Protein AF-T2M4H2-F1 (afdb_monomer_lite)

Organism: Hydra vulgaris (NCBI:txid6087)

Foldseek 3Di:
DDDDDDDDDDDDDDDDPVVVVVVVVLLVVLVVQLVVLVVVLVVVLVVLVVVLVVQLVVLVVVLVVVVVVLVVVLVVLLVCLPDPVSLLVDFPVSLVVSLVVNVVSLVVNLVSLVVSLVSLLVSLVVSLVSNVVSLVVSLVSNVVSPSDDNVVSVVVSVVVNVVVVVVSVVSNVVSVVVSVVSNVVSV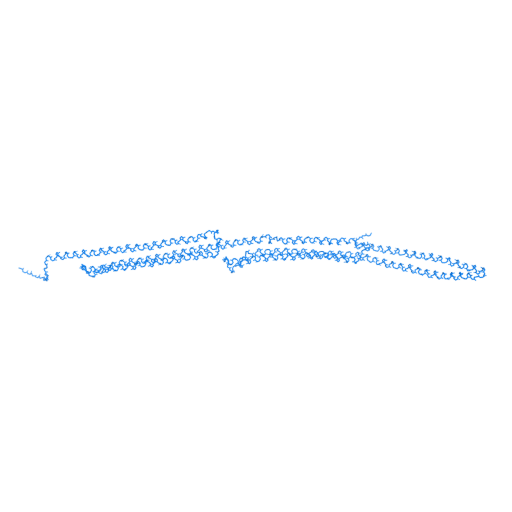VVSVVSVVSSVVSLLVNLVVVLVVVLVVLVVVLVDCCNPPNVQLVVLVVVLVVQLVVLVVVLVVLVVCLVVCDPPNHALVVLVVSLVSSVVSLVSNLVSLVVSLVVNVVSLVVSLVVLVVVLVVSLVVCCVSVSDPPVCSVVVCVVRRCVSSVVSVVVSVVVSVVSVVVSVVVSVVSVVVSVVVSVLSSLLNVLSVVLVVVLVVLVVVLVVQLVVLVVVLVVVLVVLVVVLVVLVVQLVVDPDPVSVVVSVVVNVVSVVVNVVSVVVSVVSNVVSVVVSVVVNVVSVVVSVVSSCVSVVHDD

pLDDT: mean 89.71, std 11.78, range [32.12, 97.69]

Radius of gyration: 73.09 Å; chains: 1; bounding box: 131×85×253 Å

InterPro domains:
  IPR028089 Domain of unknown function DUF4455 [PF14643] (27-487)

Sequence (489 aa):
MNYCLLSERSRINEKPEEERGILKKIEESRKERHDDVIEVMNQELAFISLELESHVEDACKSTKSYLDNNTEDIDSILDRIRDNENLMKLSMNNLKMLWNLIEKHSVKRSMRINQLGESLENIEINRAKLVTDMLHTCCKKLNGIAYIKPVEVYKLLEDKAMEINMSILQNHKSYTELIGRLLTVDVEKENNQKIFWENKVKVWKNTKLSAITEMHKDFMSSESIINSPIISSYLEKLLYEQESFNVKRLNILDQLREIVPPFCSETAVYQWSHDVTLATQNIDNVQNKYKSLIQQEQQNILCLCEDYITKTKNELVKEEIVNETNIEELANNIFYPLLWERKALFSKQLEKLESCILNASAKHKQNLSLLFEYVHGAAHIWSNHESEVCEKKQRLQQYLDGNRQRHDKENKAKECMLDTILDKMRQGSTNEMLAESLKQTIELLEFIKKSYYEFHKQQQTICERFLKMYIKELNKYSSEICAYFGVDI

Structure (mmCIF, N/CA/C/O backbone):
data_AF-T2M4H2-F1
#
_entry.id   AF-T2M4H2-F1
#
loop_
_atom_site.group_PDB
_atom_site.id
_atom_site.type_symbol
_atom_site.label_atom_id
_atom_site.label_alt_id
_atom_site.label_comp_id
_atom_site.label_asym_id
_atom_site.label_entity_id
_atom_site.label_seq_id
_atom_site.pdbx_PDB_ins_code
_atom_site.Cartn_x
_atom_site.Cartn_y
_atom_site.Cartn_z
_atom_site.occupancy
_atom_site.B_iso_or_equiv
_atom_site.auth_seq_id
_atom_site.auth_comp_id
_atom_site.auth_asym_id
_atom_site.auth_atom_id
_atom_site.pdbx_PDB_model_num
ATOM 1 N N . MET A 1 1 ? -50.532 -40.097 141.457 1.00 38.50 1 MET A N 1
ATOM 2 C CA . MET A 1 1 ? -49.165 -40.420 141.004 1.00 38.50 1 MET A CA 1
ATOM 3 C C . MET A 1 1 ? -48.708 -39.341 140.036 1.00 38.50 1 MET A C 1
ATOM 5 O O . MET A 1 1 ? -49.234 -39.271 138.942 1.00 38.50 1 MET A O 1
ATOM 9 N N . ASN A 1 2 ? -47.840 -38.458 140.527 1.00 33.16 2 ASN A N 1
ATOM 10 C CA . ASN A 1 2 ? -46.581 -38.006 139.927 1.00 33.16 2 ASN A CA 1
ATOM 11 C C . ASN A 1 2 ? -46.432 -37.682 138.414 1.00 33.16 2 ASN A C 1
ATOM 13 O O . ASN A 1 2 ? -46.589 -38.556 137.571 1.00 33.16 2 ASN A O 1
ATOM 17 N N . TYR A 1 3 ? -45.908 -36.455 138.204 1.00 35.84 3 TYR A N 1
ATOM 18 C CA . TYR A 1 3 ? -45.131 -35.848 137.092 1.00 35.84 3 TYR A CA 1
ATOM 19 C C . TYR A 1 3 ? -45.862 -35.523 135.767 1.00 35.84 3 TYR A C 1
ATOM 21 O O . TYR A 1 3 ? -46.407 -36.422 135.150 1.00 35.84 3 TYR A O 1
ATOM 29 N N . CYS A 1 4 ? -46.018 -34.281 135.264 1.00 36.09 4 CYS A N 1
ATOM 30 C CA . CYS A 1 4 ? -45.277 -32.992 135.240 1.00 36.09 4 CYS A CA 1
ATOM 31 C C . CYS A 1 4 ? -44.388 -32.784 133.987 1.00 36.09 4 CYS A C 1
ATOM 33 O O . CYS A 1 4 ? -43.675 -33.697 133.583 1.00 36.09 4 CYS A O 1
ATOM 35 N N . LEU A 1 5 ? -44.395 -31.523 133.506 1.00 36.78 5 LEU A N 1
ATOM 36 C CA . LEU A 1 5 ? -43.567 -30.816 132.497 1.00 36.78 5 LEU A CA 1
ATOM 37 C C . LEU A 1 5 ? -44.172 -30.728 131.076 1.00 36.78 5 LEU A C 1
ATOM 39 O O . LEU A 1 5 ? -44.250 -31.719 130.366 1.00 36.78 5 LEU A O 1
ATOM 43 N N . LEU A 1 6 ? -44.809 -29.613 130.682 1.00 37.66 6 LEU A N 1
ATOM 44 C CA . LEU A 1 6 ? -44.341 -28.234 130.387 1.00 37.66 6 LEU A CA 1
ATOM 45 C C . LEU A 1 6 ? -43.993 -28.031 128.901 1.00 37.66 6 LEU A C 1
ATOM 47 O O . LEU A 1 6 ? -43.025 -28.587 128.398 1.00 37.66 6 LEU A O 1
ATOM 51 N N . SER A 1 7 ? -44.745 -27.140 128.247 1.00 32.12 7 SER A N 1
ATOM 52 C CA . SER A 1 7 ? -44.285 -26.316 127.121 1.00 32.12 7 SER A CA 1
ATOM 53 C C . SER A 1 7 ? -45.299 -25.193 126.873 1.00 32.12 7 SER A C 1
ATOM 55 O O . SER A 1 7 ? -46.296 -25.377 126.176 1.00 32.12 7 SER A O 1
ATOM 57 N N . GLU A 1 8 ? -45.029 -24.022 127.446 1.00 40.53 8 GLU A N 1
ATOM 58 C CA . GLU A 1 8 ? -45.661 -22.750 127.090 1.00 40.53 8 GLU A CA 1
ATOM 59 C C . GLU A 1 8 ? -45.436 -22.412 125.609 1.00 40.53 8 GLU A C 1
ATOM 61 O O . GLU A 1 8 ? -44.306 -22.456 125.125 1.00 40.53 8 GLU A O 1
ATOM 66 N N . ARG A 1 9 ? -46.493 -21.982 124.908 1.00 34.53 9 ARG A N 1
ATOM 67 C CA . ARG A 1 9 ? -46.389 -21.087 123.744 1.00 34.53 9 ARG A CA 1
ATOM 68 C C . ARG A 1 9 ? -47.668 -20.262 123.573 1.00 34.53 9 ARG A C 1
ATOM 70 O O . ARG A 1 9 ? -48.680 -20.726 123.070 1.00 34.53 9 ARG A O 1
ATOM 77 N N . SER A 1 10 ? -47.564 -19.028 124.056 1.00 33.34 10 SER A N 1
ATOM 78 C CA . SER A 1 10 ? -47.883 -17.774 123.365 1.00 33.34 10 SER A CA 1
ATOM 79 C C . SER A 1 10 ? -49.180 -17.665 122.549 1.00 33.34 10 SER A C 1
ATOM 81 O O . SER A 1 10 ? -49.284 -18.134 121.421 1.00 33.34 10 SER A O 1
ATOM 83 N N . ARG A 1 11 ? -50.096 -16.880 123.131 1.00 41.12 11 ARG A N 1
ATOM 84 C CA . ARG A 1 11 ? -51.213 -16.122 122.542 1.00 41.12 11 ARG A CA 1
ATOM 85 C C . ARG A 1 11 ? -51.066 -15.804 121.049 1.00 41.12 11 ARG A C 1
ATOM 87 O O . ARG A 1 11 ? -50.170 -15.047 120.681 1.00 41.12 11 ARG A O 1
ATOM 94 N N . ILE A 1 12 ? -52.059 -16.194 120.251 1.00 37.19 12 ILE A N 1
ATOM 95 C CA . ILE A 1 12 ? -52.507 -15.410 119.094 1.00 37.19 12 ILE A CA 1
ATOM 96 C C . ILE A 1 12 ? -54.035 -15.345 119.156 1.00 37.19 12 ILE A C 1
ATOM 98 O O . ILE A 1 12 ? -54.706 -16.371 119.159 1.00 37.19 12 ILE A O 1
ATOM 102 N N . ASN A 1 13 ? -54.545 -14.116 119.257 1.00 38.97 13 ASN A N 1
ATOM 103 C CA . ASN A 1 13 ? -55.957 -13.754 119.171 1.00 38.97 13 ASN A CA 1
ATOM 104 C C . ASN A 1 13 ? -56.633 -14.443 117.980 1.00 38.97 13 ASN A C 1
ATOM 106 O O . ASN A 1 13 ? -56.264 -14.206 116.827 1.00 38.97 13 ASN A O 1
ATOM 110 N N . GLU A 1 14 ? -57.662 -15.232 118.267 1.00 40.66 14 GLU A N 1
ATOM 111 C CA . GLU A 1 14 ? -58.646 -15.680 117.290 1.00 40.66 14 GLU A CA 1
ATOM 112 C C . GLU A 1 14 ? -59.410 -14.458 116.759 1.00 40.66 14 GLU A C 1
ATOM 114 O O . GLU A 1 14 ? -60.106 -13.761 117.496 1.00 40.66 14 GLU A O 1
ATOM 119 N N . LYS A 1 15 ? -59.235 -14.170 115.466 1.00 42.97 15 LYS A N 1
ATOM 120 C CA . LYS A 1 15 ? -60.110 -13.282 114.688 1.00 42.97 15 LYS A CA 1
ATOM 121 C C . LYS A 1 15 ? -61.280 -14.108 114.119 1.00 42.97 15 LYS A C 1
ATOM 123 O O . LYS A 1 15 ? -61.038 -15.240 113.696 1.00 42.97 15 LYS A O 1
ATOM 128 N N . PRO A 1 16 ? -62.512 -13.568 114.099 1.00 42.59 16 PRO A N 1
ATOM 129 C CA . PRO A 1 16 ? -63.747 -14.313 113.832 1.00 42.59 16 PRO A CA 1
ATOM 130 C C . PRO A 1 16 ? -63.851 -14.832 112.382 1.00 42.59 16 PRO A C 1
ATOM 132 O O . PRO A 1 16 ? -63.326 -14.229 111.447 1.00 42.59 16 PRO A O 1
ATOM 135 N N . GLU A 1 17 ? -64.557 -15.953 112.186 1.00 49.12 17 GLU A N 1
ATOM 136 C CA . GLU A 1 17 ? -64.676 -16.705 110.917 1.00 49.12 17 GLU A CA 1
ATOM 137 C C . GLU A 1 17 ? -65.343 -15.941 109.747 1.00 49.12 17 GLU A C 1
ATOM 139 O O . GLU A 1 17 ? -65.093 -16.282 108.589 1.00 49.12 17 GLU A O 1
ATOM 144 N N . GLU A 1 18 ? -66.089 -14.857 109.996 1.00 47.72 18 GLU A N 1
ATOM 145 C CA . GLU A 1 18 ? -66.629 -13.977 108.939 1.00 47.72 18 GLU A CA 1
ATOM 146 C C . GLU A 1 18 ? -65.542 -13.135 108.236 1.00 47.72 18 GLU A C 1
ATOM 148 O O . GLU A 1 18 ? -65.634 -12.892 107.029 1.00 47.72 18 GLU A O 1
ATOM 153 N N . GLU A 1 19 ? -64.448 -12.764 108.921 1.00 46.50 19 GLU A N 1
ATOM 154 C CA . GLU A 1 19 ? -63.333 -12.026 108.298 1.00 46.50 19 GLU A CA 1
ATOM 155 C C . GLU A 1 19 ? -62.552 -12.903 107.299 1.00 46.50 19 GLU A C 1
ATOM 157 O O . GLU A 1 19 ? -62.063 -12.392 106.292 1.00 46.50 19 GLU A O 1
ATOM 162 N N . ARG A 1 20 ? -62.471 -14.230 107.510 1.00 50.06 20 ARG A N 1
ATOM 163 C CA . ARG A 1 20 ? -61.782 -15.166 106.590 1.00 50.06 20 ARG A CA 1
ATOM 164 C C . ARG A 1 20 ? -62.532 -15.380 105.274 1.00 50.06 20 ARG A C 1
ATOM 166 O O . ARG A 1 20 ? -61.885 -15.562 104.244 1.00 50.06 20 ARG A O 1
ATOM 173 N N . GLY A 1 21 ? -63.866 -15.347 105.288 1.00 53.59 21 GLY A N 1
ATOM 174 C CA . GLY A 1 21 ? -64.692 -15.437 104.076 1.00 53.59 21 GLY A CA 1
ATOM 175 C C . GLY A 1 21 ? -64.625 -14.172 103.216 1.00 53.59 21 GLY A C 1
ATOM 176 O O . GLY A 1 21 ? -64.610 -14.254 101.989 1.00 53.59 21 GLY A O 1
ATOM 177 N N . ILE A 1 22 ? -64.517 -13.003 103.854 1.00 57.59 22 ILE A N 1
ATOM 178 C CA . ILE A 1 22 ? -64.349 -11.707 103.182 1.00 57.59 22 ILE A CA 1
ATOM 179 C C . ILE A 1 22 ? -62.912 -11.550 102.658 1.00 57.59 22 ILE A C 1
ATOM 181 O O . ILE A 1 22 ? -62.728 -11.127 101.520 1.00 57.59 22 ILE A O 1
ATOM 185 N N . LEU A 1 23 ? -61.898 -11.956 103.434 1.00 58.22 23 LEU A N 1
ATOM 186 C CA . LEU A 1 23 ? -60.492 -11.950 103.007 1.00 58.22 23 LEU A CA 1
ATOM 187 C C . LEU A 1 23 ? -60.250 -12.859 101.796 1.00 58.22 23 LEU A C 1
ATOM 189 O O . LEU A 1 23 ? -59.639 -12.401 100.837 1.00 58.22 23 LEU A O 1
ATOM 193 N N . LYS A 1 24 ? -60.798 -14.084 101.785 1.00 63.94 24 LYS A N 1
ATOM 194 C CA . LYS A 1 24 ? -60.723 -14.975 100.613 1.00 63.94 24 LYS A CA 1
ATOM 195 C C . LYS A 1 24 ? -61.401 -14.385 99.377 1.00 63.94 24 LYS A C 1
ATOM 197 O O . LYS A 1 24 ? -60.804 -14.407 98.312 1.00 63.94 24 LYS A O 1
ATOM 202 N N . LYS A 1 25 ? -62.590 -13.785 99.516 1.00 66.88 25 LYS A N 1
ATOM 203 C CA . LYS A 1 25 ? -63.279 -13.119 98.393 1.00 66.88 25 LYS A CA 1
ATOM 204 C C . LYS A 1 25 ? -62.519 -11.899 97.861 1.00 66.88 25 LYS A C 1
ATOM 206 O O . LYS A 1 25 ? -62.528 -11.648 96.661 1.00 66.88 25 LYS A O 1
ATOM 211 N N . ILE A 1 26 ? -61.859 -11.130 98.732 1.00 67.88 26 ILE A N 1
ATOM 212 C CA . ILE A 1 26 ? -61.017 -9.991 98.329 1.00 67.88 26 ILE A CA 1
ATOM 213 C C . ILE A 1 26 ? -59.740 -10.477 97.633 1.00 67.88 26 ILE A C 1
ATOM 215 O O . ILE A 1 26 ? -59.311 -9.859 96.663 1.00 67.88 26 ILE A O 1
ATOM 219 N N . GLU A 1 27 ? -59.137 -11.562 98.113 1.00 73.00 27 GLU A N 1
ATOM 220 C CA . GLU A 1 27 ? -57.941 -12.174 97.529 1.00 73.00 27 GLU A CA 1
ATOM 221 C C . GLU A 1 27 ? -58.242 -12.822 96.168 1.00 73.00 27 GLU A C 1
ATOM 223 O O . GLU A 1 27 ? -57.518 -12.566 95.210 1.00 73.00 27 GLU A O 1
ATOM 228 N N . GLU A 1 28 ? -59.363 -13.538 96.035 1.00 77.31 28 GLU A N 1
ATOM 229 C CA . GLU A 1 28 ? -59.877 -14.072 94.764 1.00 77.31 28 GLU A CA 1
ATOM 230 C C . GLU A 1 28 ? -60.217 -12.949 93.772 1.00 77.31 28 GLU A C 1
ATOM 232 O O . GLU A 1 28 ? -59.790 -13.001 92.624 1.00 77.31 28 GLU A O 1
ATOM 237 N N . SER A 1 29 ? -60.871 -11.870 94.218 1.00 81.12 29 SER A N 1
ATOM 238 C CA . SER A 1 29 ? -61.155 -10.695 93.375 1.00 81.12 29 SER A CA 1
ATOM 239 C C . SER A 1 29 ? -59.896 -9.908 92.977 1.00 81.12 29 SER A C 1
ATOM 241 O O . SER A 1 29 ? -59.856 -9.247 91.937 1.00 81.12 29 SER A O 1
ATOM 243 N N . ARG A 1 30 ? -58.850 -9.905 93.813 1.00 81.69 30 ARG A N 1
ATOM 244 C CA . ARG A 1 30 ? -57.543 -9.321 93.466 1.00 81.69 30 ARG A CA 1
ATOM 245 C C . ARG A 1 30 ? -56.782 -10.208 92.487 1.00 81.69 30 ARG A C 1
ATOM 247 O O . ARG A 1 30 ? -56.140 -9.659 91.600 1.00 81.69 30 ARG A O 1
ATOM 254 N N . LYS A 1 31 ? -56.884 -11.531 92.630 1.00 84.00 31 LYS A N 1
ATOM 255 C CA . LYS A 1 31 ? -56.325 -12.509 91.696 1.00 84.00 31 LYS A CA 1
ATOM 256 C C . LYS A 1 31 ? -56.957 -12.383 90.316 1.00 84.00 31 LYS A C 1
ATOM 258 O O . LYS A 1 31 ? -56.233 -12.215 89.352 1.00 84.00 31 LYS A O 1
ATOM 263 N N . GLU A 1 32 ? -58.284 -12.380 90.243 1.00 85.38 32 GLU A N 1
ATOM 264 C CA . GLU A 1 32 ? -59.033 -12.253 88.987 1.00 85.38 32 GLU A CA 1
ATOM 265 C C . GLU A 1 32 ? -58.654 -10.960 88.254 1.00 85.38 32 GLU A C 1
ATOM 267 O O . GLU A 1 32 ? -58.170 -11.008 87.134 1.00 85.38 32 GLU A O 1
ATOM 272 N N . ARG A 1 33 ? -58.683 -9.809 88.943 1.00 83.75 33 ARG A N 1
ATOM 273 C CA . ARG A 1 33 ? -58.245 -8.531 88.350 1.00 83.75 33 ARG A CA 1
ATOM 274 C C . ARG A 1 33 ? -56.770 -8.509 87.945 1.00 83.75 33 ARG A C 1
ATOM 276 O O . ARG A 1 33 ? -56.398 -7.769 87.040 1.00 83.75 33 ARG A O 1
ATOM 283 N N . HIS A 1 34 ? -55.911 -9.229 88.662 1.00 89.75 34 HIS A N 1
ATOM 284 C CA . HIS A 1 34 ? -54.495 -9.345 88.326 1.00 89.75 34 HIS A CA 1
ATOM 285 C C . HIS A 1 34 ? -54.303 -10.191 87.063 1.00 89.75 34 HIS A C 1
ATOM 287 O O . HIS A 1 34 ? -53.577 -9.778 86.159 1.00 89.75 34 HIS A O 1
ATOM 293 N N . ASP A 1 35 ? -54.987 -11.330 86.989 1.00 87.38 35 ASP A N 1
ATOM 294 C CA . ASP A 1 35 ? -54.962 -12.243 85.851 1.00 87.38 35 ASP A CA 1
ATOM 295 C C . ASP A 1 35 ? -55.574 -11.572 84.607 1.00 87.38 35 ASP A C 1
ATOM 297 O O . ASP A 1 35 ? -54.966 -11.635 83.541 1.00 87.38 35 ASP A O 1
ATOM 301 N N . ASP A 1 36 ? -56.650 -10.788 84.760 1.00 87.38 36 ASP A N 1
ATOM 302 C CA . ASP A 1 36 ? -57.234 -9.955 83.697 1.00 87.38 36 ASP A CA 1
ATOM 303 C C . ASP A 1 36 ? -56.218 -8.948 83.131 1.00 87.38 36 ASP A C 1
ATOM 305 O O . ASP A 1 36 ? -56.108 -8.763 81.920 1.00 87.38 36 ASP A O 1
ATOM 309 N N . VAL A 1 37 ? -55.441 -8.276 83.993 1.00 87.94 37 VAL A N 1
ATOM 310 C CA . VAL A 1 37 ? -54.413 -7.318 83.543 1.00 87.94 37 VAL A CA 1
ATOM 311 C C . VAL A 1 37 ? -53.284 -8.027 82.793 1.00 87.94 37 VAL A C 1
ATOM 313 O O . VAL A 1 37 ? -52.768 -7.472 81.821 1.00 87.94 37 VAL A O 1
ATOM 316 N N . ILE A 1 38 ? -52.906 -9.240 83.207 1.00 87.81 38 ILE A N 1
ATOM 317 C CA . ILE A 1 38 ? -51.916 -10.061 82.495 1.00 87.81 38 ILE A CA 1
ATOM 318 C C . ILE A 1 38 ? -52.468 -10.544 81.152 1.00 87.81 38 ILE A C 1
ATOM 320 O O . ILE A 1 38 ? -51.745 -10.523 80.156 1.00 87.81 38 ILE A O 1
ATOM 324 N N . GLU A 1 39 ? -53.729 -10.961 81.098 1.00 88.62 39 GLU A N 1
ATOM 325 C CA . GLU A 1 39 ? -54.368 -11.399 79.861 1.00 88.62 39 GLU A CA 1
ATOM 326 C C . GLU A 1 39 ? -54.451 -10.250 78.852 1.00 88.62 39 GLU A C 1
ATOM 328 O O . GLU A 1 39 ? -53.988 -10.398 77.720 1.00 88.62 39 GLU A O 1
ATOM 333 N N . VAL A 1 40 ? -54.912 -9.075 79.288 1.00 89.75 40 VAL A N 1
ATOM 334 C CA . VAL A 1 40 ? -54.926 -7.854 78.468 1.00 89.75 40 VAL A CA 1
ATOM 335 C C . VAL A 1 40 ? -53.515 -7.483 78.011 1.00 89.75 40 VAL A C 1
ATOM 337 O O . VAL A 1 40 ? -53.321 -7.146 76.848 1.00 89.75 40 VAL A O 1
ATOM 340 N N . MET A 1 41 ? -52.503 -7.587 78.880 1.00 90.62 41 MET A N 1
ATOM 341 C CA . MET A 1 41 ? -51.109 -7.351 78.492 1.00 90.62 41 MET A CA 1
ATOM 342 C C . MET A 1 41 ? -50.663 -8.279 77.362 1.00 90.62 41 MET A C 1
ATOM 344 O O . MET A 1 41 ? -50.077 -7.817 76.389 1.00 90.62 41 MET A O 1
ATOM 348 N N . ASN A 1 42 ? -50.933 -9.578 77.481 1.00 89.00 42 ASN A N 1
ATOM 349 C CA . ASN A 1 42 ? -50.540 -10.551 76.467 1.00 89.00 42 ASN A CA 1
ATOM 350 C C . ASN A 1 42 ? -51.294 -10.336 75.145 1.00 89.00 42 ASN A C 1
ATOM 352 O O . ASN A 1 42 ? -50.688 -10.471 74.084 1.00 89.00 42 ASN A O 1
ATOM 356 N N . GLN A 1 43 ? -52.578 -9.965 75.195 1.00 90.31 43 GLN A N 1
ATOM 357 C CA . GLN A 1 43 ? -53.371 -9.638 74.005 1.00 90.31 43 GLN A CA 1
ATOM 358 C C . GLN A 1 43 ? -52.837 -8.390 73.287 1.00 90.31 43 GLN A C 1
ATOM 360 O O . GLN A 1 43 ? -52.648 -8.418 72.074 1.00 90.31 43 GLN A O 1
ATOM 365 N N . GLU A 1 44 ? -52.526 -7.326 74.025 1.00 89.50 44 GLU A N 1
ATOM 366 C CA . GLU A 1 44 ? -51.950 -6.091 73.473 1.00 89.50 44 GLU A CA 1
ATOM 367 C C . GLU A 1 44 ? -50.541 -6.321 72.907 1.00 89.50 44 GLU A C 1
ATOM 369 O O . GLU A 1 44 ? -50.225 -5.859 71.814 1.00 89.50 44 GLU A O 1
ATOM 374 N N . LEU A 1 45 ? -49.691 -7.098 73.589 1.00 89.56 45 LEU A N 1
ATOM 375 C CA . LEU A 1 45 ? -48.370 -7.474 73.067 1.00 89.56 45 LEU A CA 1
ATOM 376 C C . LEU A 1 45 ? -48.470 -8.319 71.787 1.00 89.56 45 LEU A C 1
ATOM 378 O O . LEU A 1 45 ? -47.661 -8.150 70.869 1.00 89.56 45 LEU A O 1
ATOM 382 N N . ALA A 1 46 ? -49.464 -9.208 71.706 1.00 89.88 46 ALA A N 1
ATOM 383 C CA . ALA A 1 46 ? -49.750 -9.969 70.495 1.00 89.88 46 ALA A CA 1
ATOM 384 C C . ALA A 1 46 ? -50.249 -9.059 69.362 1.00 89.88 46 ALA A C 1
ATOM 386 O O . ALA A 1 46 ? -49.815 -9.223 68.223 1.00 89.88 46 ALA A O 1
ATOM 387 N N . PHE A 1 47 ? -51.096 -8.073 69.674 1.00 92.50 47 PHE A N 1
ATOM 388 C CA . PHE A 1 47 ? -51.571 -7.079 68.712 1.00 92.50 47 PHE A CA 1
ATOM 389 C C . PHE A 1 47 ? -50.424 -6.219 68.164 1.00 92.50 47 PHE A C 1
ATOM 391 O O . PHE A 1 47 ? -50.250 -6.157 66.948 1.00 92.50 47 PHE A O 1
ATOM 398 N N . ILE A 1 48 ? -49.585 -5.653 69.043 1.00 91.12 48 ILE A N 1
ATOM 399 C CA . ILE A 1 48 ? -48.380 -4.891 68.665 1.00 91.12 48 ILE A CA 1
ATOM 400 C C . ILE A 1 48 ? -47.481 -5.736 67.759 1.00 91.12 48 ILE A C 1
ATOM 402 O O . ILE A 1 48 ? -46.975 -5.247 66.751 1.00 91.12 48 ILE A O 1
ATOM 406 N N . SER A 1 49 ? -47.282 -7.013 68.098 1.00 90.50 49 SER A N 1
ATOM 407 C CA . SER A 1 49 ? -46.467 -7.910 67.276 1.00 90.50 49 SER A CA 1
ATOM 408 C C . SER A 1 49 ? -47.082 -8.104 65.890 1.00 90.50 49 SER A C 1
ATOM 410 O O . SER A 1 49 ? -46.382 -7.940 64.900 1.00 90.50 49 SER A O 1
ATOM 412 N N . LEU A 1 50 ? -48.381 -8.392 65.798 1.00 92.56 50 LEU A N 1
ATOM 413 C CA . LEU A 1 50 ? -49.058 -8.644 64.523 1.00 92.56 50 LEU A CA 1
ATOM 414 C C . LEU A 1 50 ? -49.060 -7.408 63.608 1.00 92.56 50 LEU A C 1
ATOM 416 O O . LEU A 1 50 ? -48.810 -7.532 62.409 1.00 92.56 50 LEU A O 1
ATOM 420 N N . GLU A 1 51 ? -49.281 -6.220 64.171 1.00 93.19 51 GLU A N 1
ATOM 421 C CA . GLU A 1 51 ? -49.216 -4.952 63.439 1.00 93.19 51 GLU A CA 1
ATOM 422 C C . GLU A 1 51 ? -47.801 -4.675 62.908 1.00 93.19 51 GLU A C 1
ATOM 424 O O . GLU A 1 51 ? -47.617 -4.384 61.725 1.00 93.19 51 GLU A O 1
ATOM 429 N N . LEU A 1 52 ? -46.778 -4.804 63.759 1.00 92.69 52 LEU A N 1
ATOM 430 C CA . LEU A 1 52 ? -45.401 -4.517 63.356 1.00 92.69 52 LEU A CA 1
ATOM 431 C C . LEU A 1 52 ? -44.837 -5.568 62.392 1.00 92.69 52 LEU A C 1
ATOM 433 O O . LEU A 1 52 ? -44.106 -5.187 61.480 1.00 92.69 52 LEU A O 1
ATOM 437 N N . GLU A 1 53 ? -45.208 -6.846 62.516 1.00 94.00 53 GLU A N 1
ATOM 438 C CA . GLU A 1 53 ? -44.863 -7.865 61.512 1.00 94.00 53 GLU A CA 1
ATOM 439 C C . GLU A 1 53 ? -45.497 -7.552 60.147 1.00 94.00 53 GLU A C 1
ATOM 441 O O . GLU A 1 53 ? -44.838 -7.713 59.119 1.00 94.00 53 GLU A O 1
ATOM 446 N N . SER A 1 54 ? -46.730 -7.026 60.112 1.00 93.56 54 SER A N 1
ATOM 447 C CA . SER A 1 54 ? -47.339 -6.549 58.860 1.00 93.56 54 SER A CA 1
ATOM 448 C C . SER A 1 54 ? -46.511 -5.423 58.235 1.00 93.56 54 SER A C 1
ATOM 450 O O . SER A 1 54 ? -46.255 -5.443 57.033 1.00 93.56 54 SER A O 1
ATOM 452 N N . HIS A 1 55 ? -46.028 -4.469 59.039 1.00 93.56 55 HIS A N 1
ATOM 453 C CA . HIS A 1 55 ? -45.162 -3.394 58.543 1.00 93.56 55 HIS A CA 1
ATOM 454 C C . HIS A 1 55 ? -43.809 -3.907 58.023 1.00 93.56 55 HIS A C 1
ATOM 456 O O . HIS A 1 55 ? -43.322 -3.412 57.003 1.00 93.56 55 HIS A O 1
ATOM 462 N N . VAL A 1 56 ? -43.207 -4.905 58.683 1.00 94.44 56 VAL A N 1
ATOM 463 C CA . VAL A 1 56 ? -41.990 -5.582 58.194 1.00 94.44 56 VAL A CA 1
ATOM 464 C C . VAL A 1 56 ? -42.260 -6.238 56.842 1.00 94.44 56 VAL A C 1
ATOM 466 O O . VAL A 1 56 ? -41.483 -6.060 55.896 1.00 94.44 56 VAL A O 1
ATOM 469 N N . GLU A 1 57 ? -43.369 -6.970 56.728 1.00 94.56 57 GLU A N 1
ATOM 470 C CA . GLU A 1 57 ? -43.751 -7.664 55.502 1.00 94.56 57 GLU A CA 1
ATOM 471 C C . GLU A 1 57 ? -43.995 -6.680 54.348 1.00 94.56 57 GLU A C 1
ATOM 473 O O . GLU A 1 57 ? -43.491 -6.892 53.241 1.00 94.56 57 GLU A O 1
ATOM 478 N N . ASP A 1 58 ? -44.688 -5.571 54.605 1.00 94.69 58 ASP A N 1
ATOM 479 C CA . ASP A 1 58 ? -44.961 -4.528 53.616 1.00 94.69 58 ASP A CA 1
ATOM 480 C C . ASP A 1 58 ? -43.680 -3.831 53.142 1.00 94.69 58 ASP A C 1
ATOM 482 O O . ASP A 1 58 ? -43.477 -3.657 51.932 1.00 94.69 58 ASP A O 1
ATOM 486 N N . ALA A 1 59 ? -42.766 -3.493 54.060 1.00 94.69 59 ALA A N 1
ATOM 487 C CA . ALA A 1 59 ? -41.469 -2.906 53.719 1.00 94.69 59 ALA A CA 1
ATOM 488 C C . ALA A 1 59 ? -40.633 -3.854 52.839 1.00 94.69 59 ALA A C 1
ATOM 490 O O . ALA A 1 59 ? -40.053 -3.437 51.823 1.00 94.69 59 ALA A O 1
ATOM 491 N N . CYS A 1 60 ? -40.625 -5.148 53.177 1.00 95.62 60 CYS A N 1
ATOM 492 C CA . CYS A 1 60 ? -39.931 -6.181 52.411 1.00 95.62 60 CYS A CA 1
ATOM 493 C C . CYS A 1 60 ? -40.564 -6.397 51.028 1.00 95.62 60 CYS A C 1
ATOM 495 O O . CYS A 1 60 ? -39.848 -6.405 50.024 1.00 95.62 60 CYS A O 1
ATOM 497 N N . LYS A 1 61 ? -41.895 -6.522 50.939 1.00 95.44 61 LYS A N 1
ATOM 498 C CA . LYS A 1 61 ? -42.632 -6.698 49.671 1.00 95.44 61 LYS A CA 1
ATOM 499 C C . LYS A 1 61 ? -42.464 -5.501 48.743 1.00 95.44 61 LYS A C 1
ATOM 501 O O . LYS A 1 61 ? -42.188 -5.684 47.556 1.00 95.44 61 LYS A O 1
ATOM 506 N N . SER A 1 62 ? -42.578 -4.287 49.279 1.00 95.44 62 SER A N 1
ATOM 507 C CA . SER A 1 62 ? -42.375 -3.048 48.522 1.00 95.44 62 SER A CA 1
ATOM 508 C C . SER A 1 62 ? -40.963 -2.980 47.938 1.00 95.44 62 SER A C 1
ATOM 510 O O . SER A 1 62 ? -40.779 -2.655 46.763 1.00 95.44 62 SER A O 1
ATOM 512 N N . THR A 1 63 ? -39.954 -3.330 48.737 1.00 95.19 63 THR A N 1
ATOM 513 C CA . THR A 1 63 ? -38.559 -3.351 48.280 1.00 95.19 63 THR A CA 1
ATOM 514 C C . THR A 1 63 ? -38.324 -4.435 47.239 1.00 95.19 63 THR A C 1
ATOM 516 O O . THR A 1 63 ? -37.729 -4.150 46.204 1.00 95.19 63 THR A O 1
ATOM 519 N N . LYS A 1 64 ? -38.848 -5.645 47.453 1.00 95.44 64 LYS A N 1
ATOM 520 C CA . LYS A 1 64 ? -38.762 -6.736 46.480 1.00 95.44 64 LYS A CA 1
ATOM 521 C C . LYS A 1 64 ? -39.345 -6.329 45.126 1.00 95.44 64 LYS A C 1
ATOM 523 O O . LYS A 1 64 ? -38.644 -6.412 44.126 1.00 95.44 64 LYS A O 1
ATOM 528 N N . SER A 1 65 ? -40.573 -5.807 45.105 1.00 95.69 65 SER A N 1
ATOM 529 C CA . SER A 1 65 ? -41.218 -5.367 43.861 1.00 95.69 65 SER A CA 1
ATOM 530 C C . SER A 1 65 ? -40.417 -4.275 43.145 1.00 95.69 65 SER A C 1
ATOM 532 O O . SER A 1 65 ? -40.277 -4.322 41.926 1.00 95.69 65 SER A O 1
ATOM 534 N N . TYR A 1 66 ? -39.826 -3.329 43.885 1.00 96.12 66 TYR A N 1
ATOM 535 C CA . TYR A 1 66 ? -38.938 -2.327 43.294 1.00 96.12 66 TYR A CA 1
ATOM 536 C C . TYR A 1 66 ? -37.697 -2.958 42.646 1.00 96.12 66 TYR A C 1
ATOM 538 O O . TYR A 1 66 ? -37.331 -2.590 41.530 1.00 96.12 66 TYR A O 1
ATOM 546 N N . LEU A 1 67 ? -37.040 -3.898 43.333 1.00 95.06 67 LEU A N 1
ATOM 547 C CA . LEU A 1 67 ? -35.840 -4.563 42.820 1.00 95.06 67 LEU A CA 1
ATOM 548 C C . LEU A 1 67 ? -36.145 -5.467 41.616 1.00 95.06 67 LEU A C 1
ATOM 550 O O . LEU A 1 67 ? -35.292 -5.574 40.730 1.00 95.06 67 LEU A O 1
ATOM 554 N N . ASP A 1 68 ? -37.324 -6.085 41.573 1.00 94.00 68 ASP A N 1
ATOM 555 C CA . ASP A 1 68 ? -37.788 -6.902 40.448 1.00 94.00 68 ASP A CA 1
ATOM 556 C C . ASP A 1 68 ? -38.063 -6.015 39.223 1.00 94.00 68 ASP A C 1
ATOM 558 O O . ASP A 1 68 ? -37.426 -6.197 38.187 1.00 94.00 68 ASP A O 1
ATOM 562 N N . ASN A 1 69 ? -38.872 -4.960 39.364 1.00 94.56 69 ASN A N 1
ATOM 563 C CA . ASN A 1 69 ? -39.140 -4.012 38.271 1.00 94.56 69 ASN A CA 1
ATOM 564 C C . ASN A 1 69 ? -37.849 -3.370 37.747 1.00 94.56 69 ASN A C 1
ATOM 566 O O . ASN A 1 69 ? -37.628 -3.247 36.546 1.00 94.56 69 ASN A O 1
ATOM 570 N N . ASN A 1 70 ? -36.947 -2.994 38.656 1.00 94.50 70 ASN A N 1
ATOM 571 C CA . ASN A 1 70 ? -35.692 -2.396 38.243 1.00 94.50 70 ASN A CA 1
ATOM 572 C C . ASN A 1 70 ? -34.741 -3.394 37.554 1.00 94.50 70 ASN A C 1
ATOM 574 O O . ASN A 1 70 ? -33.867 -2.986 36.792 1.00 94.50 70 ASN A O 1
ATOM 578 N N . THR A 1 71 ? -34.907 -4.695 37.801 1.00 93.81 71 THR A N 1
ATOM 579 C CA . THR A 1 71 ? -34.202 -5.731 37.038 1.00 93.81 71 THR A CA 1
ATOM 580 C C . THR A 1 71 ? -34.671 -5.745 35.589 1.00 93.81 71 THR A C 1
ATOM 582 O O . THR A 1 71 ? -33.825 -5.736 34.699 1.00 93.81 71 THR A O 1
ATOM 585 N N . GLU A 1 72 ? -35.982 -5.687 35.358 1.00 93.81 72 GLU A N 1
ATOM 586 C CA . GLU A 1 72 ? -36.553 -5.629 34.007 1.00 93.81 72 GLU A CA 1
ATOM 587 C C . GLU A 1 72 ? -36.079 -4.380 33.247 1.00 93.81 72 GLU A C 1
ATOM 589 O O . GLU A 1 72 ? -35.713 -4.471 32.073 1.00 93.81 72 GLU A O 1
ATOM 594 N N . ASP A 1 73 ? -35.988 -3.231 33.928 1.00 94.69 73 ASP A N 1
ATOM 595 C CA . ASP A 1 73 ? -35.421 -2.007 33.348 1.00 94.69 73 ASP A CA 1
ATOM 596 C C . ASP A 1 73 ? -33.982 -2.230 32.858 1.00 94.69 73 ASP A C 1
ATOM 598 O O . ASP A 1 73 ? -33.654 -1.887 31.719 1.00 94.69 73 ASP A O 1
ATOM 602 N N . ILE A 1 74 ? -33.115 -2.815 33.695 1.00 94.06 74 ILE A N 1
ATOM 603 C CA . ILE A 1 74 ? -31.712 -3.068 33.334 1.00 94.06 74 ILE A CA 1
ATOM 604 C C . ILE A 1 74 ? -31.616 -4.088 32.193 1.00 94.06 74 ILE A C 1
ATOM 606 O O . ILE A 1 74 ? -30.847 -3.878 31.251 1.00 94.06 74 ILE A O 1
ATOM 610 N N . ASP A 1 75 ? -32.416 -5.152 32.234 1.00 93.38 75 ASP A N 1
ATOM 611 C CA . ASP A 1 75 ? -32.439 -6.168 31.180 1.00 93.38 75 ASP A CA 1
ATOM 612 C C . ASP A 1 75 ? -32.869 -5.558 29.838 1.00 93.38 75 ASP A C 1
ATOM 614 O O . ASP A 1 75 ? -32.221 -5.802 28.818 1.00 93.38 75 ASP A O 1
ATOM 618 N N . SER A 1 76 ? -33.846 -4.645 29.840 1.00 93.38 76 SER A N 1
ATOM 619 C CA . SER A 1 76 ? -34.263 -3.913 28.636 1.00 93.38 76 SER A CA 1
ATOM 620 C C . SER A 1 76 ? -33.158 -3.018 28.047 1.00 93.38 76 SER A C 1
ATOM 622 O O . SER A 1 76 ? -33.094 -2.808 26.831 1.00 93.38 76 SER A O 1
ATOM 624 N N . ILE A 1 77 ? -32.264 -2.482 28.890 1.00 93.94 77 ILE A N 1
ATOM 625 C CA . ILE A 1 77 ? -31.096 -1.702 28.452 1.00 93.94 77 ILE A CA 1
ATOM 626 C C . ILE A 1 77 ? -30.062 -2.639 27.821 1.00 93.94 77 ILE A C 1
ATOM 628 O O . ILE A 1 77 ? -29.540 -2.340 26.742 1.00 93.94 77 ILE A O 1
ATOM 632 N N . LEU A 1 78 ? -29.785 -3.774 28.466 1.00 92.94 78 LEU A N 1
ATOM 633 C CA . LEU A 1 78 ? -28.824 -4.774 27.996 1.00 92.94 78 LEU A CA 1
ATOM 634 C C . LEU A 1 78 ? -29.271 -5.468 26.704 1.00 92.94 78 LEU A C 1
ATOM 636 O O . LEU A 1 78 ? -28.433 -5.781 25.855 1.00 92.94 78 LEU A O 1
ATOM 640 N N . ASP A 1 79 ? -30.573 -5.652 26.501 1.00 92.88 79 ASP A N 1
ATOM 641 C CA . ASP A 1 79 ? -31.125 -6.247 25.282 1.00 92.88 79 ASP A CA 1
ATOM 642 C C . ASP A 1 79 ? -30.777 -5.445 24.019 1.00 92.88 79 ASP A C 1
ATOM 644 O O . ASP A 1 79 ? -30.577 -6.026 22.950 1.00 92.88 79 ASP A O 1
ATOM 648 N N . ARG A 1 80 ? -30.561 -4.128 24.141 1.00 91.88 80 ARG A N 1
ATOM 649 C CA . ARG A 1 80 ? -30.150 -3.257 23.020 1.00 91.88 80 ARG A CA 1
ATOM 650 C C . ARG A 1 80 ? -28.783 -3.615 22.434 1.00 91.88 80 ARG A C 1
ATOM 652 O O . ARG A 1 80 ? -28.520 -3.293 21.279 1.00 91.88 80 ARG A O 1
ATOM 659 N N . ILE A 1 81 ? -27.918 -4.250 23.226 1.00 93.44 81 ILE A N 1
ATOM 660 C CA . ILE A 1 81 ? -26.560 -4.673 22.831 1.00 93.44 81 ILE A CA 1
ATOM 661 C C . ILE A 1 81 ? -26.411 -6.197 22.778 1.00 93.44 81 ILE A C 1
ATOM 663 O O . ILE A 1 81 ? -25.310 -6.716 22.567 1.00 93.44 81 ILE A O 1
ATOM 667 N N . ARG A 1 82 ? -27.505 -6.937 22.999 1.00 91.00 82 ARG A N 1
ATOM 668 C CA . ARG A 1 82 ? -27.492 -8.401 23.008 1.00 91.00 82 ARG A CA 1
ATOM 669 C C . ARG A 1 82 ? -27.284 -8.961 21.605 1.00 91.00 82 ARG A C 1
ATOM 671 O O . ARG A 1 82 ? -26.477 -9.879 21.446 1.00 91.00 82 ARG A O 1
ATOM 678 N N . ASP A 1 83 ? -27.949 -8.375 20.616 1.00 90.88 83 ASP A N 1
ATOM 679 C CA . ASP A 1 83 ? -27.800 -8.718 19.205 1.00 90.88 83 ASP A CA 1
ATOM 680 C C . ASP A 1 83 ? -26.597 -8.013 18.550 1.00 90.88 83 ASP A C 1
ATOM 682 O O . ASP A 1 83 ? -26.327 -6.835 18.797 1.00 90.88 83 ASP A O 1
ATOM 686 N N . ASN A 1 84 ? -25.884 -8.741 17.689 1.00 86.62 84 ASN A N 1
ATOM 687 C CA . ASN A 1 84 ? -24.673 -8.250 17.038 1.00 86.62 84 ASN A CA 1
ATOM 688 C C . ASN A 1 84 ? -24.976 -7.263 15.897 1.00 86.62 84 ASN A C 1
ATOM 690 O O . ASN A 1 84 ? -24.172 -6.359 15.666 1.00 86.62 84 ASN A O 1
ATOM 694 N N . GLU A 1 85 ? -26.114 -7.373 15.204 1.00 87.69 85 GLU A N 1
ATOM 695 C CA . GLU A 1 85 ? -26.454 -6.425 14.133 1.00 87.69 85 GLU A CA 1
ATOM 696 C C . GLU A 1 85 ? -26.751 -5.037 14.700 1.00 87.69 85 GLU A C 1
ATOM 698 O O . GLU A 1 85 ? -26.269 -4.020 14.191 1.00 87.69 85 GLU A O 1
ATOM 703 N N . ASN A 1 86 ? -27.514 -4.987 15.791 1.00 87.50 86 ASN A N 1
ATOM 704 C CA . ASN A 1 86 ? -27.792 -3.739 16.496 1.00 87.50 86 ASN A CA 1
ATOM 705 C C . ASN A 1 86 ? -26.537 -3.160 17.149 1.00 87.50 86 ASN A C 1
ATOM 707 O O . ASN A 1 86 ? -26.303 -1.955 17.045 1.00 87.50 86 ASN A O 1
ATOM 711 N N . LEU A 1 87 ? -25.689 -4.013 17.730 1.00 91.88 87 LEU A N 1
ATOM 712 C CA . LEU A 1 87 ? -24.406 -3.610 18.302 1.00 91.88 87 LEU A CA 1
ATOM 713 C C . LEU A 1 87 ? -23.546 -2.840 17.285 1.00 91.88 87 LEU A C 1
ATOM 715 O O . LEU A 1 87 ? -22.980 -1.801 17.617 1.00 91.88 87 LEU A O 1
ATOM 719 N N . MET A 1 88 ? -23.500 -3.283 16.025 1.00 90.38 88 MET A N 1
ATOM 720 C CA . MET A 1 88 ? -22.683 -2.650 14.978 1.00 90.38 88 MET A CA 1
ATOM 721 C C . MET A 1 88 ? -23.165 -1.264 14.530 1.00 90.38 88 MET A C 1
ATOM 723 O O . MET A 1 88 ? -22.371 -0.501 13.964 1.00 90.38 88 MET A O 1
ATOM 727 N N . LYS A 1 89 ? -24.426 -0.911 14.805 1.00 90.06 89 LYS A N 1
ATOM 728 C CA . LYS A 1 89 ? -25.006 0.416 14.519 1.00 90.06 89 LYS A CA 1
ATOM 729 C C . LYS A 1 89 ? -24.653 1.457 15.586 1.00 90.06 89 LYS A C 1
ATOM 731 O O . LYS A 1 89 ? -24.873 2.647 15.374 1.00 90.06 89 LYS A O 1
ATOM 736 N N . LEU A 1 90 ? -24.128 1.028 16.733 1.00 91.62 90 LEU A N 1
ATOM 737 C CA . LEU A 1 90 ? -23.786 1.902 17.852 1.00 91.62 90 LEU A CA 1
ATOM 738 C C . LEU A 1 90 ? -22.348 2.430 17.743 1.00 91.62 90 LEU A C 1
ATOM 740 O O . LEU A 1 90 ? -21.468 1.765 17.190 1.00 91.62 90 LEU A O 1
ATOM 744 N N . SER A 1 91 ? -22.121 3.621 18.304 1.00 92.62 91 SER A N 1
ATOM 745 C CA . SER A 1 91 ? -20.791 4.189 18.558 1.00 92.62 91 SER A CA 1
ATOM 746 C C . SER A 1 91 ? -20.296 3.824 19.959 1.00 92.62 91 SER A C 1
ATOM 748 O O . SER A 1 91 ? -21.090 3.441 20.829 1.00 92.62 91 SER A O 1
ATOM 750 N N . MET A 1 92 ? -19.001 4.017 20.222 1.00 93.50 92 MET A N 1
ATOM 751 C CA . MET A 1 92 ? -18.448 3.841 21.570 1.00 93.50 92 MET A CA 1
ATOM 752 C C . MET A 1 92 ? -19.163 4.728 22.604 1.00 93.50 92 MET A C 1
ATOM 754 O O . MET A 1 92 ? -19.471 4.279 23.708 1.00 93.50 92 MET A O 1
ATOM 758 N N . ASN A 1 93 ? -19.504 5.967 22.240 1.00 93.31 93 ASN A N 1
ATOM 759 C CA . ASN A 1 93 ? -20.245 6.866 23.128 1.00 93.31 93 ASN A CA 1
ATOM 760 C C . ASN A 1 93 ? -21.623 6.309 23.494 1.00 93.31 93 ASN A C 1
ATOM 762 O O . ASN A 1 93 ? -22.006 6.364 24.662 1.00 93.31 93 ASN A O 1
ATOM 766 N N . ASN A 1 94 ? -22.337 5.703 22.541 1.00 93.25 94 ASN A N 1
ATOM 767 C CA . ASN A 1 94 ? -23.615 5.055 22.830 1.00 93.25 94 ASN A CA 1
ATOM 768 C C . ASN A 1 94 ? -23.432 3.897 23.826 1.00 93.25 94 ASN A C 1
ATOM 770 O O . ASN A 1 94 ? -24.218 3.769 24.762 1.00 93.25 94 ASN A O 1
ATOM 774 N N . LEU A 1 95 ? -22.378 3.085 23.670 1.00 94.69 95 LEU A N 1
ATOM 775 C CA . LEU A 1 95 ? -22.076 1.978 24.586 1.00 94.69 95 LEU A CA 1
ATOM 776 C C . LEU A 1 95 ? -21.749 2.471 26.000 1.00 94.69 95 LEU A C 1
ATOM 778 O O . LEU A 1 95 ? -22.285 1.925 26.966 1.00 94.69 95 LEU A O 1
ATOM 782 N N . LYS A 1 96 ? -20.939 3.529 26.131 1.00 94.69 96 LYS A N 1
ATOM 783 C CA . LYS A 1 96 ? -20.656 4.182 27.421 1.00 94.69 96 LYS A CA 1
ATOM 784 C C . LYS A 1 96 ? -21.919 4.763 28.054 1.00 94.69 96 LYS A C 1
ATOM 786 O O . LYS A 1 96 ? -22.130 4.614 29.252 1.00 94.69 96 LYS A O 1
ATOM 791 N N . MET A 1 97 ? -22.792 5.388 27.262 1.00 95.06 97 MET A N 1
ATOM 792 C CA . MET A 1 97 ? -24.068 5.914 27.756 1.00 95.06 97 MET A CA 1
ATOM 793 C C . MET A 1 97 ? -24.972 4.811 28.309 1.00 95.06 97 MET A C 1
ATOM 795 O O . MET A 1 97 ? -25.581 5.011 29.357 1.00 95.06 97 MET A O 1
ATOM 799 N N . LEU A 1 98 ? -25.048 3.656 27.639 1.00 94.75 98 LEU A N 1
ATOM 800 C CA . LEU A 1 98 ? -25.814 2.509 28.135 1.00 94.75 98 LEU A CA 1
ATOM 801 C C . LEU A 1 98 ? -25.259 2.004 29.471 1.00 94.75 98 LEU A C 1
ATOM 803 O O . LEU A 1 98 ? -26.040 1.769 30.389 1.00 94.75 98 LEU A O 1
ATOM 807 N N . TRP A 1 99 ? -23.933 1.917 29.616 1.00 96.31 99 TRP A N 1
ATOM 808 C CA . TRP A 1 99 ? -23.313 1.552 30.893 1.00 96.31 99 TRP A CA 1
ATOM 809 C C . TRP A 1 99 ? -23.623 2.563 32.001 1.00 96.31 99 TRP A C 1
ATOM 811 O O . TRP A 1 99 ? -24.086 2.177 33.069 1.00 96.31 99 TRP A O 1
ATOM 821 N N . ASN A 1 100 ? -23.483 3.862 31.728 1.00 95.75 100 ASN A N 1
ATOM 822 C CA . ASN A 1 100 ? -23.793 4.914 32.701 1.00 95.75 100 ASN A CA 1
ATOM 823 C C . ASN A 1 100 ? -25.267 4.887 33.154 1.00 95.75 100 ASN A C 1
ATOM 825 O O . ASN A 1 100 ? -25.592 5.344 34.250 1.00 95.75 100 ASN A O 1
ATOM 829 N N . LEU A 1 101 ? -26.190 4.399 32.315 1.00 95.38 101 LEU A N 1
ATOM 830 C CA . LEU A 1 101 ? -27.582 4.182 32.721 1.00 95.38 101 LEU A CA 1
ATOM 831 C C . LEU A 1 101 ? -27.703 3.003 33.692 1.00 95.38 101 LEU A C 1
ATOM 833 O O . LEU A 1 101 ? -28.386 3.139 34.704 1.00 95.38 101 LEU A O 1
ATOM 837 N N . ILE A 1 102 ? -27.021 1.890 33.414 1.00 94.94 102 ILE A N 1
ATOM 838 C CA . ILE A 1 102 ? -26.987 0.713 34.295 1.00 94.94 102 ILE A CA 1
ATOM 839 C C . ILE A 1 102 ? -26.379 1.085 35.650 1.00 94.94 102 ILE A C 1
ATOM 841 O O . ILE A 1 102 ? -27.002 0.837 36.676 1.00 94.94 102 ILE A O 1
ATOM 845 N N . GLU A 1 103 ? -25.246 1.789 35.662 1.00 93.81 103 GLU A N 1
ATOM 846 C CA . GLU A 1 103 ? -24.586 2.271 36.884 1.00 93.81 103 GLU A CA 1
ATOM 847 C C . GLU A 1 103 ? -25.525 3.143 37.739 1.00 93.81 103 GLU A C 1
ATOM 849 O O . GLU A 1 103 ? -25.637 2.964 38.952 1.00 93.81 103 GLU A O 1
ATOM 854 N N . LYS A 1 104 ? -26.299 4.042 37.111 1.00 95.06 104 LYS A N 1
ATOM 855 C CA . LYS A 1 104 ? -27.324 4.834 37.816 1.00 95.06 104 LYS A CA 1
ATOM 856 C C . LYS A 1 104 ? -28.414 3.968 38.445 1.00 95.06 104 LYS A C 1
ATOM 858 O O . LYS A 1 104 ? -28.952 4.351 39.485 1.00 95.06 104 LYS A O 1
ATOM 863 N N . HIS A 1 105 ? -28.786 2.854 37.819 1.00 94.12 105 HIS A N 1
ATOM 864 C CA . HIS A 1 105 ? -29.730 1.909 38.408 1.00 94.12 105 HIS A CA 1
ATOM 865 C C . HIS A 1 105 ? -29.098 1.149 39.579 1.00 94.12 105 HIS A C 1
ATOM 867 O O . HIS A 1 105 ? -29.732 1.083 40.631 1.00 94.12 105 HIS A O 1
ATOM 873 N N . SER A 1 106 ? -27.843 0.702 39.470 1.00 92.56 106 SER A N 1
ATOM 874 C CA . SER A 1 106 ? -27.106 0.063 40.574 1.00 92.56 106 SER A CA 1
ATOM 875 C C . SER A 1 106 ? -27.051 0.952 41.822 1.00 92.56 106 SER A C 1
ATOM 877 O O . SER A 1 106 ? -27.402 0.515 42.918 1.00 92.56 106 SER A O 1
ATOM 879 N N . VAL A 1 107 ? -26.755 2.249 41.662 1.00 93.75 107 VAL A N 1
ATOM 880 C CA . VAL A 1 107 ? -26.764 3.212 42.782 1.00 93.75 107 VAL A CA 1
ATOM 881 C C . VAL A 1 107 ? -28.148 3.316 43.438 1.00 93.75 107 VAL A C 1
ATOM 883 O O . VAL A 1 107 ? -28.262 3.315 44.665 1.00 93.75 107 VAL A O 1
ATOM 886 N N . LYS A 1 108 ? -29.222 3.378 42.639 1.00 94.50 108 LYS A N 1
ATOM 887 C CA . LYS A 1 108 ? -30.599 3.441 43.160 1.00 94.50 108 LYS A CA 1
ATOM 888 C C . LYS A 1 108 ? -30.993 2.170 43.913 1.00 94.50 108 LYS A C 1
ATOM 890 O O . LYS A 1 108 ? -31.685 2.263 44.925 1.00 94.50 108 LYS A O 1
ATOM 895 N N . ARG A 1 109 ? -30.556 0.999 43.444 1.00 94.81 109 ARG A N 1
ATOM 896 C CA . ARG A 1 109 ? -30.811 -0.293 44.099 1.00 94.81 109 ARG A CA 1
ATOM 897 C C . ARG A 1 109 ? -30.121 -0.370 45.454 1.00 94.81 109 ARG A C 1
ATOM 899 O O . ARG A 1 109 ? -30.798 -0.631 46.446 1.00 94.81 109 ARG A O 1
ATOM 906 N N . SER A 1 110 ? -28.836 -0.027 45.514 1.00 94.62 110 SER A N 1
ATOM 907 C CA . SER A 1 110 ? -28.085 0.060 46.770 1.00 94.62 110 SER A CA 1
ATOM 908 C C . SER A 1 110 ? -28.752 1.019 47.766 1.00 94.62 110 SER A C 1
ATOM 910 O O . SER A 1 110 ? -28.998 0.655 48.917 1.00 94.62 110 SER A O 1
ATOM 912 N N . MET A 1 111 ? -29.162 2.210 47.308 1.00 95.06 111 MET A N 1
ATOM 913 C CA . MET A 1 111 ? -29.895 3.172 48.139 1.00 95.06 111 MET A CA 1
ATOM 914 C C . MET A 1 111 ? -31.219 2.596 48.659 1.00 95.06 111 MET A C 1
ATOM 916 O O . MET A 1 111 ? -31.534 2.758 49.836 1.00 95.06 111 MET A O 1
ATOM 920 N N . ARG A 1 112 ? -31.983 1.894 47.813 1.00 96.38 112 ARG A N 1
ATOM 921 C CA . ARG A 1 112 ? -33.252 1.273 48.213 1.00 96.38 112 ARG A CA 1
ATOM 922 C C . ARG A 1 112 ? -33.054 0.155 49.240 1.00 96.38 112 ARG A C 1
ATOM 924 O O . ARG A 1 112 ? -33.859 0.043 50.160 1.00 96.38 112 ARG A O 1
ATOM 931 N N . ILE A 1 113 ? -31.997 -0.647 49.105 1.00 96.50 113 ILE A N 1
ATOM 932 C CA . ILE A 1 113 ? -31.647 -1.699 50.070 1.00 96.50 113 ILE A CA 1
ATOM 933 C C . ILE A 1 113 ? -31.273 -1.075 51.423 1.00 96.50 113 ILE A C 1
ATOM 935 O O . ILE A 1 113 ? -31.760 -1.525 52.456 1.00 96.50 113 ILE A O 1
ATOM 939 N N . ASN A 1 114 ? -30.492 0.006 51.431 1.00 95.56 114 ASN A N 1
ATOM 940 C CA . ASN A 1 114 ? -30.151 0.709 52.672 1.00 95.56 114 ASN A CA 1
ATOM 941 C C . ASN A 1 114 ? -31.387 1.333 53.346 1.00 95.56 114 ASN A C 1
ATOM 943 O O . ASN A 1 114 ? -31.555 1.193 54.554 1.00 95.56 114 ASN A O 1
ATOM 947 N N . GLN A 1 115 ? -32.303 1.923 52.568 1.00 96.12 115 GLN A N 1
ATOM 948 C CA . GLN A 1 115 ? -33.584 2.433 53.081 1.00 96.12 115 GLN A CA 1
ATOM 949 C C . GLN A 1 115 ? -34.455 1.338 53.710 1.00 96.12 115 GLN A C 1
ATOM 951 O O . GLN A 1 115 ? -35.150 1.600 54.690 1.00 96.12 115 GLN A O 1
ATOM 956 N N . LEU A 1 116 ? -34.433 0.113 53.167 1.00 96.94 116 LEU A N 1
ATOM 957 C CA . LEU A 1 116 ? -35.096 -1.026 53.806 1.00 96.94 116 LEU A CA 1
ATOM 958 C C . LEU A 1 116 ? -34.476 -1.304 55.180 1.00 96.94 116 LEU A C 1
ATOM 960 O O . LEU A 1 116 ? -35.216 -1.485 56.142 1.00 96.94 116 LEU A O 1
ATOM 964 N N . GLY A 1 117 ? -33.144 -1.287 55.283 1.00 95.88 117 GLY A N 1
ATOM 965 C CA . GLY A 1 117 ? -32.434 -1.446 56.554 1.00 95.88 117 GLY A CA 1
ATOM 966 C C . GLY A 1 117 ? -32.867 -0.416 57.600 1.00 95.88 117 GLY A C 1
ATOM 967 O O . GLY A 1 117 ? -33.289 -0.796 58.690 1.00 95.88 117 GLY A O 1
ATOM 968 N N . GLU A 1 118 ? -32.864 0.868 57.233 1.00 95.56 118 GLU A N 1
ATOM 969 C CA . GLU A 1 118 ? -33.327 1.962 58.102 1.00 95.56 118 GLU A CA 1
ATOM 970 C C . GLU A 1 118 ? -34.803 1.795 58.504 1.00 95.56 118 GLU A C 1
ATOM 972 O O . GLU A 1 118 ? -35.181 2.039 59.650 1.00 95.56 118 GLU A O 1
ATOM 977 N N . SER A 1 119 ? -35.664 1.363 57.578 1.00 95.50 119 SER A N 1
ATOM 978 C CA . SER A 1 119 ? -37.083 1.131 57.865 1.00 95.50 119 SER A CA 1
ATOM 979 C C . SER A 1 119 ? -37.287 -0.005 58.869 1.00 95.50 119 SER A C 1
ATOM 981 O O . SER A 1 119 ? -38.106 0.132 59.774 1.00 95.50 119 SER A O 1
ATOM 983 N N . LEU A 1 120 ? -36.556 -1.113 58.723 1.00 95.94 120 LEU A N 1
ATOM 984 C CA . LEU A 1 120 ? -36.636 -2.263 59.629 1.00 95.94 120 LEU A CA 1
ATOM 985 C C . LEU A 1 120 ? -36.105 -1.918 61.026 1.00 95.94 120 LEU A C 1
ATOM 987 O O . LEU A 1 120 ? -36.707 -2.300 62.027 1.00 95.94 120 LEU A O 1
ATOM 991 N N . GLU A 1 121 ? -35.027 -1.138 61.106 1.00 94.62 121 GLU A N 1
ATOM 992 C CA . GLU A 1 121 ? -34.499 -0.640 62.378 1.00 94.62 121 GLU A CA 1
ATOM 993 C C . GLU A 1 121 ? -35.506 0.272 63.092 1.00 94.62 121 GLU A C 1
ATOM 995 O O . GLU A 1 121 ? -35.777 0.093 64.280 1.00 94.62 121 GLU A O 1
ATOM 1000 N N . ASN A 1 122 ? -36.141 1.192 62.360 1.00 94.50 122 ASN A N 1
ATOM 1001 C CA . ASN A 1 122 ? -37.185 2.057 62.910 1.00 94.50 122 ASN A CA 1
ATOM 1002 C C . ASN A 1 122 ? -38.408 1.273 63.413 1.00 94.50 122 ASN A C 1
ATOM 1004 O O . ASN A 1 122 ? -39.016 1.670 64.411 1.00 94.50 122 ASN A O 1
ATOM 1008 N N . ILE A 1 123 ? -38.761 0.157 62.764 1.00 94.44 123 ILE A N 1
ATOM 1009 C CA . ILE A 1 123 ? -39.839 -0.726 63.227 1.00 94.44 123 ILE A CA 1
ATOM 1010 C C . ILE A 1 123 ? -39.491 -1.339 64.592 1.00 94.44 123 ILE A C 1
ATOM 1012 O O . ILE A 1 123 ? -40.340 -1.331 65.483 1.00 94.44 123 ILE A O 1
ATOM 1016 N N . GLU A 1 124 ? -38.255 -1.797 64.806 1.00 94.62 124 GLU A N 1
ATOM 1017 C CA . GLU A 1 124 ? -37.843 -2.351 66.108 1.00 94.62 124 GLU A CA 1
ATOM 1018 C C . GLU A 1 124 ? -37.688 -1.279 67.191 1.00 94.62 124 GLU A C 1
ATOM 1020 O O . GLU A 1 124 ? -38.061 -1.512 68.342 1.00 94.62 124 GLU A O 1
ATOM 1025 N N . ILE A 1 125 ? -37.239 -0.069 66.835 1.00 93.50 125 ILE A N 1
ATOM 1026 C CA . ILE A 1 125 ? -37.253 1.086 67.750 1.00 93.50 125 ILE A CA 1
ATOM 1027 C C . ILE A 1 125 ? -38.690 1.381 68.203 1.00 93.50 125 ILE A C 1
ATOM 1029 O O . ILE A 1 125 ? -38.940 1.619 69.390 1.00 93.50 125 ILE A O 1
ATOM 1033 N N . ASN A 1 126 ? -39.655 1.333 67.279 1.00 93.50 126 ASN A N 1
ATOM 1034 C CA . ASN A 1 126 ? -41.065 1.508 67.610 1.00 93.50 126 ASN A CA 1
ATOM 1035 C C . ASN A 1 126 ? -41.602 0.347 68.465 1.00 93.50 126 ASN A C 1
ATOM 1037 O O . ASN A 1 126 ? -42.302 0.597 69.448 1.00 93.50 126 ASN A O 1
ATOM 1041 N N . ARG A 1 127 ? -41.215 -0.906 68.164 1.00 93.62 127 ARG A N 1
ATOM 1042 C CA . ARG A 1 127 ? -41.551 -2.087 68.982 1.00 93.62 127 ARG A CA 1
ATOM 1043 C C . ARG A 1 127 ? -41.099 -1.891 70.423 1.00 93.62 127 ARG A C 1
ATOM 1045 O O . ARG A 1 127 ? -41.912 -2.008 71.338 1.00 93.62 127 ARG A O 1
ATOM 1052 N N . ALA A 1 128 ? -39.830 -1.538 70.623 1.00 92.62 128 ALA A N 1
ATOM 1053 C CA . ALA A 1 128 ? -39.259 -1.307 71.945 1.00 92.62 128 ALA A CA 1
ATOM 1054 C C . ALA A 1 128 ? -40.029 -0.224 72.715 1.00 92.62 128 ALA A C 1
ATOM 1056 O O . ALA A 1 128 ? -40.321 -0.399 73.900 1.00 92.62 128 ALA A O 1
ATOM 1057 N N . LYS A 1 129 ? -40.412 0.869 72.043 1.00 93.38 129 LYS A N 1
ATOM 1058 C CA . LYS A 1 129 ? -41.183 1.962 72.648 1.00 93.38 129 LYS A CA 1
ATOM 1059 C C . LYS A 1 129 ? -42.591 1.527 73.068 1.00 93.38 129 LYS A C 1
ATOM 1061 O O . LYS A 1 129 ? -42.943 1.696 74.233 1.00 93.38 129 LYS A O 1
ATOM 1066 N N . LEU A 1 130 ? -43.366 0.932 72.158 1.00 92.88 130 LEU A N 1
ATOM 1067 C CA . LEU A 1 130 ? -44.742 0.487 72.424 1.00 92.88 130 LEU A CA 1
ATOM 1068 C C . LEU A 1 130 ? -44.795 -0.570 73.535 1.00 92.88 130 LEU A C 1
ATOM 1070 O O . LEU A 1 130 ? -45.624 -0.486 74.441 1.00 92.88 130 LEU A O 1
ATOM 1074 N N . VAL A 1 131 ? -43.861 -1.525 73.513 1.00 91.62 131 VAL A N 1
ATOM 1075 C CA . VAL A 1 131 ? -43.724 -2.548 74.558 1.00 91.62 131 VAL A CA 1
ATOM 1076 C C . VAL A 1 131 ? -43.367 -1.911 75.901 1.00 91.62 131 VAL A C 1
ATOM 1078 O O . VAL A 1 131 ? -43.969 -2.257 76.915 1.00 91.62 131 VAL A O 1
ATOM 1081 N N . THR A 1 132 ? -42.436 -0.953 75.927 1.00 91.31 132 THR A N 1
ATOM 1082 C CA . THR A 1 132 ? -42.044 -0.249 77.162 1.00 91.31 132 THR A CA 1
ATOM 1083 C C . THR A 1 132 ? -43.221 0.514 77.771 1.00 91.31 132 THR A C 1
ATOM 1085 O O . THR A 1 132 ? -43.484 0.384 78.971 1.00 91.31 132 THR A O 1
ATOM 1088 N N . ASP A 1 133 ? -43.965 1.266 76.957 1.00 90.69 133 ASP A N 1
ATOM 1089 C CA . ASP A 1 133 ? -45.137 2.029 77.400 1.00 90.69 133 ASP A CA 1
ATOM 1090 C C . ASP A 1 133 ? -46.241 1.098 77.938 1.00 90.69 133 ASP A C 1
ATOM 1092 O O . ASP A 1 133 ? -46.863 1.378 78.977 1.00 90.69 133 ASP A O 1
ATOM 1096 N N . MET A 1 134 ? -46.438 -0.056 77.290 1.00 90.19 134 MET A N 1
ATOM 1097 C CA . MET A 1 134 ? -47.406 -1.066 77.717 1.00 90.19 134 MET A CA 1
ATOM 1098 C C . MET A 1 134 ? -46.997 -1.739 79.035 1.00 90.19 134 MET A C 1
ATOM 1100 O O . MET A 1 134 ? -47.790 -1.781 79.981 1.00 90.19 134 MET A O 1
ATOM 1104 N N . LEU A 1 135 ? -45.743 -2.187 79.159 1.00 89.94 135 LEU A N 1
ATOM 1105 C CA . LEU A 1 135 ? -45.209 -2.781 80.392 1.00 89.94 135 LEU A CA 1
ATOM 1106 C C . LEU A 1 135 ? -45.260 -1.791 81.564 1.00 89.94 135 LEU A C 1
ATOM 1108 O O . LEU A 1 135 ? -45.608 -2.174 82.683 1.00 89.94 135 LEU A O 1
ATOM 1112 N N . HIS A 1 136 ? -44.991 -0.503 81.326 1.00 90.12 136 HIS A N 1
ATOM 1113 C CA . HIS A 1 136 ? -45.098 0.537 82.352 1.00 90.12 136 HIS A CA 1
ATOM 1114 C C . HIS A 1 136 ? -46.548 0.757 82.815 1.00 90.12 136 HIS A C 1
ATOM 1116 O O . HIS A 1 136 ? -46.816 0.924 84.011 1.00 90.12 136 HIS A O 1
ATOM 1122 N N . THR A 1 137 ? -47.501 0.712 81.884 1.00 89.50 137 THR A N 1
ATOM 1123 C CA . THR A 1 137 ? -48.938 0.807 82.181 1.00 89.50 137 THR A CA 1
ATOM 1124 C C . THR A 1 137 ? -49.425 -0.402 82.980 1.00 89.50 137 THR A C 1
ATOM 1126 O O . THR A 1 137 ? -50.118 -0.236 83.990 1.00 89.50 137 THR A O 1
ATOM 1129 N N . CYS A 1 138 ? -49.003 -1.610 82.602 1.00 88.50 138 CYS A N 1
ATOM 1130 C CA . CYS A 1 138 ? -49.278 -2.831 83.357 1.00 88.50 138 CYS A CA 1
ATOM 1131 C C . CYS A 1 138 ? -48.656 -2.803 84.751 1.00 88.50 138 CYS A C 1
ATOM 1133 O O . CYS A 1 138 ? -49.341 -3.116 85.720 1.00 88.50 138 CYS A O 1
ATOM 1135 N N . CYS A 1 139 ? -47.413 -2.337 84.889 1.00 89.00 139 CYS A N 1
ATOM 1136 C CA . CYS A 1 139 ? -46.742 -2.183 86.181 1.00 89.00 139 CYS A CA 1
ATOM 1137 C C . CYS A 1 139 ? -47.556 -1.330 87.161 1.00 89.00 139 CYS A C 1
ATOM 1139 O O . CYS A 1 139 ? -47.752 -1.713 88.317 1.00 89.00 139 CYS A O 1
ATOM 1141 N N . LYS A 1 140 ? -48.092 -0.193 86.696 1.00 89.50 140 LYS A N 1
ATOM 1142 C CA . LYS A 1 140 ? -48.959 0.678 87.507 1.00 89.50 140 LYS A CA 1
ATOM 1143 C C . LYS A 1 140 ? -50.255 -0.024 87.918 1.00 89.50 140 LYS A C 1
ATOM 1145 O O . LYS A 1 140 ? -50.648 0.070 89.080 1.00 89.50 140 LYS A O 1
ATOM 1150 N N . LYS A 1 141 ? -50.903 -0.739 86.991 1.00 87.56 141 LYS A N 1
ATOM 1151 C CA . LYS A 1 141 ? -52.158 -1.469 87.248 1.00 87.56 141 LYS A CA 1
ATOM 1152 C C . LYS A 1 141 ? -51.956 -2.635 88.227 1.00 87.56 141 LYS A C 1
ATOM 1154 O O . LYS A 1 141 ? -52.691 -2.729 89.205 1.00 87.56 141 LYS A O 1
ATOM 1159 N N . LEU A 1 142 ? -50.928 -3.461 88.024 1.00 86.69 142 LEU A N 1
ATOM 1160 C CA . LEU A 1 142 ? -50.608 -4.620 88.869 1.00 86.69 142 LEU A CA 1
ATOM 1161 C C . LEU A 1 142 ? -50.220 -4.203 90.296 1.00 86.69 142 LEU A C 1
ATOM 1163 O O . LEU A 1 142 ? -50.740 -4.759 91.265 1.00 86.69 142 LEU A O 1
ATOM 1167 N N . ASN A 1 143 ? -49.391 -3.162 90.441 1.00 86.19 143 ASN A N 1
ATOM 1168 C CA . ASN A 1 143 ? -49.056 -2.605 91.757 1.00 86.19 143 ASN A CA 1
ATOM 1169 C C . ASN A 1 143 ? -50.277 -1.982 92.459 1.00 86.19 143 ASN A C 1
ATOM 1171 O O . ASN A 1 143 ? -50.392 -2.085 93.679 1.00 86.19 143 ASN A O 1
ATOM 1175 N N . GLY A 1 144 ? -51.208 -1.378 91.710 1.00 83.62 144 GLY A N 1
ATOM 1176 C CA . GLY A 1 144 ? -52.457 -0.829 92.252 1.00 83.62 144 GLY A CA 1
ATOM 1177 C C . GLY A 1 144 ? -53.449 -1.887 92.754 1.00 83.62 144 GLY A C 1
ATOM 1178 O O . GLY A 1 144 ? -54.225 -1.615 93.668 1.00 83.62 144 GLY A O 1
ATOM 1179 N N . ILE A 1 145 ? -53.415 -3.103 92.197 1.00 86.00 145 ILE A N 1
ATOM 1180 C CA . ILE A 1 145 ? -54.251 -4.234 92.635 1.00 86.00 145 ILE A CA 1
ATOM 1181 C C . ILE A 1 145 ? -53.703 -4.863 93.929 1.00 86.00 145 ILE A C 1
ATOM 1183 O O . ILE A 1 145 ? -54.486 -5.353 94.749 1.00 86.00 145 ILE A O 1
ATOM 1187 N N . ALA A 1 146 ? -52.378 -4.813 94.136 1.00 80.19 146 ALA A N 1
ATOM 1188 C CA . ALA A 1 146 ? -51.679 -5.331 95.318 1.00 80.19 146 ALA A CA 1
ATOM 1189 C C . ALA A 1 146 ? -52.059 -6.790 95.657 1.00 80.19 146 ALA A C 1
ATOM 1191 O O . ALA A 1 146 ? -52.326 -7.129 96.816 1.00 80.19 146 ALA A O 1
ATOM 1192 N N . TYR A 1 147 ? -52.143 -7.632 94.620 1.00 83.75 147 TYR A N 1
ATOM 1193 C CA . TYR A 1 147 ? -52.356 -9.078 94.739 1.00 83.75 147 TYR A CA 1
ATOM 1194 C C . TYR A 1 147 ? -51.051 -9.806 95.098 1.00 83.75 147 TYR A C 1
ATOM 1196 O O . TYR A 1 147 ? -51.009 -10.565 96.061 1.00 83.75 147 TYR A O 1
ATOM 1204 N N . ILE A 1 148 ? -49.971 -9.500 94.373 1.00 84.88 148 ILE A N 1
ATOM 1205 C CA . ILE A 1 148 ? -48.606 -9.979 94.632 1.00 84.88 148 ILE A CA 1
ATOM 1206 C C . ILE A 1 148 ? -47.707 -8.833 95.107 1.00 84.88 148 ILE A C 1
ATOM 1208 O O . ILE A 1 148 ? -48.056 -7.652 94.999 1.00 84.88 148 ILE A O 1
ATOM 1212 N N . LYS A 1 149 ? -46.540 -9.167 95.670 1.00 83.81 149 LYS A N 1
ATOM 1213 C CA . LYS A 1 149 ? -45.603 -8.153 96.177 1.00 83.81 149 LYS A CA 1
ATOM 1214 C C . LYS A 1 149 ? -45.026 -7.340 95.011 1.00 83.81 149 LYS A C 1
ATOM 1216 O O . LYS A 1 149 ? -44.725 -7.928 93.976 1.00 83.81 149 LYS A O 1
ATOM 1221 N N . PRO A 1 150 ? -44.735 -6.037 95.187 1.00 84.38 150 PRO A N 1
ATOM 1222 C CA . PRO A 1 150 ? -44.134 -5.218 94.131 1.00 84.38 150 PRO A CA 1
ATOM 1223 C C . PRO A 1 150 ? -42.866 -5.833 93.519 1.00 84.38 150 PRO A C 1
ATOM 1225 O O . PRO A 1 150 ? -42.688 -5.805 92.311 1.00 84.38 150 PRO A O 1
ATOM 1228 N N . VAL A 1 151 ? -42.019 -6.474 94.336 1.00 83.50 151 VAL A N 1
ATOM 1229 C CA . VAL A 1 151 ? -40.814 -7.192 93.872 1.00 83.50 151 VAL A CA 1
ATOM 1230 C C . VAL A 1 151 ? -41.148 -8.321 92.887 1.00 83.50 151 VAL A C 1
ATOM 1232 O O . VAL A 1 151 ? -40.393 -8.557 91.952 1.00 83.50 151 VAL A O 1
ATOM 1235 N N . GLU A 1 152 ? -42.267 -9.015 93.082 1.00 85.44 152 GLU A N 1
ATOM 1236 C CA . GLU A 1 152 ? -42.721 -10.094 92.198 1.00 85.44 152 GLU A CA 1
ATOM 1237 C C . GLU A 1 152 ? -43.365 -9.540 90.918 1.00 85.44 152 GLU A C 1
ATOM 1239 O O . GLU A 1 152 ? -43.144 -10.103 89.850 1.00 85.44 152 GLU A O 1
ATOM 1244 N N . VAL A 1 153 ? -44.060 -8.393 90.992 1.00 85.88 153 VAL A N 1
ATOM 1245 C CA . VAL A 1 153 ? -44.544 -7.655 89.805 1.00 85.88 153 VAL A CA 1
ATOM 1246 C C . VAL A 1 153 ? -43.373 -7.217 88.924 1.00 85.88 153 VAL A C 1
ATOM 1248 O O . VAL A 1 153 ? -43.417 -7.399 87.709 1.00 85.88 153 VAL A O 1
ATOM 1251 N N . TYR A 1 154 ? -42.313 -6.659 89.521 1.00 87.62 154 TYR A N 1
ATOM 1252 C CA . TYR A 1 154 ? -41.132 -6.231 88.769 1.00 87.62 154 TYR A CA 1
ATOM 1253 C C . TYR A 1 154 ? -40.430 -7.409 88.090 1.00 87.62 154 TYR A C 1
ATOM 1255 O O . TYR A 1 154 ? -40.130 -7.297 86.909 1.00 87.62 154 TYR A O 1
ATOM 1263 N N . LYS A 1 155 ? -40.251 -8.545 88.782 1.00 89.50 155 LYS A N 1
ATOM 1264 C CA . LYS A 1 155 ? -39.668 -9.759 88.182 1.00 89.50 155 LYS A CA 1
ATOM 1265 C C . LYS A 1 155 ? -40.485 -10.286 87.004 1.00 89.50 155 LYS A C 1
ATOM 1267 O O . LYS A 1 155 ? -39.918 -10.565 85.960 1.00 89.50 155 LYS A O 1
ATOM 1272 N N . LEU A 1 156 ? -41.811 -10.364 87.145 1.00 88.12 156 LEU A N 1
ATOM 1273 C CA . LEU A 1 156 ? -42.698 -10.816 86.067 1.00 88.12 156 LEU A CA 1
ATOM 1274 C C . LEU A 1 156 ? -42.545 -9.957 84.801 1.00 88.12 156 LEU A C 1
ATOM 1276 O O . LEU A 1 156 ? -42.479 -10.479 83.688 1.00 88.12 156 LEU A O 1
ATOM 1280 N N . LEU A 1 157 ? -42.511 -8.634 84.971 1.00 89.00 157 LEU A N 1
ATOM 1281 C CA . LEU A 1 157 ? -42.365 -7.699 83.856 1.00 89.00 157 LEU A CA 1
ATOM 1282 C C . LEU A 1 157 ? -40.940 -7.678 83.300 1.00 89.00 157 LEU A C 1
ATOM 1284 O O . LEU A 1 157 ? -40.776 -7.483 82.102 1.00 89.00 157 LEU A O 1
ATOM 1288 N N . GLU A 1 158 ? -39.929 -7.889 84.141 1.00 90.00 158 GLU A N 1
ATOM 1289 C CA . GLU A 1 158 ? -38.529 -8.022 83.734 1.00 90.00 158 GLU A CA 1
ATOM 1290 C C . GLU A 1 158 ? -38.317 -9.279 82.885 1.00 90.00 158 GLU A C 1
ATOM 1292 O O . GLU A 1 158 ? -37.743 -9.177 81.804 1.00 90.00 158 GLU A O 1
ATOM 1297 N N . ASP A 1 159 ? -38.871 -10.425 83.293 1.00 89.88 159 ASP A N 1
ATOM 1298 C CA . ASP A 1 159 ? -38.833 -11.669 82.516 1.00 89.88 159 ASP A CA 1
ATOM 1299 C C . ASP A 1 159 ? -39.501 -11.479 81.142 1.00 89.88 159 ASP A C 1
ATOM 1301 O O . ASP A 1 159 ? -38.957 -11.884 80.111 1.00 89.88 159 ASP A O 1
ATOM 1305 N N . LYS A 1 160 ? -40.651 -10.788 81.102 1.00 87.12 160 LYS A N 1
ATOM 1306 C CA . LYS A 1 160 ? -41.349 -10.461 79.848 1.00 87.12 160 LYS A CA 1
ATOM 1307 C C . LYS A 1 160 ? -40.590 -9.460 78.980 1.00 87.12 160 LYS A C 1
ATOM 1309 O O . LYS A 1 160 ? -40.514 -9.639 77.766 1.00 87.12 160 LYS A O 1
ATOM 1314 N N . ALA A 1 161 ? -40.002 -8.427 79.577 1.00 89.19 161 ALA A N 1
ATOM 1315 C CA . ALA A 1 161 ? -39.151 -7.478 78.866 1.00 89.19 161 ALA A CA 1
ATOM 1316 C C . ALA A 1 161 ? -37.918 -8.179 78.283 1.00 89.19 161 ALA A C 1
ATOM 1318 O O . ALA A 1 161 ? -37.539 -7.907 77.147 1.00 89.19 161 ALA A O 1
ATOM 1319 N N . MET A 1 162 ? -37.313 -9.104 79.031 1.00 90.88 162 MET A N 1
ATOM 1320 C CA . MET A 1 162 ? -36.157 -9.878 78.590 1.00 90.88 162 MET A CA 1
ATOM 1321 C C . MET A 1 162 ? -36.505 -10.793 77.411 1.00 90.88 162 MET A C 1
ATOM 1323 O O . MET A 1 162 ? -35.756 -10.821 76.437 1.00 90.88 162 MET A O 1
ATOM 1327 N N . GLU A 1 163 ? -37.650 -11.481 77.454 1.00 90.94 163 GLU A N 1
ATOM 1328 C CA . GLU A 1 163 ? -38.161 -12.298 76.343 1.00 90.94 163 GLU A CA 1
ATOM 1329 C C . GLU A 1 163 ? -38.308 -11.471 75.053 1.00 90.94 163 GLU A C 1
ATOM 1331 O O . GLU A 1 163 ? -37.795 -11.849 73.997 1.00 90.94 163 GLU A O 1
ATOM 1336 N N . ILE A 1 164 ? -38.939 -10.298 75.146 1.00 90.12 164 ILE A N 1
ATOM 1337 C CA . ILE A 1 164 ? -39.169 -9.423 73.989 1.00 90.12 164 ILE A CA 1
ATOM 1338 C C . ILE A 1 164 ? -37.861 -8.799 73.491 1.00 90.12 164 ILE A C 1
ATOM 1340 O O . ILE A 1 164 ? -37.614 -8.771 72.287 1.00 90.12 164 ILE A O 1
ATOM 1344 N N . ASN A 1 165 ? -36.987 -8.349 74.393 1.00 92.56 165 ASN A N 1
ATOM 1345 C CA . ASN A 1 165 ? -35.680 -7.800 74.031 1.00 92.56 165 ASN A CA 1
ATOM 1346 C C . ASN A 1 165 ? -34.813 -8.837 73.310 1.00 92.56 165 ASN A C 1
ATOM 1348 O O . ASN A 1 165 ? -34.138 -8.502 72.338 1.00 92.56 165 ASN A O 1
ATOM 1352 N N . MET A 1 166 ? -34.860 -10.103 73.737 1.00 93.44 166 MET A N 1
ATOM 1353 C CA . MET A 1 166 ? -34.188 -11.192 73.029 1.00 93.44 166 MET A CA 1
ATOM 1354 C C . MET A 1 166 ? -34.737 -11.372 71.610 1.00 93.44 166 MET A C 1
ATOM 1356 O O . MET A 1 166 ? -33.950 -11.551 70.679 1.00 93.44 166 MET A O 1
ATOM 1360 N N . SER A 1 167 ? -36.056 -11.264 71.421 1.00 92.25 167 SER A N 1
ATOM 1361 C CA . SER A 1 167 ? -36.668 -11.282 70.086 1.00 92.25 167 SER A CA 1
ATOM 1362 C C . SER A 1 167 ? -36.219 -10.095 69.228 1.00 92.25 167 SER A C 1
ATOM 1364 O O . SER A 1 167 ? -35.848 -10.290 68.075 1.00 92.25 167 SER A O 1
ATOM 1366 N N . ILE A 1 168 ? -36.187 -8.881 69.787 1.00 92.88 168 ILE A N 1
ATOM 1367 C CA . ILE A 1 168 ? -35.726 -7.666 69.093 1.00 92.88 168 ILE A CA 1
ATOM 1368 C C . ILE A 1 168 ? -34.267 -7.819 68.646 1.00 92.88 168 ILE A C 1
ATOM 1370 O O . ILE A 1 168 ? -33.938 -7.557 67.490 1.00 92.88 168 ILE A O 1
ATOM 1374 N N . LEU A 1 169 ? -33.383 -8.301 69.525 1.00 94.06 169 LEU A N 1
ATOM 1375 C CA . LEU A 1 169 ? -31.977 -8.549 69.185 1.00 94.06 169 LEU A CA 1
ATOM 1376 C C . LEU A 1 169 ? -31.831 -9.585 68.064 1.00 94.06 169 LEU A C 1
ATOM 1378 O O . LEU A 1 169 ? -31.015 -9.410 67.154 1.00 94.06 169 LEU A O 1
ATOM 1382 N N . GLN A 1 170 ? -32.634 -10.649 68.103 1.00 94.75 170 GLN A N 1
ATOM 1383 C CA . GLN A 1 170 ? -32.646 -11.663 67.054 1.00 94.75 170 GLN A CA 1
ATOM 1384 C C . GLN A 1 170 ? -33.163 -11.100 65.718 1.00 94.75 170 GLN A C 1
ATOM 1386 O O . GLN A 1 170 ? -32.607 -11.430 64.663 1.00 94.75 170 GLN A O 1
ATOM 1391 N N . ASN A 1 171 ? -34.159 -10.213 65.749 1.00 93.81 171 ASN A N 1
ATOM 1392 C CA . ASN A 1 171 ? -34.660 -9.504 64.573 1.00 93.81 171 ASN A CA 1
ATOM 1393 C C . ASN A 1 171 ? -33.595 -8.570 63.990 1.00 93.81 171 ASN A C 1
ATOM 1395 O O . ASN A 1 171 ? -33.283 -8.685 62.808 1.00 93.81 171 ASN A O 1
ATOM 1399 N N . HIS A 1 172 ? -32.943 -7.737 64.808 1.00 93.62 172 HIS A N 1
ATOM 1400 C CA . HIS A 1 172 ? -31.838 -6.877 64.361 1.00 93.62 172 HIS A CA 1
ATOM 1401 C C . HIS A 1 172 ? -30.723 -7.668 63.675 1.00 93.62 172 HIS A C 1
ATOM 1403 O O . HIS A 1 172 ? -30.241 -7.275 62.607 1.00 93.62 172 HIS A O 1
ATOM 1409 N N . LYS A 1 173 ? -30.330 -8.805 64.262 1.00 95.50 173 LYS A N 1
ATOM 1410 C CA . LYS A 1 173 ? -29.355 -9.710 63.647 1.00 95.50 173 LYS A CA 1
ATOM 1411 C C . LYS A 1 173 ? -29.848 -10.200 62.284 1.00 95.50 173 LYS A C 1
ATOM 1413 O O . LYS A 1 173 ? -29.120 -10.106 61.299 1.00 95.50 173 LYS A O 1
ATOM 1418 N N . SER A 1 174 ? -31.091 -10.668 62.220 1.00 94.81 174 SER A N 1
ATOM 1419 C CA . SER A 1 174 ? -31.697 -11.195 60.992 1.00 94.81 174 SER A CA 1
ATOM 1420 C C . SER A 1 174 ? -31.809 -10.130 59.893 1.00 94.81 174 SER A C 1
ATOM 1422 O O . SER A 1 174 ? -31.505 -10.416 58.735 1.00 94.81 174 SER A O 1
ATOM 1424 N N . TYR A 1 175 ? -32.172 -8.891 60.238 1.00 95.50 175 TYR A N 1
ATOM 1425 C CA . TYR A 1 175 ? -32.230 -7.769 59.298 1.00 95.50 175 TYR A CA 1
ATOM 1426 C C . TYR A 1 175 ? -30.843 -7.384 58.796 1.00 95.50 175 TYR A C 1
ATOM 1428 O O . TYR A 1 175 ? -30.654 -7.235 57.593 1.00 95.50 175 TYR A O 1
ATOM 1436 N N . THR A 1 176 ? -29.850 -7.307 59.682 1.00 94.12 176 THR A N 1
ATOM 1437 C CA . THR A 1 176 ? -28.462 -7.023 59.289 1.00 94.12 176 THR A CA 1
ATOM 1438 C C . THR A 1 176 ? -27.942 -8.084 58.313 1.00 94.12 176 THR A C 1
ATOM 1440 O O . THR A 1 176 ? -27.366 -7.754 57.276 1.00 94.12 176 THR A O 1
ATOM 1443 N N . GLU A 1 177 ? -28.207 -9.366 58.585 1.00 96.25 177 GLU A N 1
ATOM 1444 C CA . GLU A 1 177 ? -27.852 -10.473 57.688 1.00 96.25 177 GLU A CA 1
ATOM 1445 C C . GLU A 1 177 ? -28.623 -10.437 56.358 1.00 96.25 177 GLU A C 1
ATOM 1447 O O . GLU A 1 177 ? -28.082 -10.824 55.318 1.00 96.25 177 GLU A O 1
ATOM 1452 N N . LEU A 1 178 ? -29.889 -10.010 56.363 1.00 95.50 178 LEU A N 1
ATOM 1453 C CA . LEU A 1 178 ? -30.686 -9.829 55.149 1.00 95.50 178 LEU A CA 1
ATOM 1454 C C . LEU A 1 178 ? -30.109 -8.709 54.277 1.00 95.50 178 LEU A C 1
ATOM 1456 O O . LEU A 1 178 ? -29.845 -8.941 53.099 1.00 95.50 178 LEU A O 1
ATOM 1460 N N . ILE A 1 179 ? -29.872 -7.527 54.850 1.00 96.56 179 ILE A N 1
ATOM 1461 C CA . ILE A 1 179 ? -29.305 -6.375 54.137 1.00 96.56 179 ILE A CA 1
ATOM 1462 C C . ILE A 1 179 ? -27.913 -6.708 53.592 1.00 96.56 179 ILE A C 1
ATOM 1464 O O . ILE A 1 179 ? -27.648 -6.466 52.416 1.00 96.56 179 ILE A O 1
ATOM 1468 N N . GLY A 1 180 ? -27.055 -7.351 54.392 1.00 95.62 180 GLY A N 1
ATOM 1469 C CA . GLY A 1 180 ? -25.730 -7.792 53.947 1.00 95.62 180 GLY A CA 1
ATOM 1470 C C . GLY A 1 180 ? -25.788 -8.750 52.752 1.00 95.62 180 GLY A C 1
ATOM 1471 O O . GLY A 1 180 ? -25.056 -8.577 51.775 1.00 95.62 180 GLY A O 1
ATOM 1472 N N . ARG A 1 181 ? -26.701 -9.731 52.783 1.00 96.31 181 ARG A N 1
ATOM 1473 C CA . ARG A 1 181 ? -26.927 -10.647 51.652 1.00 96.31 181 ARG A CA 1
ATOM 1474 C C . ARG A 1 181 ? -27.471 -9.928 50.422 1.00 96.31 181 ARG A C 1
ATOM 1476 O O . ARG A 1 181 ? -26.979 -10.180 49.328 1.00 96.31 181 ARG A O 1
ATOM 1483 N N . LEU A 1 182 ? -28.440 -9.028 50.589 1.00 96.12 182 LEU A N 1
ATOM 1484 C CA . LEU A 1 182 ? -29.005 -8.255 49.480 1.00 96.12 182 LEU A CA 1
ATOM 1485 C C . LEU A 1 182 ? -27.944 -7.391 48.799 1.00 96.12 182 LEU A C 1
ATOM 1487 O O . LEU A 1 182 ? -27.838 -7.441 47.580 1.00 96.12 182 LEU A O 1
ATOM 1491 N N . LEU A 1 183 ? -27.127 -6.665 49.567 1.00 95.25 183 LEU A N 1
ATOM 1492 C CA . LEU A 1 183 ? -26.032 -5.858 49.021 1.00 95.25 183 LEU A CA 1
ATOM 1493 C C . LEU A 1 183 ? -24.995 -6.718 48.292 1.00 95.25 183 LEU A C 1
ATOM 1495 O O . LEU A 1 183 ? -24.515 -6.329 47.234 1.00 95.25 183 LEU A O 1
ATOM 1499 N N . THR A 1 184 ? -24.687 -7.904 48.820 1.00 95.69 184 THR A N 1
ATOM 1500 C CA . THR A 1 184 ? -23.736 -8.827 48.185 1.00 95.69 184 THR A CA 1
ATOM 1501 C C . THR A 1 184 ? -24.264 -9.326 46.842 1.00 95.69 184 THR A C 1
ATOM 1503 O O . THR A 1 184 ? -23.571 -9.215 45.834 1.00 95.69 184 THR A O 1
ATOM 1506 N N . VAL A 1 185 ? -25.516 -9.791 46.798 1.00 94.25 185 VAL A N 1
ATOM 1507 C CA . VAL A 1 185 ? -26.168 -10.229 45.552 1.00 94.25 185 VAL A CA 1
ATOM 1508 C C . VAL A 1 185 ? -26.281 -9.076 44.548 1.00 94.25 185 VAL A C 1
ATOM 1510 O O . VAL A 1 185 ? -26.137 -9.292 43.346 1.00 94.25 185 VAL A O 1
ATOM 1513 N N . ASP A 1 186 ? -26.517 -7.849 45.018 1.00 93.75 186 ASP A N 1
ATOM 1514 C CA . ASP A 1 186 ? -26.610 -6.668 44.157 1.00 93.75 186 ASP A CA 1
ATOM 1515 C C . ASP A 1 186 ? -25.270 -6.332 43.490 1.00 93.75 186 ASP A C 1
ATOM 1517 O O . ASP A 1 186 ? -25.212 -6.144 42.274 1.00 93.75 186 ASP A O 1
ATOM 1521 N N . VAL A 1 187 ? -24.179 -6.360 44.261 1.00 94.25 187 VAL A N 1
ATOM 1522 C CA . VAL A 1 187 ? -22.814 -6.144 43.757 1.00 94.25 187 VAL A CA 1
ATOM 1523 C C . VAL A 1 187 ? -22.392 -7.256 42.794 1.00 94.25 187 VAL A C 1
ATOM 1525 O O . VAL A 1 187 ? -21.817 -6.980 41.740 1.00 94.25 187 VAL A O 1
ATOM 1528 N N . GLU A 1 188 ? -22.694 -8.520 43.107 1.00 94.69 188 GLU A N 1
ATOM 1529 C CA . GLU A 1 188 ? -22.432 -9.643 42.196 1.00 94.69 188 GLU A CA 1
ATOM 1530 C C . GLU A 1 188 ? -23.173 -9.471 40.865 1.00 94.69 188 GLU A C 1
ATOM 1532 O O . GLU A 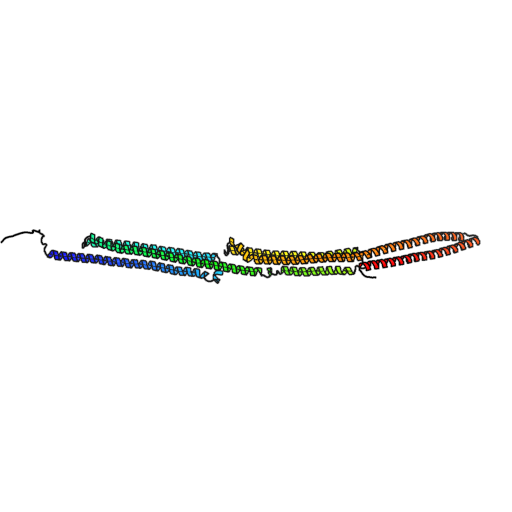1 188 ? -22.614 -9.717 39.790 1.00 94.69 188 GLU A O 1
ATOM 1537 N N . LYS A 1 189 ? -24.424 -9.005 40.918 1.00 92.25 189 LYS A N 1
ATOM 1538 C CA . LYS A 1 189 ? -25.228 -8.729 39.729 1.00 92.25 189 LYS A CA 1
ATOM 1539 C C . LYS A 1 189 ? -24.642 -7.588 38.900 1.00 92.25 189 LYS A C 1
ATOM 1541 O O . LYS A 1 189 ? -24.498 -7.755 37.689 1.00 92.25 189 LYS A O 1
ATOM 1546 N N . GLU A 1 190 ? -24.263 -6.478 39.527 1.00 93.38 190 GLU A N 1
ATOM 1547 C CA . GLU A 1 190 ? -23.593 -5.360 38.852 1.00 93.38 190 GLU A CA 1
ATOM 1548 C C . GLU A 1 190 ? -22.299 -5.820 38.168 1.00 93.38 190 GLU A C 1
ATOM 1550 O O . GLU A 1 190 ? -22.060 -5.507 37.000 1.00 93.38 190 GLU A O 1
ATOM 1555 N N . ASN A 1 191 ? -21.491 -6.633 38.852 1.00 94.56 191 ASN A N 1
ATOM 1556 C CA . ASN A 1 191 ? -20.262 -7.179 38.288 1.00 94.56 191 ASN A CA 1
ATOM 1557 C C . ASN A 1 191 ? -20.535 -8.055 37.052 1.00 94.56 191 ASN A C 1
ATOM 1559 O O . ASN A 1 191 ? -19.868 -7.913 36.028 1.00 94.56 191 ASN A O 1
ATOM 1563 N N . ASN A 1 192 ? -21.558 -8.913 37.097 1.00 94.75 192 ASN A N 1
ATOM 1564 C CA . ASN A 1 192 ? -21.954 -9.727 35.943 1.00 94.75 192 ASN A CA 1
ATOM 1565 C C . ASN A 1 192 ? -22.425 -8.868 34.758 1.00 94.75 192 ASN A C 1
ATOM 1567 O O . ASN A 1 192 ? -22.084 -9.153 33.607 1.00 94.75 192 ASN A O 1
ATOM 1571 N N . GLN A 1 193 ? -23.169 -7.793 35.027 1.00 94.62 193 GLN A N 1
ATOM 1572 C CA . GLN A 1 193 ? -23.604 -6.837 34.005 1.00 94.62 193 GLN A CA 1
ATOM 1573 C C . GLN A 1 193 ? -22.414 -6.088 33.398 1.00 94.62 193 GLN A C 1
ATOM 1575 O O . GLN A 1 193 ? -22.359 -5.918 32.177 1.00 94.62 193 GLN A O 1
ATOM 1580 N N . LYS A 1 194 ? -21.431 -5.708 34.223 1.00 95.38 194 LYS A N 1
ATOM 1581 C CA . LYS A 1 194 ? -20.181 -5.087 33.775 1.00 95.38 194 LYS A CA 1
ATOM 1582 C C . LYS A 1 194 ? -19.397 -6.008 32.853 1.00 95.38 194 LYS A C 1
ATOM 1584 O O . LYS A 1 194 ? -19.069 -5.610 31.741 1.00 95.38 194 LYS A O 1
ATOM 1589 N N . ILE A 1 195 ? -19.174 -7.254 33.268 1.00 96.00 195 ILE A N 1
ATOM 1590 C CA . ILE A 1 195 ? -18.476 -8.265 32.463 1.00 96.00 195 ILE A CA 1
ATOM 1591 C C . ILE A 1 195 ? -19.205 -8.490 31.132 1.00 96.00 195 ILE A C 1
ATOM 1593 O O . ILE A 1 195 ? -18.574 -8.566 30.076 1.00 96.00 195 ILE A O 1
ATOM 1597 N N . PHE A 1 196 ? -20.538 -8.578 31.151 1.00 95.25 196 PHE A N 1
ATOM 1598 C CA . PHE A 1 196 ? -21.327 -8.707 29.927 1.00 95.25 196 PHE A CA 1
ATOM 1599 C C . PHE A 1 196 ? -21.123 -7.508 28.992 1.00 95.25 196 PHE A C 1
ATOM 1601 O O . PHE A 1 196 ? -20.850 -7.696 27.803 1.00 95.25 196 PHE A O 1
ATOM 1608 N N . TRP A 1 197 ? -21.212 -6.286 29.519 1.00 96.00 197 TRP A N 1
ATOM 1609 C CA . TRP A 1 197 ? -20.999 -5.066 28.746 1.00 96.00 197 TRP A CA 1
ATOM 1610 C C . TRP A 1 197 ? -19.572 -4.987 28.182 1.00 96.00 197 TRP A C 1
ATOM 1612 O O . TRP A 1 197 ? -19.411 -4.766 26.982 1.00 96.00 197 TRP A O 1
ATOM 1622 N N . GLU A 1 198 ? -18.543 -5.259 28.987 1.00 95.88 198 GLU A N 1
ATOM 1623 C CA . GLU A 1 198 ? -17.135 -5.276 28.559 1.00 95.88 198 GLU A CA 1
ATOM 1624 C C . GLU A 1 198 ? -16.897 -6.294 27.435 1.00 95.88 198 GLU A C 1
ATOM 1626 O O . GLU A 1 198 ? -16.248 -5.989 26.428 1.00 95.88 198 GLU A O 1
ATOM 1631 N N . ASN A 1 199 ? -17.487 -7.487 27.550 1.00 96.06 199 ASN A N 1
ATOM 1632 C CA . ASN A 1 199 ? -17.439 -8.499 26.498 1.00 96.06 199 ASN A CA 1
ATOM 1633 C C . ASN A 1 199 ? -18.106 -8.009 25.207 1.00 96.06 199 ASN A C 1
ATOM 1635 O O . ASN A 1 199 ? -17.556 -8.204 24.120 1.00 96.06 199 ASN A O 1
ATOM 1639 N N . LYS A 1 200 ? -19.258 -7.335 25.298 1.00 95.38 200 LYS A N 1
ATOM 1640 C CA . LYS A 1 200 ? -19.932 -6.757 24.127 1.00 95.38 200 LYS A CA 1
ATOM 1641 C C . LYS A 1 200 ? -19.136 -5.617 23.496 1.00 95.38 200 LYS A C 1
ATOM 1643 O O . LYS A 1 200 ? -19.026 -5.582 22.272 1.00 95.38 200 LYS A O 1
ATOM 1648 N N . VAL A 1 201 ? -18.500 -4.756 24.288 1.00 95.50 201 VAL A N 1
ATOM 1649 C CA . VAL A 1 201 ? -17.569 -3.730 23.786 1.00 95.50 201 VAL A CA 1
ATOM 1650 C C . VAL A 1 201 ? -16.400 -4.381 23.043 1.00 95.50 201 VAL A C 1
ATOM 1652 O O . VAL A 1 201 ? -16.049 -3.946 21.947 1.00 95.50 201 VAL A O 1
ATOM 1655 N N . LYS A 1 202 ? -15.823 -5.462 23.580 1.00 95.06 202 LYS A N 1
ATOM 1656 C CA . LYS A 1 202 ? -14.741 -6.205 22.917 1.00 95.06 202 LYS A CA 1
ATOM 1657 C C . LYS A 1 202 ? -15.190 -6.813 21.584 1.00 95.06 202 LYS A C 1
ATOM 1659 O O . LYS A 1 202 ? -14.482 -6.680 20.588 1.00 95.06 202 LYS A O 1
ATOM 1664 N N . VAL A 1 203 ? -16.369 -7.440 21.543 1.00 95.44 203 VAL A N 1
ATOM 1665 C CA . VAL A 1 203 ? -16.959 -7.977 20.301 1.00 95.44 203 VAL A CA 1
ATOM 1666 C C . VAL A 1 203 ? -17.175 -6.863 19.276 1.00 95.44 203 VAL A C 1
ATOM 1668 O O . VAL A 1 203 ? -16.791 -7.020 18.116 1.00 95.44 203 VAL A O 1
ATOM 1671 N N . TRP A 1 204 ? -17.724 -5.724 19.701 1.00 96.06 204 TRP A N 1
ATOM 1672 C CA . TRP A 1 204 ? -17.928 -4.556 18.845 1.00 96.06 204 TRP A CA 1
ATOM 1673 C C . TRP A 1 204 ? -16.610 -4.051 18.244 1.00 96.06 204 TRP A C 1
ATOM 1675 O O . TRP A 1 204 ? -16.511 -3.931 17.022 1.00 96.06 204 TRP A O 1
ATOM 1685 N N . LYS A 1 205 ? -15.572 -3.849 19.071 1.00 95.19 205 LYS A N 1
ATOM 1686 C CA . LYS A 1 205 ? -14.239 -3.410 18.618 1.00 95.19 205 LYS A CA 1
ATOM 1687 C C . LYS A 1 205 ? -13.651 -4.360 17.578 1.00 95.19 205 LYS A C 1
ATOM 1689 O O . LYS A 1 205 ? -13.239 -3.920 16.508 1.00 95.19 205 LYS A O 1
ATOM 1694 N N . ASN A 1 206 ? -13.660 -5.660 17.866 1.00 94.12 206 ASN A N 1
ATOM 1695 C CA . ASN A 1 206 ? -13.105 -6.676 16.970 1.00 94.12 206 ASN A CA 1
ATOM 1696 C C . ASN A 1 206 ? -13.857 -6.738 15.636 1.00 94.12 206 ASN A C 1
ATOM 1698 O O . ASN A 1 206 ? -13.238 -6.849 14.581 1.00 94.12 206 ASN A O 1
ATOM 1702 N N . THR A 1 207 ? -15.185 -6.631 15.670 1.00 94.25 207 THR A N 1
ATOM 1703 C CA . THR A 1 207 ? -16.010 -6.695 14.457 1.00 94.25 207 THR A CA 1
ATOM 1704 C C . THR A 1 207 ? -15.819 -5.446 13.595 1.00 94.25 207 THR A C 1
ATOM 1706 O O . THR A 1 207 ? -15.663 -5.559 12.380 1.00 94.25 207 THR A O 1
ATOM 1709 N N . LYS A 1 208 ? -15.747 -4.254 14.207 1.00 93.31 208 LYS A N 1
ATOM 1710 C CA . LYS A 1 208 ? -15.413 -3.003 13.504 1.00 93.31 208 LYS A CA 1
ATOM 1711 C C . LYS A 1 208 ? -14.027 -3.071 12.875 1.00 93.31 208 LYS A C 1
ATOM 1713 O O . LYS A 1 208 ? -13.879 -2.732 11.705 1.00 93.31 208 LYS A O 1
ATOM 1718 N N . LEU A 1 209 ? -13.036 -3.557 13.621 1.00 94.12 209 LEU A N 1
ATOM 1719 C CA . LEU A 1 209 ? -11.678 -3.712 13.113 1.00 94.12 209 LEU A CA 1
ATOM 1720 C C . LEU A 1 209 ? -11.614 -4.704 11.944 1.00 94.12 209 LEU A C 1
ATOM 1722 O O . LEU A 1 209 ? -10.954 -4.426 10.945 1.00 94.12 209 LEU A O 1
ATOM 1726 N N . SER A 1 210 ? -12.324 -5.831 12.036 1.00 94.00 210 SER A N 1
ATOM 1727 C CA . SER A 1 210 ? -12.408 -6.805 10.943 1.00 94.00 210 SER A CA 1
ATOM 1728 C C . SER A 1 210 ? -13.050 -6.200 9.695 1.00 94.00 210 SER A C 1
ATOM 1730 O O . SER A 1 210 ? -12.544 -6.408 8.598 1.00 94.00 210 SER A O 1
ATOM 1732 N N . ALA A 1 211 ? -14.127 -5.424 9.850 1.00 93.88 211 ALA A N 1
ATOM 1733 C CA . ALA A 1 211 ? -14.779 -4.750 8.729 1.00 93.88 211 ALA A CA 1
ATOM 1734 C C . ALA A 1 211 ? -13.849 -3.725 8.059 1.00 93.88 211 ALA A C 1
ATOM 1736 O O . ALA A 1 211 ? -13.748 -3.696 6.839 1.00 93.88 211 ALA A O 1
ATOM 1737 N N . ILE A 1 212 ? -13.120 -2.932 8.850 1.00 94.50 212 ILE A N 1
ATOM 1738 C CA . ILE A 1 212 ? -12.137 -1.961 8.342 1.00 94.50 212 ILE A CA 1
ATOM 1739 C C . ILE A 1 212 ? -10.972 -2.667 7.642 1.00 94.50 212 ILE A C 1
ATOM 1741 O O . ILE A 1 212 ? -10.505 -2.209 6.604 1.00 94.50 212 ILE A O 1
ATOM 1745 N N . THR A 1 213 ? -10.521 -3.799 8.181 1.00 94.88 213 THR A N 1
ATOM 1746 C CA . THR A 1 213 ? -9.473 -4.617 7.558 1.00 94.88 213 THR A CA 1
ATOM 1747 C C . THR A 1 213 ? -9.908 -5.113 6.183 1.00 94.88 213 THR A C 1
ATOM 1749 O O . THR A 1 213 ? -9.119 -5.074 5.243 1.00 94.88 213 THR A O 1
ATOM 1752 N N . GLU A 1 214 ? -11.160 -5.548 6.047 1.00 96.38 214 GLU A N 1
ATOM 1753 C CA . GLU A 1 214 ? -11.698 -5.989 4.760 1.00 96.38 214 GLU A CA 1
ATOM 1754 C C . GLU A 1 214 ? -11.852 -4.816 3.784 1.00 96.38 214 GLU A C 1
ATOM 1756 O O . GLU A 1 214 ? -11.367 -4.892 2.660 1.00 96.38 214 GLU A O 1
ATOM 1761 N N . MET A 1 215 ? -12.381 -3.678 4.245 1.00 96.06 215 MET A N 1
ATOM 1762 C CA . MET A 1 215 ? -12.455 -2.451 3.441 1.00 96.06 215 MET A CA 1
ATOM 1763 C C . MET A 1 215 ? -11.078 -1.981 2.955 1.00 96.06 215 MET A C 1
ATOM 1765 O O . MET A 1 215 ? -10.961 -1.505 1.828 1.00 96.06 215 MET A O 1
ATOM 1769 N N . HIS A 1 216 ? -10.030 -2.123 3.774 1.00 95.94 216 HIS A N 1
ATOM 1770 C CA . HIS A 1 216 ? -8.656 -1.813 3.369 1.00 95.94 216 HIS A CA 1
ATOM 1771 C C . HIS A 1 216 ? -8.169 -2.744 2.259 1.00 95.94 216 HIS A C 1
ATOM 1773 O O . HIS A 1 216 ? -7.580 -2.279 1.285 1.00 95.94 216 HIS A O 1
ATOM 1779 N N . LYS A 1 217 ? -8.434 -4.053 2.365 1.00 96.19 217 LYS A N 1
ATOM 1780 C CA . LYS A 1 217 ? -8.090 -5.003 1.295 1.00 96.19 217 LYS A CA 1
ATOM 1781 C C . LYS A 1 217 ? -8.824 -4.671 -0.000 1.00 96.19 217 LYS A C 1
ATOM 1783 O O . LYS A 1 217 ? -8.187 -4.667 -1.053 1.00 96.19 217 LYS A O 1
ATOM 1788 N N . ASP A 1 218 ? -10.116 -4.362 0.077 1.00 96.75 218 ASP A N 1
ATOM 1789 C CA . ASP A 1 218 ? -10.929 -3.978 -1.081 1.00 96.75 218 ASP A CA 1
ATOM 1790 C C . ASP A 1 218 ? -10.400 -2.693 -1.720 1.00 96.75 218 ASP A C 1
ATOM 1792 O O . ASP A 1 218 ? -10.229 -2.620 -2.937 1.00 96.75 218 ASP A O 1
ATOM 1796 N N . PHE A 1 219 ? -10.064 -1.697 -0.897 1.00 97.06 219 PHE A N 1
ATOM 1797 C CA . PHE A 1 219 ? -9.459 -0.451 -1.350 1.00 97.06 219 PHE A CA 1
ATOM 1798 C C . PHE A 1 219 ? -8.135 -0.708 -2.074 1.00 97.06 219 PHE A C 1
ATOM 1800 O O . PHE A 1 219 ? -7.998 -0.317 -3.232 1.00 97.06 219 PHE A O 1
ATOM 1807 N N . MET A 1 220 ? -7.199 -1.432 -1.449 1.00 96.06 220 MET A N 1
ATOM 1808 C CA . MET A 1 220 ? -5.902 -1.789 -2.044 1.00 96.06 220 MET A CA 1
ATOM 1809 C C . MET A 1 220 ? -6.036 -2.650 -3.306 1.00 96.06 220 MET A C 1
ATOM 1811 O O . MET A 1 220 ? -5.135 -2.646 -4.151 1.00 96.06 220 MET A O 1
ATOM 1815 N N . SER A 1 221 ? -7.157 -3.364 -3.440 1.00 94.75 221 SER A N 1
ATOM 1816 C CA . SER A 1 221 ? -7.477 -4.197 -4.599 1.00 94.75 221 SER A CA 1
ATOM 1817 C C . SER A 1 221 ? -8.271 -3.469 -5.687 1.00 94.75 221 SER A C 1
ATOM 1819 O O . SER A 1 221 ? -8.603 -4.066 -6.710 1.00 94.75 221 SER A O 1
ATOM 1821 N N . SER A 1 222 ? -8.580 -2.186 -5.495 1.00 95.38 222 SER A N 1
ATOM 1822 C CA . SER A 1 222 ? -9.325 -1.394 -6.471 1.00 95.38 222 SER A CA 1
ATOM 1823 C C . SER A 1 222 ? -8.554 -1.224 -7.781 1.00 95.38 222 SER A C 1
ATOM 1825 O O . SER A 1 222 ? -7.330 -1.070 -7.794 1.00 95.38 222 SER A O 1
ATOM 1827 N N . GLU A 1 223 ? -9.282 -1.186 -8.901 1.00 91.81 223 GLU A N 1
ATOM 1828 C CA . GLU A 1 223 ? -8.688 -1.072 -10.241 1.00 91.81 223 GLU A CA 1
ATOM 1829 C C . GLU A 1 223 ? -7.790 0.168 -10.372 1.00 91.81 223 GLU A C 1
ATOM 1831 O O . GLU A 1 223 ? -6.714 0.098 -10.956 1.00 91.81 223 GLU A O 1
ATOM 1836 N N . SER A 1 224 ? -8.166 1.282 -9.737 1.00 90.31 224 SER A N 1
ATOM 1837 C CA . SER A 1 224 ? -7.366 2.513 -9.704 1.00 90.31 224 SER A CA 1
ATOM 1838 C C . SER A 1 224 ? -5.982 2.344 -9.069 1.00 90.31 224 SER A C 1
ATOM 1840 O O . SER A 1 224 ? -5.066 3.080 -9.429 1.00 90.31 224 SER A O 1
ATOM 1842 N N . ILE A 1 225 ? -5.822 1.396 -8.140 1.00 93.75 225 ILE A N 1
ATOM 1843 C CA . ILE A 1 225 ? -4.555 1.123 -7.448 1.00 93.75 225 ILE A CA 1
ATOM 1844 C C . ILE A 1 225 ? -3.806 -0.020 -8.130 1.00 93.75 225 ILE A C 1
ATOM 1846 O O . ILE A 1 225 ? -2.583 0.054 -8.288 1.00 93.75 225 ILE A O 1
ATOM 1850 N N . ILE A 1 226 ? -4.519 -1.080 -8.539 1.00 91.81 226 ILE A N 1
ATOM 1851 C CA . ILE A 1 226 ? -3.881 -2.230 -9.180 1.00 91.81 226 ILE A CA 1
ATOM 1852 C C . ILE A 1 226 ? -3.390 -1.884 -10.585 1.00 91.81 226 ILE A C 1
ATOM 1854 O O . ILE A 1 226 ? -2.210 -2.090 -10.878 1.00 91.81 226 ILE A O 1
ATOM 1858 N N . ASN A 1 227 ? -4.290 -1.366 -11.415 1.00 88.75 227 ASN A N 1
ATOM 1859 C CA . ASN A 1 227 ? -4.137 -1.181 -12.852 1.00 88.75 227 ASN A CA 1
ATOM 1860 C C . ASN A 1 227 ? -4.618 0.225 -13.229 1.00 88.75 227 ASN A C 1
ATOM 1862 O O . ASN A 1 227 ? -5.639 0.400 -13.895 1.00 88.75 227 ASN A O 1
ATOM 1866 N N . SER A 1 228 ? -3.885 1.248 -12.783 1.00 93.81 228 SER A N 1
ATOM 1867 C CA . SER A 1 228 ? -4.284 2.632 -13.046 1.00 93.81 228 SER A CA 1
ATOM 1868 C C . SER A 1 228 ? -4.485 2.869 -14.554 1.00 93.81 228 SER A C 1
ATOM 1870 O O . SER A 1 228 ? -3.538 2.698 -15.335 1.00 93.81 228 SER A O 1
ATOM 1872 N N . PRO A 1 229 ? -5.681 3.317 -14.986 1.00 93.25 229 PRO A N 1
ATOM 1873 C CA . PRO A 1 229 ? -5.961 3.584 -16.396 1.00 93.25 229 PRO A CA 1
ATOM 1874 C C . PRO A 1 229 ? -5.076 4.707 -16.952 1.00 93.25 229 PRO A C 1
ATOM 1876 O O . PRO A 1 229 ? -4.807 4.754 -18.153 1.00 93.25 229 PRO A O 1
ATOM 1879 N N . ILE A 1 230 ? -4.575 5.589 -16.081 1.00 95.25 230 ILE A N 1
ATOM 1880 C CA . ILE A 1 230 ? -3.644 6.660 -16.443 1.00 95.25 230 ILE A CA 1
ATOM 1881 C C . ILE A 1 230 ? -2.295 6.064 -16.862 1.00 95.25 230 ILE A C 1
ATOM 1883 O O . ILE A 1 230 ? -1.761 6.439 -17.907 1.00 95.25 230 ILE A O 1
ATOM 1887 N N . ILE A 1 231 ? -1.780 5.086 -16.106 1.00 95.38 231 ILE A N 1
ATOM 1888 C CA . ILE A 1 231 ? -0.535 4.381 -16.450 1.00 95.38 231 ILE A CA 1
ATOM 1889 C C . ILE A 1 231 ? -0.703 3.623 -17.771 1.00 95.38 231 ILE A C 1
ATOM 1891 O O . ILE A 1 231 ? 0.158 3.734 -18.644 1.00 95.38 231 ILE A O 1
ATOM 1895 N N . SER A 1 232 ? -1.822 2.917 -17.959 1.00 94.38 232 SER A N 1
ATOM 1896 C CA . SER A 1 232 ? -2.122 2.231 -19.224 1.00 94.38 232 SER A CA 1
ATOM 1897 C C . SER A 1 232 ? -2.156 3.205 -20.407 1.00 94.38 232 SER A C 1
ATOM 1899 O O . SER A 1 232 ? -1.505 2.964 -21.421 1.00 94.38 232 SER A O 1
ATOM 1901 N N . SER A 1 233 ? -2.806 4.365 -20.250 1.00 96.75 233 SER A N 1
ATOM 1902 C CA . SER A 1 233 ? -2.824 5.413 -21.279 1.00 96.75 233 SER A CA 1
ATOM 1903 C C . SER A 1 233 ? -1.425 5.950 -21.601 1.00 96.75 233 SER A C 1
ATOM 1905 O O . SER A 1 233 ? -1.114 6.215 -22.764 1.00 96.75 233 SER A O 1
ATOM 1907 N N . TYR A 1 234 ? -0.557 6.116 -20.598 1.00 97.25 234 TYR A N 1
ATOM 1908 C CA . TYR A 1 234 ? 0.830 6.529 -20.824 1.00 97.25 234 TYR A CA 1
ATOM 1909 C C . TYR A 1 234 ? 1.640 5.474 -21.577 1.00 97.25 234 TYR A C 1
ATOM 1911 O O . TYR A 1 234 ? 2.411 5.838 -22.463 1.00 97.25 234 TYR A O 1
ATOM 1919 N N . LEU A 1 235 ? 1.446 4.189 -21.281 1.00 95.06 235 LEU A N 1
ATOM 1920 C CA . LEU A 1 235 ? 2.106 3.100 -22.005 1.00 95.06 235 LEU A CA 1
ATOM 1921 C C . LEU A 1 235 ? 1.651 3.025 -23.468 1.00 95.06 235 LEU A C 1
ATOM 1923 O O . LEU A 1 235 ? 2.488 2.895 -24.358 1.00 95.06 235 LEU A O 1
ATOM 1927 N N . GLU A 1 236 ? 0.354 3.170 -23.738 1.00 96.88 236 GLU A N 1
ATOM 1928 C CA . GLU A 1 236 ? -0.176 3.207 -25.108 1.00 96.88 236 GLU A CA 1
ATOM 1929 C C . GLU A 1 236 ? 0.393 4.384 -25.909 1.00 96.88 236 GLU A C 1
ATOM 1931 O O . GLU A 1 236 ? 0.848 4.215 -27.043 1.00 96.88 236 GLU A O 1
ATOM 1936 N N . LYS A 1 237 ? 0.429 5.578 -25.305 1.00 97.50 237 LYS A N 1
ATOM 1937 C CA . LYS A 1 237 ? 1.005 6.770 -25.942 1.00 97.50 237 LYS A CA 1
ATOM 1938 C C . LYS A 1 237 ? 2.508 6.639 -26.168 1.00 97.50 237 LYS A C 1
ATOM 1940 O O . LYS A 1 237 ? 2.989 7.053 -27.221 1.00 97.50 237 LYS A O 1
ATOM 1945 N N . LEU A 1 238 ? 3.236 6.043 -25.220 1.00 96.19 238 LEU A N 1
ATOM 1946 C CA . LEU A 1 238 ? 4.655 5.728 -25.378 1.00 96.19 238 LEU A CA 1
ATOM 1947 C C . LEU A 1 238 ? 4.874 4.845 -26.608 1.00 96.19 238 LEU A C 1
ATOM 1949 O O . LEU A 1 238 ? 5.694 5.196 -27.450 1.00 96.19 238 LEU A O 1
ATOM 1953 N N . LEU A 1 239 ? 4.131 3.742 -26.735 1.00 95.62 239 LEU A N 1
ATOM 1954 C CA . LEU A 1 239 ? 4.260 2.830 -27.875 1.00 95.62 239 LEU A CA 1
ATOM 1955 C C . LEU A 1 239 ? 3.948 3.532 -29.202 1.00 95.62 239 LEU A C 1
ATOM 1957 O O . LEU A 1 239 ? 4.701 3.391 -30.163 1.00 95.62 239 LEU A O 1
ATOM 1961 N N . TYR A 1 240 ? 2.880 4.330 -29.243 1.00 97.44 240 TYR A N 1
ATOM 1962 C CA . TYR A 1 240 ? 2.491 5.072 -30.442 1.00 97.44 240 TYR A CA 1
ATOM 1963 C C . TYR A 1 240 ? 3.545 6.106 -30.872 1.00 97.44 240 TYR A C 1
ATOM 1965 O O . TYR A 1 240 ? 3.943 6.150 -32.039 1.00 97.44 240 TYR A O 1
ATOM 1973 N N . GLU A 1 241 ? 4.022 6.942 -29.943 1.00 97.44 241 GLU A N 1
ATOM 1974 C CA . GLU A 1 241 ? 5.051 7.943 -30.246 1.00 97.44 241 GLU A CA 1
ATOM 1975 C C . GLU A 1 241 ? 6.382 7.273 -30.609 1.00 97.44 241 GLU A C 1
ATOM 1977 O O . GLU A 1 241 ? 7.026 7.680 -31.578 1.00 97.44 241 GLU A O 1
ATOM 1982 N N . GLN A 1 242 ? 6.771 6.220 -29.884 1.00 95.31 242 GLN A N 1
ATOM 1983 C CA . GLN A 1 242 ? 7.979 5.447 -30.164 1.00 95.31 242 GLN A CA 1
ATOM 1984 C C . GLN A 1 242 ? 7.960 4.872 -31.583 1.00 95.31 242 GLN A C 1
ATOM 1986 O O . GLN A 1 242 ? 8.955 5.008 -32.295 1.00 95.31 242 GLN A O 1
ATOM 1991 N N . GLU A 1 243 ? 6.845 4.280 -32.011 1.00 96.00 243 GLU A N 1
ATOM 1992 C CA . GLU A 1 243 ? 6.700 3.732 -33.361 1.00 96.00 243 GLU A CA 1
ATOM 1993 C C . GLU A 1 243 ? 6.797 4.835 -34.425 1.00 96.00 243 GLU A C 1
ATOM 1995 O O . GLU A 1 243 ? 7.547 4.709 -35.392 1.00 96.00 243 GLU A O 1
ATOM 2000 N N . SER A 1 244 ? 6.131 5.972 -34.206 1.00 96.94 244 SER A N 1
ATOM 2001 C CA . SER A 1 244 ? 6.194 7.126 -35.110 1.00 96.94 244 SER A CA 1
ATOM 2002 C C . SER A 1 244 ? 7.624 7.655 -35.296 1.00 96.94 244 SER A C 1
ATOM 2004 O O . SER A 1 244 ? 8.060 7.928 -36.420 1.00 96.94 244 SER A O 1
ATOM 2006 N N . PHE A 1 245 ? 8.397 7.765 -34.211 1.00 96.38 245 PHE A N 1
ATOM 2007 C CA . PHE A 1 245 ? 9.809 8.152 -34.292 1.00 96.38 245 PHE A CA 1
ATOM 2008 C C . PHE A 1 245 ? 10.683 7.054 -34.906 1.00 96.38 245 PHE A C 1
ATOM 2010 O O . PHE A 1 245 ? 11.614 7.367 -35.652 1.00 96.38 245 PHE A O 1
ATOM 2017 N N . ASN A 1 246 ? 10.370 5.781 -34.661 1.00 95.44 246 ASN A N 1
ATOM 2018 C CA . ASN A 1 246 ? 11.087 4.660 -35.257 1.00 95.44 246 ASN A CA 1
ATOM 2019 C C . ASN A 1 246 ? 10.917 4.613 -36.782 1.00 95.44 246 ASN A C 1
ATOM 2021 O O . ASN A 1 246 ? 11.909 4.437 -37.484 1.00 95.44 246 ASN A O 1
ATOM 2025 N N . VAL A 1 247 ? 9.715 4.866 -37.309 1.00 97.12 247 VAL A N 1
ATOM 2026 C CA . VAL A 1 247 ? 9.474 4.977 -38.760 1.00 97.12 247 VAL A CA 1
ATOM 2027 C C . VAL A 1 247 ? 10.338 6.079 -39.378 1.00 97.12 247 VAL A C 1
ATOM 2029 O O . VAL A 1 247 ? 10.999 5.856 -40.390 1.00 97.12 247 VAL A O 1
ATOM 2032 N N . LYS A 1 248 ? 10.413 7.259 -38.747 1.00 96.19 248 LYS A N 1
ATOM 2033 C CA . LYS A 1 248 ? 11.286 8.351 -39.219 1.00 96.19 248 LYS A CA 1
ATOM 2034 C C . LYS A 1 248 ? 12.757 7.940 -39.224 1.00 96.19 248 LYS A C 1
ATOM 2036 O O . LYS A 1 248 ? 13.465 8.221 -40.186 1.00 96.19 248 LYS A O 1
ATOM 2041 N N . ARG A 1 249 ? 13.208 7.255 -38.170 1.00 96.12 249 ARG A N 1
ATOM 2042 C CA . ARG A 1 249 ? 14.576 6.737 -38.069 1.00 96.12 249 ARG A CA 1
ATOM 2043 C C . ARG A 1 249 ? 14.880 5.712 -39.165 1.00 96.12 249 ARG A C 1
ATOM 2045 O O . ARG A 1 249 ? 15.946 5.787 -39.765 1.00 96.12 249 ARG A O 1
ATOM 2052 N N . LEU A 1 250 ? 13.956 4.791 -39.444 1.00 95.88 250 LEU A N 1
ATOM 2053 C CA . LEU A 1 250 ? 14.098 3.804 -40.519 1.00 95.88 250 LEU A CA 1
ATOM 2054 C C . LEU A 1 250 ? 14.169 4.470 -41.898 1.00 95.88 250 LEU A C 1
ATOM 2056 O O . LEU A 1 250 ? 15.031 4.107 -42.689 1.00 95.88 250 LEU A O 1
ATOM 2060 N N . ASN A 1 251 ? 13.364 5.504 -42.149 1.00 96.69 251 ASN A N 1
ATOM 2061 C CA . ASN A 1 251 ? 13.437 6.258 -43.403 1.00 96.69 251 ASN A CA 1
ATOM 2062 C C . ASN A 1 251 ? 14.815 6.915 -43.610 1.00 96.69 251 ASN A C 1
ATOM 2064 O O . ASN A 1 251 ? 15.327 6.909 -44.725 1.00 96.69 251 ASN A O 1
ATOM 2068 N N . ILE A 1 252 ? 15.436 7.455 -42.552 1.00 95.94 252 ILE A N 1
ATOM 2069 C CA . ILE A 1 252 ? 16.802 8.010 -42.626 1.00 95.94 252 ILE A CA 1
ATOM 2070 C C . ILE A 1 252 ? 17.830 6.891 -42.847 1.00 95.94 252 ILE A C 1
ATOM 2072 O O . ILE A 1 252 ? 18.776 7.057 -43.613 1.00 95.94 252 ILE A O 1
ATOM 2076 N N . LEU A 1 253 ? 17.650 5.726 -42.217 1.00 95.06 253 LEU A N 1
ATOM 2077 C CA . LEU A 1 253 ? 18.505 4.564 -42.477 1.00 95.06 253 LEU A CA 1
ATOM 2078 C C . LEU A 1 253 ? 18.416 4.107 -43.939 1.00 95.06 253 LEU A C 1
ATOM 2080 O O . LEU A 1 253 ? 19.441 3.770 -44.521 1.00 95.06 253 LEU A O 1
ATOM 2084 N N . ASP A 1 254 ? 17.235 4.144 -44.557 1.00 94.38 254 ASP A N 1
ATOM 2085 C CA . ASP A 1 254 ? 17.073 3.778 -45.966 1.00 94.38 254 ASP A CA 1
ATOM 2086 C C . ASP A 1 254 ? 17.719 4.784 -46.933 1.00 94.38 254 ASP A C 1
ATOM 2088 O O . ASP A 1 254 ? 18.214 4.367 -47.980 1.00 94.38 254 ASP A O 1
ATOM 2092 N N . GLN A 1 255 ? 17.821 6.071 -46.571 1.00 92.44 255 GLN A N 1
ATOM 2093 C CA . GLN A 1 255 ? 18.550 7.073 -47.373 1.00 92.44 255 GLN A CA 1
ATOM 2094 C C . GLN A 1 255 ? 20.028 6.719 -47.569 1.00 92.44 255 GLN A C 1
ATOM 2096 O O . GLN A 1 255 ? 20.636 7.146 -48.548 1.00 92.44 255 GLN A O 1
ATOM 2101 N N . LEU A 1 256 ? 20.601 5.896 -46.685 1.00 91.44 256 LEU A N 1
ATOM 2102 C CA . LEU A 1 256 ? 21.979 5.426 -46.801 1.00 91.44 256 LEU A CA 1
ATOM 2103 C C . LEU A 1 256 ? 22.245 4.697 -48.126 1.00 91.44 256 LEU A C 1
ATOM 2105 O O . LEU A 1 256 ? 23.359 4.749 -48.640 1.00 91.44 256 LEU A O 1
ATOM 2109 N N . ARG A 1 257 ? 21.224 4.047 -48.700 1.00 90.31 257 ARG A N 1
ATOM 2110 C CA . ARG A 1 257 ? 21.331 3.316 -49.974 1.00 90.31 257 ARG A CA 1
ATOM 2111 C C . ARG A 1 257 ? 21.605 4.230 -51.166 1.00 90.31 257 ARG A C 1
ATOM 2113 O O . ARG A 1 257 ? 22.147 3.769 -52.163 1.00 90.31 257 ARG A O 1
ATOM 2120 N N . GLU A 1 258 ? 21.257 5.507 -51.046 1.00 90.06 258 GLU A N 1
ATOM 2121 C CA . GLU A 1 258 ? 21.467 6.514 -52.086 1.00 90.06 258 GLU A CA 1
ATOM 2122 C C . GLU A 1 258 ? 22.861 7.161 -51.991 1.00 90.06 258 GLU A C 1
ATOM 2124 O O . GLU A 1 258 ? 23.308 7.815 -52.935 1.00 90.06 258 GLU A O 1
ATOM 2129 N N . ILE A 1 259 ? 23.592 6.963 -50.882 1.00 89.88 259 ILE A N 1
ATOM 2130 C CA . ILE A 1 259 ? 24.950 7.496 -50.673 1.00 89.88 259 ILE A CA 1
ATOM 2131 C C . ILE A 1 259 ? 25.977 6.573 -51.346 1.00 89.88 259 ILE A C 1
ATOM 2133 O O . ILE A 1 259 ? 26.829 5.951 -50.709 1.00 89.88 259 ILE A O 1
ATOM 2137 N N . VAL A 1 260 ? 25.891 6.485 -52.670 1.00 88.31 260 VAL A N 1
ATOM 2138 C CA . VAL A 1 260 ? 26.771 5.677 -53.524 1.00 88.31 260 VAL A CA 1
ATOM 2139 C C . VAL A 1 260 ? 27.478 6.553 -54.564 1.00 88.31 260 VAL A C 1
ATOM 2141 O O . VAL A 1 260 ? 26.996 7.642 -54.891 1.00 88.31 260 VAL A O 1
ATOM 2144 N N . PRO A 1 261 ? 28.644 6.137 -55.090 1.00 87.81 261 PRO A N 1
ATOM 2145 C CA . PRO A 1 261 ? 29.303 6.849 -56.181 1.00 87.81 261 PRO A CA 1
ATOM 2146 C C . PRO A 1 261 ? 28.358 7.105 -57.376 1.00 87.81 261 PRO A C 1
ATOM 2148 O O . PRO A 1 261 ? 27.587 6.215 -57.737 1.00 87.81 261 PRO A O 1
ATOM 2151 N N . PRO A 1 262 ? 28.413 8.288 -58.020 1.00 85.44 262 PRO A N 1
ATOM 2152 C CA . PRO A 1 262 ? 29.379 9.368 -57.805 1.00 85.44 262 PRO A CA 1
ATOM 2153 C C . PRO A 1 262 ? 28.990 10.376 -56.710 1.00 85.44 262 PRO A C 1
ATOM 2155 O O . PRO A 1 262 ? 29.724 11.331 -56.488 1.00 85.44 262 PRO A O 1
ATOM 2158 N N . PHE A 1 263 ? 27.844 10.200 -56.050 1.00 83.44 263 PHE A N 1
ATOM 2159 C CA . PHE A 1 263 ? 27.279 11.173 -55.104 1.00 83.44 263 PHE A CA 1
ATOM 2160 C C . PHE A 1 263 ? 27.713 10.943 -53.648 1.00 83.44 263 PHE A C 1
ATOM 2162 O O . PHE A 1 263 ? 27.376 11.726 -52.760 1.00 83.44 263 PHE A O 1
ATOM 2169 N N . CYS A 1 264 ? 28.467 9.873 -53.395 1.00 89.31 264 CYS A N 1
ATOM 2170 C CA . CYS A 1 264 ? 29.049 9.577 -52.095 1.00 89.31 264 CYS A CA 1
ATOM 2171 C C . CYS A 1 264 ? 30.124 10.616 -51.733 1.00 89.31 264 CYS A C 1
ATOM 2173 O O . CYS A 1 264 ? 30.981 10.939 -52.548 1.00 89.31 264 CYS A O 1
ATOM 2175 N N . SER A 1 265 ? 30.096 11.124 -50.503 1.00 90.00 265 SER A N 1
ATOM 2176 C CA . SER A 1 265 ? 31.145 11.985 -49.946 1.00 90.00 265 SER A CA 1
ATOM 2177 C C . SER A 1 265 ? 31.195 11.822 -48.433 1.00 90.00 265 SER A C 1
ATOM 2179 O O . SER A 1 265 ? 30.180 11.498 -47.811 1.00 90.00 265 SER A O 1
ATOM 2181 N N . GLU A 1 266 ? 32.347 12.091 -47.818 1.00 92.31 266 GLU A N 1
ATOM 2182 C CA . GLU A 1 266 ? 32.468 12.059 -46.354 1.00 92.31 266 GLU A CA 1
ATOM 2183 C C . GLU A 1 266 ? 31.452 13.003 -45.695 1.00 92.31 266 GLU A C 1
ATOM 2185 O O . GLU A 1 266 ? 30.777 12.622 -44.741 1.00 92.31 266 GLU A O 1
ATOM 2190 N N . THR A 1 267 ? 31.257 14.205 -46.249 1.00 92.56 267 THR A N 1
ATOM 2191 C CA . THR A 1 267 ? 30.286 15.184 -45.738 1.00 92.56 267 THR A CA 1
ATOM 2192 C C . THR A 1 267 ? 28.853 14.648 -45.740 1.00 92.56 267 THR A C 1
ATOM 2194 O O . THR A 1 267 ? 28.148 14.835 -44.749 1.00 92.56 267 THR A O 1
ATOM 2197 N N . ALA A 1 268 ? 28.433 13.947 -46.800 1.00 92.81 268 ALA A N 1
ATOM 2198 C CA . ALA A 1 268 ? 27.108 13.328 -46.863 1.00 92.81 268 ALA A CA 1
ATOM 2199 C C . ALA A 1 268 ? 26.932 12.243 -45.786 1.00 92.81 268 ALA A C 1
ATOM 2201 O O . ALA A 1 268 ? 25.886 12.177 -45.141 1.00 92.81 268 ALA A O 1
ATOM 2202 N N . VAL A 1 269 ? 27.970 11.440 -45.527 1.00 94.94 269 VAL A N 1
ATOM 2203 C CA . VAL A 1 269 ? 27.949 10.411 -44.472 1.00 94.94 269 VAL A CA 1
ATOM 2204 C C . VAL A 1 269 ? 27.903 11.033 -43.074 1.00 94.94 269 VAL A C 1
ATOM 2206 O O . VAL A 1 269 ? 27.152 10.560 -42.221 1.00 94.94 269 VAL A O 1
ATOM 2209 N N . TYR A 1 270 ? 28.651 12.114 -42.825 1.00 95.12 270 TYR A N 1
ATOM 2210 C CA . TYR A 1 270 ? 28.581 12.851 -41.556 1.00 95.12 270 TYR A CA 1
ATOM 2211 C C . TYR A 1 270 ? 27.192 13.449 -41.313 1.00 95.12 270 TYR A C 1
ATOM 2213 O O . TYR A 1 270 ? 26.674 13.338 -40.202 1.00 95.12 270 TYR A O 1
ATOM 2221 N N . GLN A 1 271 ? 26.582 14.054 -42.336 1.00 94.94 271 GLN A N 1
ATOM 2222 C CA . GLN A 1 271 ? 25.223 14.602 -42.248 1.00 94.94 271 GLN A CA 1
ATOM 2223 C C . GLN A 1 271 ? 24.199 13.504 -41.952 1.00 94.94 271 GLN A C 1
ATOM 2225 O O . GLN A 1 271 ? 23.458 13.607 -40.979 1.00 94.94 271 GLN A O 1
ATOM 2230 N N . TRP A 1 272 ? 24.233 12.404 -42.705 1.00 96.00 272 TRP A N 1
ATOM 2231 C CA . TRP A 1 272 ? 23.369 11.251 -42.459 1.00 96.00 272 TRP A CA 1
ATOM 2232 C C . TRP A 1 272 ? 23.530 10.686 -41.034 1.00 96.00 272 TRP A C 1
ATOM 2234 O O . TRP A 1 272 ? 22.541 10.429 -40.345 1.00 96.00 272 TRP A O 1
ATOM 2244 N N . SER A 1 273 ? 24.773 10.539 -40.563 1.00 95.62 273 SER A N 1
ATOM 2245 C CA . SER A 1 273 ? 25.087 10.038 -39.217 1.00 95.62 273 SER A CA 1
ATOM 2246 C C . SER A 1 273 ? 24.550 10.961 -38.122 1.00 95.62 273 SER A C 1
ATOM 2248 O O . SER A 1 273 ? 23.993 10.506 -37.116 1.00 95.62 273 SER A O 1
ATOM 2250 N N . HIS A 1 274 ? 24.658 12.273 -38.334 1.00 95.50 274 HIS A N 1
ATOM 2251 C CA . HIS A 1 274 ? 24.068 13.270 -37.454 1.00 95.50 274 HIS A CA 1
ATOM 2252 C C . HIS A 1 274 ? 22.539 13.133 -37.400 1.00 95.50 274 HIS A C 1
ATOM 2254 O O . HIS A 1 274 ? 21.977 13.011 -36.309 1.00 95.50 274 HIS A O 1
ATOM 2260 N N . ASP A 1 275 ? 21.879 13.059 -38.556 1.00 96.19 275 ASP A N 1
ATOM 2261 C CA . ASP A 1 275 ? 20.419 12.994 -38.661 1.00 96.19 275 ASP A CA 1
ATOM 2262 C C . ASP A 1 275 ? 19.843 11.721 -38.024 1.00 96.19 275 ASP A C 1
ATOM 2264 O O . ASP A 1 275 ? 18.877 11.784 -37.255 1.00 96.19 275 ASP A O 1
ATOM 2268 N N . VAL A 1 276 ? 20.453 10.554 -38.264 1.00 95.69 276 VAL A N 1
ATOM 2269 C CA . VAL A 1 276 ? 20.004 9.289 -37.654 1.00 95.69 276 VAL A CA 1
ATOM 2270 C C . VAL A 1 276 ? 20.271 9.252 -36.145 1.00 95.69 276 VAL A C 1
ATOM 2272 O O . VAL A 1 276 ? 19.479 8.683 -35.382 1.00 95.69 276 VAL A O 1
ATOM 2275 N N . THR A 1 277 ? 21.346 9.900 -35.683 1.00 95.00 277 THR A N 1
ATOM 2276 C CA . THR A 1 277 ? 21.643 10.045 -34.252 1.00 95.00 277 THR A CA 1
ATOM 2277 C C . THR A 1 277 ? 20.603 10.931 -33.574 1.00 95.00 277 THR A C 1
ATOM 2279 O O . THR A 1 277 ? 20.051 10.532 -32.547 1.00 95.00 277 THR A O 1
ATOM 2282 N N . LEU A 1 278 ? 20.260 12.080 -34.165 1.00 95.38 278 LEU A N 1
ATOM 2283 C CA . LEU A 1 278 ? 19.186 12.950 -33.673 1.00 95.38 278 LEU A CA 1
ATOM 2284 C C . LEU A 1 278 ? 17.831 12.228 -33.658 1.00 95.38 278 LEU A C 1
ATOM 2286 O O . LEU A 1 278 ? 17.095 12.292 -32.671 1.00 95.38 278 LEU A O 1
ATOM 2290 N N . ALA A 1 279 ? 17.502 11.487 -34.719 1.00 95.19 279 ALA A N 1
ATOM 2291 C CA . ALA A 1 279 ? 16.274 10.695 -34.776 1.00 95.19 279 ALA A CA 1
ATOM 2292 C C . ALA A 1 279 ? 16.225 9.614 -33.683 1.00 95.19 279 ALA A C 1
ATOM 2294 O O . ALA A 1 279 ? 15.167 9.371 -33.102 1.00 95.19 279 ALA A O 1
ATOM 2295 N N . THR A 1 280 ? 17.366 9.003 -33.358 1.00 94.75 280 THR A N 1
ATOM 2296 C CA . THR A 1 280 ? 17.481 8.030 -32.262 1.00 94.75 280 THR A CA 1
ATOM 2297 C C . THR A 1 280 ? 17.332 8.695 -30.894 1.00 94.75 280 THR A C 1
ATOM 2299 O O . THR A 1 280 ? 16.606 8.176 -30.050 1.00 94.75 280 THR A O 1
ATOM 2302 N N . GLN A 1 281 ? 17.918 9.877 -30.690 1.00 93.56 281 GLN A N 1
ATOM 2303 C CA . GLN A 1 281 ? 17.750 10.650 -29.452 1.00 93.56 281 GLN A CA 1
ATOM 2304 C C . GLN A 1 281 ? 16.292 11.048 -29.201 1.00 93.56 281 GLN A C 1
ATOM 2306 O O . GLN A 1 281 ? 15.856 11.080 -28.054 1.00 93.56 281 GLN A O 1
ATOM 2311 N N . ASN A 1 282 ? 15.502 11.305 -30.248 1.00 94.31 282 ASN A N 1
ATOM 2312 C CA . ASN A 1 282 ? 14.070 11.575 -30.087 1.00 94.31 282 ASN A CA 1
ATOM 2313 C C . ASN A 1 282 ? 13.313 10.386 -29.474 1.00 94.31 282 ASN A C 1
ATOM 2315 O O . ASN A 1 282 ? 12.422 10.596 -28.651 1.00 94.31 282 ASN A O 1
ATOM 2319 N N . ILE A 1 283 ? 13.690 9.151 -29.822 1.00 94.81 283 ILE A N 1
ATOM 2320 C CA . ILE A 1 283 ? 13.121 7.939 -29.215 1.00 94.81 283 ILE A CA 1
ATOM 2321 C C . ILE A 1 283 ? 13.495 7.876 -27.729 1.00 94.81 283 ILE A C 1
ATOM 2323 O O . ILE A 1 283 ? 12.612 7.701 -26.889 1.00 94.81 283 ILE A O 1
ATOM 2327 N N . ASP A 1 284 ? 14.772 8.089 -27.401 1.00 93.81 284 ASP A N 1
ATOM 2328 C CA . ASP A 1 284 ? 15.262 8.088 -26.016 1.00 93.81 284 ASP A CA 1
ATOM 2329 C C . ASP A 1 284 ? 14.565 9.179 -25.172 1.00 93.81 284 ASP A C 1
ATOM 2331 O O . ASP A 1 284 ? 14.164 8.943 -24.030 1.00 93.81 284 ASP A O 1
ATOM 2335 N N . ASN A 1 285 ? 14.341 10.367 -25.744 1.00 94.44 285 ASN A N 1
ATOM 2336 C CA . ASN A 1 285 ? 13.643 11.476 -25.087 1.00 94.44 285 ASN A CA 1
ATOM 2337 C C . ASN A 1 285 ? 12.183 11.132 -24.755 1.00 94.44 285 ASN A C 1
ATOM 2339 O O . ASN A 1 285 ? 11.723 11.401 -23.644 1.00 94.44 285 ASN A O 1
ATOM 2343 N N . VAL A 1 286 ? 11.452 10.520 -25.692 1.00 95.81 286 VAL A N 1
ATOM 2344 C CA . VAL A 1 286 ? 10.063 10.082 -25.471 1.00 95.81 286 VAL A CA 1
ATOM 2345 C C . VAL A 1 286 ? 9.997 8.979 -24.417 1.00 95.81 286 VAL A C 1
ATOM 2347 O O . VAL A 1 286 ? 9.157 9.041 -23.518 1.00 95.81 286 VAL A O 1
ATOM 2350 N N . GLN A 1 287 ? 10.904 8.003 -24.480 1.00 94.81 287 GLN A N 1
ATOM 2351 C CA . GLN A 1 287 ? 11.000 6.935 -23.485 1.00 94.81 287 GLN A CA 1
ATOM 2352 C C . GLN A 1 287 ? 11.237 7.492 -22.076 1.00 94.81 287 GLN A C 1
ATOM 2354 O O . GLN A 1 287 ? 10.520 7.129 -21.143 1.00 94.81 287 GLN A O 1
ATOM 2359 N N . ASN A 1 288 ? 12.182 8.423 -21.927 1.00 94.44 288 ASN A N 1
ATOM 2360 C CA . ASN A 1 288 ? 12.473 9.068 -20.646 1.00 94.44 288 ASN A CA 1
ATOM 2361 C C . ASN A 1 288 ? 11.298 9.915 -20.140 1.00 94.44 288 ASN A C 1
ATOM 2363 O O . ASN A 1 288 ? 10.943 9.821 -18.966 1.00 94.44 288 ASN A O 1
ATOM 2367 N N . LYS A 1 289 ? 10.640 10.680 -21.022 1.00 96.38 289 LYS A N 1
ATOM 2368 C CA . LYS A 1 289 ? 9.434 11.454 -20.687 1.00 96.38 289 LYS A CA 1
ATOM 2369 C C . LYS A 1 289 ? 8.345 10.560 -20.088 1.00 96.38 289 LYS A C 1
ATOM 2371 O O . LYS A 1 289 ? 7.835 10.857 -19.009 1.00 96.38 289 LYS A O 1
ATOM 2376 N N . TYR A 1 290 ? 7.986 9.467 -20.763 1.00 96.94 290 TYR A N 1
ATOM 2377 C CA . TYR A 1 290 ? 6.923 8.579 -20.281 1.00 96.94 290 TYR A CA 1
ATOM 2378 C C . TYR A 1 290 ? 7.345 7.752 -19.063 1.00 96.94 290 TYR A C 1
ATOM 2380 O O . TYR A 1 290 ? 6.516 7.540 -18.182 1.00 96.94 290 TYR A O 1
ATOM 2388 N N . LYS A 1 291 ? 8.625 7.369 -18.938 1.00 95.81 291 LYS A N 1
ATOM 2389 C CA . LYS A 1 291 ? 9.166 6.789 -17.696 1.00 95.81 291 LYS A CA 1
ATOM 2390 C C . LYS A 1 291 ? 8.911 7.720 -16.505 1.00 95.81 291 LYS A C 1
ATOM 2392 O O . LYS A 1 291 ? 8.383 7.269 -15.491 1.00 95.81 291 LYS A O 1
ATOM 2397 N N . SER A 1 292 ? 9.236 9.010 -16.633 1.00 96.69 292 SER A N 1
ATOM 2398 C CA . SER A 1 292 ? 9.004 9.999 -15.572 1.00 96.69 292 SER A CA 1
ATOM 2399 C C . SER A 1 292 ? 7.519 10.184 -15.250 1.00 96.69 292 SER A C 1
ATOM 2401 O O . SER A 1 292 ? 7.165 10.249 -14.076 1.00 96.69 292 SER A O 1
ATOM 2403 N N . LEU A 1 293 ? 6.642 10.211 -16.261 1.00 97.69 293 LEU A N 1
ATOM 2404 C CA . LEU A 1 293 ? 5.189 10.309 -16.054 1.00 97.69 293 LEU A CA 1
ATOM 2405 C C . LEU A 1 293 ? 4.619 9.083 -15.327 1.00 97.69 293 LEU A C 1
ATOM 2407 O O . LEU A 1 293 ? 3.817 9.234 -14.408 1.00 97.69 293 LEU A O 1
ATOM 2411 N N . ILE A 1 294 ? 5.052 7.876 -15.701 1.00 96.75 294 ILE A N 1
ATOM 2412 C CA . ILE A 1 294 ? 4.641 6.631 -15.035 1.00 96.75 294 ILE A CA 1
ATOM 2413 C C . ILE A 1 294 ? 5.130 6.618 -13.586 1.00 96.75 294 ILE A C 1
ATOM 2415 O O . ILE A 1 294 ? 4.356 6.300 -12.687 1.00 96.75 294 ILE A O 1
ATOM 2419 N N . GLN A 1 295 ? 6.387 7.000 -13.342 1.00 96.75 295 GLN A N 1
ATOM 2420 C CA . GLN A 1 295 ? 6.936 7.092 -11.990 1.00 96.75 295 GLN A CA 1
ATOM 2421 C C . GLN A 1 295 ? 6.154 8.091 -11.130 1.00 96.75 295 GLN A C 1
ATOM 2423 O O . GLN A 1 295 ? 5.837 7.784 -9.983 1.00 96.75 295 GLN A O 1
ATOM 2428 N N . GLN A 1 296 ? 5.825 9.265 -11.673 1.00 97.38 296 GLN A N 1
ATOM 2429 C CA . GLN A 1 296 ? 5.029 10.266 -10.967 1.00 97.38 296 GLN A CA 1
ATOM 2430 C C . GLN A 1 296 ? 3.637 9.730 -10.619 1.00 97.38 296 GLN A C 1
ATOM 2432 O O . GLN A 1 296 ? 3.191 9.882 -9.486 1.00 97.38 296 GLN A O 1
ATOM 2437 N N . GLU A 1 297 ? 2.972 9.057 -11.556 1.00 96.62 297 GLU A N 1
ATOM 2438 C CA . GLU A 1 297 ? 1.644 8.496 -11.312 1.00 96.62 297 GLU A CA 1
ATOM 2439 C C . GLU A 1 297 ? 1.667 7.367 -10.274 1.00 96.62 297 GLU A C 1
ATOM 2441 O O . GLU A 1 297 ? 0.819 7.319 -9.388 1.00 96.62 297 GLU A O 1
ATOM 2446 N N . GLN A 1 298 ? 2.681 6.500 -10.304 1.00 96.06 298 GLN A N 1
ATOM 2447 C CA . GLN A 1 298 ? 2.881 5.497 -9.256 1.00 96.06 298 GLN A CA 1
ATOM 2448 C C . GLN A 1 298 ? 3.085 6.137 -7.875 1.00 96.06 298 GLN A C 1
ATOM 2450 O O . GLN A 1 298 ? 2.538 5.635 -6.895 1.00 96.06 298 GLN A O 1
ATOM 2455 N N . GLN A 1 299 ? 3.824 7.250 -7.781 1.00 96.69 299 GLN A N 1
ATOM 2456 C CA . GLN A 1 299 ? 3.965 7.998 -6.524 1.00 96.69 299 GLN A CA 1
ATOM 2457 C C . GLN A 1 299 ? 2.636 8.609 -6.070 1.00 96.69 299 GLN A C 1
ATOM 2459 O O . GLN A 1 299 ? 2.297 8.487 -4.897 1.00 96.69 299 GLN A O 1
ATOM 2464 N N . ASN A 1 300 ? 1.848 9.185 -6.983 1.00 96.81 300 ASN A N 1
ATOM 2465 C CA . ASN A 1 300 ? 0.519 9.714 -6.661 1.00 96.81 300 ASN A CA 1
ATOM 2466 C C . ASN A 1 300 ? -0.386 8.629 -6.053 1.00 96.81 300 ASN A C 1
ATOM 2468 O O . ASN A 1 300 ? -1.054 8.870 -5.048 1.00 96.81 300 ASN A O 1
ATOM 2472 N N . ILE A 1 301 ? -0.374 7.422 -6.629 1.00 97.31 301 ILE A N 1
ATOM 2473 C CA . ILE A 1 301 ? -1.135 6.273 -6.116 1.00 97.31 301 ILE A CA 1
ATOM 2474 C C . ILE A 1 301 ? -0.650 5.877 -4.716 1.00 97.31 301 ILE A C 1
ATOM 2476 O O . ILE A 1 301 ? -1.472 5.624 -3.837 1.00 97.31 301 ILE A O 1
ATOM 2480 N N . LEU A 1 302 ? 0.668 5.836 -4.484 1.00 97.12 302 LEU A N 1
ATOM 2481 C CA . LEU A 1 302 ? 1.224 5.523 -3.162 1.00 97.12 302 LEU A CA 1
ATOM 2482 C C . LEU A 1 302 ? 0.832 6.574 -2.115 1.00 97.12 302 LEU A C 1
ATOM 2484 O O . LEU A 1 302 ? 0.385 6.190 -1.037 1.00 97.12 302 LEU A O 1
ATOM 2488 N N . CYS A 1 303 ? 0.907 7.867 -2.443 1.00 96.94 303 CYS A N 1
ATOM 2489 C CA . CYS A 1 303 ? 0.450 8.939 -1.555 1.00 96.94 303 CYS A CA 1
ATOM 2490 C C . CYS A 1 303 ? -1.042 8.807 -1.226 1.00 96.94 303 CYS A C 1
ATOM 2492 O O . CYS A 1 303 ? -1.424 8.894 -0.065 1.00 96.94 303 CYS A O 1
ATOM 2494 N N . LEU A 1 304 ? -1.883 8.501 -2.219 1.00 97.00 304 LEU A N 1
ATOM 2495 C CA . LEU A 1 304 ? -3.309 8.250 -1.998 1.00 97.00 304 LEU A CA 1
ATOM 2496 C C . LEU A 1 304 ? -3.551 7.073 -1.034 1.00 97.00 304 LEU A C 1
ATOM 2498 O O . LEU A 1 304 ? -4.458 7.128 -0.202 1.00 97.00 304 LEU A O 1
ATOM 2502 N N . CYS A 1 305 ? -2.727 6.024 -1.103 1.00 97.19 305 CYS A N 1
ATOM 2503 C CA . CYS A 1 305 ? -2.791 4.912 -0.155 1.00 97.19 305 CYS A CA 1
ATOM 2504 C C . CYS A 1 305 ? -2.347 5.330 1.258 1.00 97.19 305 CYS A C 1
ATOM 2506 O O . CYS A 1 305 ? -2.993 4.963 2.238 1.00 97.19 305 CYS A O 1
ATOM 2508 N N . GLU A 1 306 ? -1.265 6.100 1.381 1.00 96.69 306 GLU A N 1
ATOM 2509 C CA . GLU A 1 306 ? -0.758 6.612 2.664 1.00 96.69 306 GLU A CA 1
ATOM 2510 C C . GLU A 1 306 ? -1.767 7.551 3.346 1.00 96.69 306 GLU A C 1
ATOM 2512 O O . GLU A 1 306 ? -2.014 7.433 4.552 1.00 96.69 306 GLU A O 1
ATOM 2517 N N . ASP A 1 307 ? -2.419 8.420 2.572 1.00 97.25 307 ASP A N 1
ATOM 2518 C CA . ASP A 1 307 ? -3.485 9.306 3.042 1.00 97.25 307 ASP A CA 1
ATOM 2519 C C . ASP A 1 307 ? -4.698 8.508 3.534 1.00 97.25 307 ASP A C 1
ATOM 2521 O O . ASP A 1 307 ? -5.241 8.787 4.609 1.00 97.25 307 ASP A O 1
ATOM 2525 N N . TYR A 1 308 ? -5.102 7.472 2.789 1.00 97.38 308 TYR A N 1
ATOM 2526 C CA . TYR A 1 308 ? -6.174 6.562 3.199 1.00 97.38 308 TYR A CA 1
ATOM 2527 C C . TYR A 1 308 ? -5.849 5.858 4.524 1.00 97.38 308 TYR A C 1
ATOM 2529 O O . TYR A 1 308 ? -6.685 5.836 5.435 1.00 97.38 308 TYR A O 1
ATOM 2537 N N . ILE A 1 309 ? -4.631 5.326 4.668 1.00 96.81 309 ILE A N 1
ATOM 2538 C CA . ILE A 1 309 ? -4.180 4.664 5.901 1.00 96.81 309 ILE A CA 1
ATOM 2539 C C . ILE A 1 309 ? -4.191 5.659 7.064 1.00 96.81 309 ILE A C 1
ATOM 2541 O O . ILE A 1 309 ? -4.719 5.353 8.133 1.00 96.81 309 ILE A O 1
ATOM 2545 N N . THR A 1 310 ? -3.671 6.869 6.860 1.00 96.25 310 THR A N 1
ATOM 2546 C CA . THR A 1 310 ? -3.630 7.917 7.889 1.00 96.25 310 THR A CA 1
ATOM 2547 C C . THR A 1 310 ? -5.032 8.316 8.341 1.00 96.25 310 THR A C 1
ATOM 2549 O O . THR A 1 310 ? -5.307 8.387 9.541 1.00 96.25 310 THR A O 1
ATOM 2552 N N . LYS A 1 311 ? -5.956 8.510 7.394 1.00 96.44 311 LYS A N 1
ATOM 2553 C CA . LYS A 1 311 ? -7.358 8.812 7.696 1.00 96.44 311 LYS A CA 1
ATOM 2554 C C . LYS A 1 311 ? -8.017 7.684 8.493 1.00 96.44 311 LYS A C 1
ATOM 2556 O O . LYS A 1 311 ? -8.635 7.949 9.521 1.00 96.44 311 LYS A O 1
ATOM 2561 N N . THR A 1 312 ? -7.821 6.439 8.068 1.00 95.44 312 THR A N 1
ATOM 2562 C CA . THR A 1 312 ? -8.379 5.254 8.735 1.00 95.44 312 THR A CA 1
ATOM 2563 C C . THR A 1 312 ? -7.828 5.094 10.154 1.00 95.44 312 THR A C 1
ATOM 2565 O O . THR A 1 312 ? -8.587 4.835 11.088 1.00 95.44 312 THR A O 1
ATOM 2568 N N . LYS A 1 313 ? -6.523 5.323 10.360 1.00 95.31 313 LYS A N 1
ATOM 2569 C CA . LYS A 1 313 ? -5.898 5.332 11.695 1.00 95.31 313 LYS A CA 1
ATOM 2570 C C . LYS A 1 313 ? -6.538 6.375 12.613 1.00 95.31 313 LYS A C 1
ATOM 2572 O O . LYS A 1 313 ? -6.883 6.059 13.750 1.00 95.31 313 LYS A O 1
ATOM 2577 N N . ASN A 1 314 ? -6.736 7.594 12.111 1.00 94.50 314 ASN A N 1
ATOM 2578 C CA . ASN A 1 314 ? -7.360 8.673 12.877 1.00 94.50 314 ASN A CA 1
ATOM 2579 C C . ASN A 1 314 ? -8.815 8.345 13.248 1.00 94.50 314 ASN A C 1
ATOM 2581 O O . ASN A 1 314 ? -9.236 8.619 14.370 1.00 94.50 314 ASN A O 1
ATOM 2585 N N . GLU A 1 315 ? -9.577 7.730 12.340 1.00 93.19 315 GLU A N 1
ATOM 2586 C CA . GLU A 1 315 ? -10.950 7.283 12.608 1.00 93.19 315 GLU A CA 1
ATOM 2587 C C . GLU A 1 315 ? -10.999 6.170 13.670 1.00 93.19 315 GLU A C 1
ATOM 2589 O O . GLU A 1 315 ? -11.822 6.238 14.583 1.00 93.19 315 GLU A O 1
ATOM 2594 N N . LEU A 1 316 ? -10.080 5.198 13.621 1.00 94.19 316 LEU A N 1
ATOM 2595 C CA . LEU A 1 316 ? -9.973 4.122 14.618 1.00 94.19 316 LEU A CA 1
ATOM 2596 C C . LEU A 1 316 ? -9.695 4.640 16.035 1.00 94.19 316 LEU A C 1
ATOM 2598 O O . LEU A 1 316 ? -10.271 4.125 16.997 1.00 94.19 316 LEU A O 1
ATOM 2602 N N . VAL A 1 317 ? -8.818 5.640 16.159 1.00 94.31 317 VAL A N 1
ATOM 2603 C CA . VAL A 1 317 ? -8.497 6.285 17.442 1.00 94.31 317 VAL A CA 1
ATOM 2604 C C . VAL A 1 317 ? -9.667 7.144 17.917 1.00 94.31 317 VAL A C 1
ATOM 2606 O O . VAL A 1 317 ? -10.068 7.045 19.075 1.00 94.31 317 VAL A O 1
ATOM 2609 N N . LYS A 1 318 ? -10.265 7.941 17.023 1.00 92.19 318 LYS A N 1
ATOM 2610 C CA . LYS A 1 318 ? -11.403 8.816 17.342 1.00 92.19 318 LYS A CA 1
ATOM 2611 C C . LYS A 1 318 ? -12.618 8.038 17.853 1.00 92.19 318 LYS A C 1
ATOM 2613 O O . LYS A 1 318 ? -13.290 8.499 18.769 1.00 92.19 318 LYS A O 1
ATOM 2618 N N . GLU A 1 319 ? -12.896 6.871 17.278 1.00 90.81 319 GLU A N 1
ATOM 2619 C CA . GLU A 1 319 ? -13.976 5.975 17.721 1.00 90.81 319 GLU A CA 1
ATOM 2620 C C . GLU A 1 319 ? -13.568 5.076 18.908 1.00 90.81 319 GLU A C 1
ATOM 2622 O O . GLU A 1 319 ? -14.335 4.203 19.317 1.00 90.81 319 GLU A O 1
ATOM 2627 N N . GLU A 1 320 ? -12.366 5.268 19.466 1.00 92.38 320 GLU A N 1
ATOM 2628 C CA . GLU A 1 320 ? -11.787 4.491 20.570 1.00 92.38 320 GLU A CA 1
ATOM 2629 C C . GLU A 1 320 ? -11.786 2.968 20.331 1.00 92.38 320 GLU A C 1
ATOM 2631 O O . GLU A 1 320 ? -11.850 2.159 21.270 1.00 92.38 320 GLU A O 1
ATOM 2636 N N . ILE A 1 321 ? -11.717 2.545 19.067 1.00 91.69 321 ILE A N 1
ATOM 2637 C CA . ILE A 1 321 ? -11.617 1.129 18.700 1.00 91.69 321 ILE A CA 1
ATOM 2638 C C . ILE A 1 321 ? -10.229 0.620 19.101 1.00 91.69 321 ILE A C 1
ATOM 2640 O O . ILE A 1 321 ? -10.114 -0.438 19.724 1.00 91.69 321 ILE A O 1
ATOM 2644 N N . VAL A 1 322 ? -9.194 1.413 18.815 1.00 91.44 322 VAL A N 1
ATOM 2645 C CA . VAL A 1 322 ? -7.785 1.118 19.106 1.00 91.44 322 VAL A CA 1
ATOM 2646 C C . VAL A 1 322 ? -7.180 2.273 19.901 1.00 91.44 322 VAL A C 1
ATOM 2648 O O . VAL A 1 322 ? -7.485 3.435 19.649 1.00 91.44 322 VAL A O 1
ATOM 2651 N N . ASN A 1 323 ? -6.310 1.955 20.858 1.00 89.12 323 ASN A N 1
ATOM 2652 C CA . ASN A 1 323 ? -5.593 2.958 21.645 1.00 89.12 323 ASN A CA 1
ATOM 2653 C C . ASN A 1 323 ? -4.480 3.615 20.813 1.00 89.12 323 ASN A C 1
ATOM 2655 O O . ASN A 1 323 ? -3.846 2.944 19.997 1.00 89.12 323 ASN A O 1
ATOM 2659 N N . GLU A 1 324 ? -4.162 4.879 21.098 1.00 86.44 324 GLU A N 1
ATOM 2660 C CA . GLU A 1 324 ? -3.071 5.615 20.434 1.00 86.44 324 GLU A CA 1
ATOM 2661 C C . GLU A 1 324 ? -1.717 4.899 20.521 1.00 86.44 324 GLU A C 1
ATOM 2663 O O . GLU A 1 324 ? -0.938 4.929 19.577 1.00 86.44 324 GLU A O 1
ATOM 2668 N N . THR A 1 325 ? -1.445 4.186 21.615 1.00 87.19 325 THR A N 1
ATOM 2669 C CA . THR A 1 325 ? -0.191 3.435 21.785 1.00 87.19 325 THR A CA 1
ATOM 2670 C C . THR A 1 325 ? -0.078 2.228 20.856 1.00 87.19 325 THR A C 1
ATOM 2672 O O . THR A 1 325 ? 1.027 1.820 20.515 1.00 87.19 325 THR A O 1
ATOM 2675 N N . ASN A 1 326 ? -1.210 1.653 20.442 1.00 90.69 326 ASN A N 1
ATOM 2676 C CA . ASN A 1 326 ? -1.259 0.383 19.712 1.00 90.69 326 ASN A CA 1
ATOM 2677 C C . ASN A 1 326 ? -1.594 0.582 18.225 1.00 90.69 326 ASN A C 1
ATOM 2679 O O . ASN A 1 326 ? -1.556 -0.378 17.455 1.00 90.69 326 ASN A O 1
ATOM 2683 N N . ILE A 1 327 ? -1.937 1.808 17.807 1.00 93.44 327 ILE A N 1
ATOM 2684 C CA . ILE A 1 327 ? -2.351 2.092 16.428 1.00 93.44 327 ILE A CA 1
ATOM 2685 C C . ILE A 1 327 ? -1.226 1.841 15.422 1.00 93.44 327 ILE A C 1
ATOM 2687 O O . ILE A 1 327 ? -1.492 1.359 14.324 1.00 93.44 327 ILE A O 1
ATOM 2691 N N . GLU A 1 328 ? 0.028 2.118 15.791 1.00 93.00 328 GLU A N 1
ATOM 2692 C CA . GLU A 1 328 ? 1.174 1.889 14.905 1.00 93.00 328 GLU A CA 1
ATOM 2693 C C . GLU A 1 328 ? 1.494 0.403 14.749 1.00 93.00 328 GLU A C 1
ATOM 2695 O O . GLU A 1 328 ? 1.742 -0.058 13.638 1.00 93.00 328 GLU A 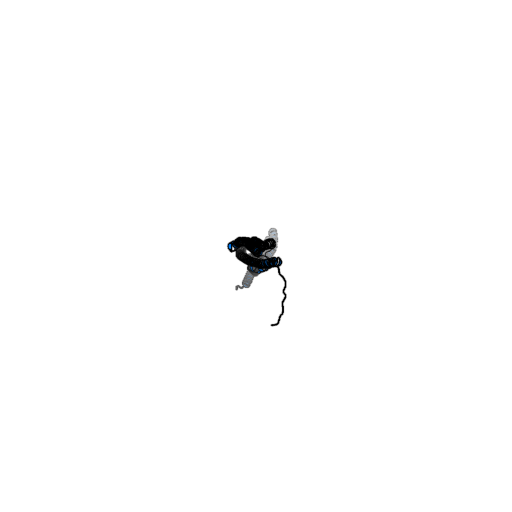O 1
ATOM 2700 N N . GLU A 1 329 ? 1.429 -0.376 15.831 1.00 93.56 329 GLU A N 1
ATOM 2701 C CA . GLU A 1 329 ? 1.598 -1.832 15.761 1.00 93.56 329 GLU A CA 1
ATOM 2702 C C . GLU A 1 329 ? 0.517 -2.463 14.872 1.00 93.56 329 GLU A C 1
ATOM 2704 O O . GLU A 1 329 ? 0.809 -3.273 13.991 1.00 93.56 329 GLU A O 1
ATOM 2709 N N . LEU A 1 330 ? -0.732 -2.026 15.036 1.00 93.06 330 LEU A N 1
ATOM 2710 C CA . LEU A 1 330 ? -1.841 -2.460 14.196 1.00 93.06 330 LEU A CA 1
ATOM 2711 C C . LEU A 1 330 ? -1.647 -2.054 12.730 1.00 93.06 330 LEU A C 1
ATOM 2713 O O . LEU A 1 330 ? -1.888 -2.864 11.836 1.00 93.06 330 LEU A O 1
ATOM 2717 N N . ALA A 1 331 ? -1.170 -0.836 12.472 1.00 94.06 331 ALA A N 1
ATOM 2718 C CA . ALA A 1 331 ? -0.896 -0.373 11.118 1.00 94.06 331 ALA A CA 1
ATOM 2719 C C . ALA A 1 331 ? 0.217 -1.175 10.434 1.00 94.06 331 ALA A C 1
ATOM 2721 O O . ALA A 1 331 ? 0.071 -1.538 9.266 1.00 94.06 331 ALA A O 1
ATOM 2722 N N . ASN A 1 332 ? 1.277 -1.518 11.169 1.00 94.56 332 ASN A N 1
ATOM 2723 C CA . ASN A 1 332 ? 2.361 -2.386 10.699 1.00 94.56 332 ASN A CA 1
ATOM 2724 C C . ASN A 1 332 ? 1.885 -3.796 10.350 1.00 94.56 332 ASN A C 1
ATOM 2726 O O . ASN A 1 332 ? 2.394 -4.389 9.402 1.00 94.56 332 ASN A O 1
ATOM 2730 N N . ASN A 1 333 ? 0.890 -4.311 11.071 1.00 93.75 333 ASN A N 1
ATOM 2731 C CA . ASN A 1 333 ? 0.382 -5.663 10.858 1.00 93.75 333 ASN A CA 1
ATOM 2732 C C . ASN A 1 333 ? -0.709 -5.745 9.781 1.00 93.75 333 ASN A C 1
ATOM 2734 O O . ASN A 1 333 ? -0.801 -6.756 9.089 1.00 93.75 333 ASN A O 1
ATOM 2738 N N . ILE A 1 334 ? -1.548 -4.714 9.647 1.00 93.19 334 ILE A N 1
ATOM 2739 C CA . ILE A 1 334 ? -2.744 -4.757 8.790 1.00 93.19 334 ILE A CA 1
ATOM 2740 C C . ILE A 1 334 ? -2.580 -3.894 7.539 1.00 93.19 334 ILE A C 1
ATOM 2742 O O . ILE A 1 334 ? -2.830 -4.358 6.428 1.00 93.19 334 ILE A O 1
ATOM 2746 N N . PHE A 1 335 ? -2.185 -2.632 7.706 1.00 95.00 335 PHE A N 1
ATOM 2747 C CA . PHE A 1 335 ? -2.281 -1.645 6.633 1.00 95.00 335 PHE A CA 1
ATOM 2748 C C . PHE A 1 335 ? -1.066 -1.659 5.713 1.00 95.00 335 PHE A C 1
ATOM 2750 O O . PHE A 1 335 ? -1.191 -1.794 4.492 1.00 95.00 335 PHE A O 1
ATOM 2757 N N . TYR A 1 336 ? 0.117 -1.537 6.303 1.00 96.19 336 TYR A N 1
ATOM 2758 C CA . TYR A 1 336 ? 1.344 -1.355 5.551 1.00 96.19 336 TYR A CA 1
ATOM 2759 C C . TYR A 1 336 ? 1.832 -2.571 4.738 1.00 96.19 336 TYR A C 1
ATOM 2761 O O . TYR A 1 336 ? 2.436 -2.321 3.696 1.00 96.19 336 TYR A O 1
ATOM 2769 N N . PRO A 1 337 ? 1.562 -3.850 5.086 1.00 96.88 337 PRO A N 1
ATOM 2770 C CA . PRO A 1 337 ? 1.975 -4.993 4.264 1.00 96.88 337 PRO A CA 1
ATOM 2771 C C . PRO A 1 337 ? 1.580 -4.868 2.790 1.00 96.88 337 PRO A C 1
ATOM 2773 O O . PRO A 1 337 ? 2.432 -4.995 1.911 1.00 96.88 337 PRO A O 1
ATOM 2776 N N . LEU A 1 338 ? 0.321 -4.509 2.522 1.00 96.00 338 LEU A N 1
ATOM 2777 C CA . LEU A 1 338 ? -0.175 -4.315 1.158 1.00 96.00 338 LEU A CA 1
ATOM 2778 C C . LEU A 1 338 ? 0.425 -3.067 0.490 1.00 96.00 338 LEU A C 1
ATOM 2780 O O . LEU A 1 338 ? 0.672 -3.071 -0.716 1.00 96.00 338 LEU A O 1
ATOM 2784 N N . LEU A 1 339 ? 0.692 -2.000 1.255 1.00 96.88 339 LEU A N 1
ATOM 2785 C CA . LEU A 1 339 ? 1.359 -0.799 0.738 1.00 96.88 339 LEU A CA 1
ATOM 2786 C C . LEU A 1 339 ? 2.801 -1.105 0.314 1.00 96.88 339 LEU A C 1
ATOM 2788 O O . LEU A 1 339 ? 3.239 -0.691 -0.760 1.00 96.88 339 LEU A O 1
ATOM 2792 N N . TRP A 1 340 ? 3.548 -1.834 1.143 1.00 96.94 340 TRP A N 1
ATOM 2793 C CA . TRP A 1 340 ? 4.929 -2.209 0.852 1.00 96.94 340 TRP A CA 1
ATOM 2794 C C . TRP A 1 340 ? 5.013 -3.163 -0.334 1.00 96.94 340 TRP A C 1
ATOM 2796 O O . TRP A 1 340 ? 5.865 -2.967 -1.199 1.00 96.94 340 TRP A O 1
ATOM 2806 N N . GLU A 1 341 ? 4.109 -4.139 -0.421 1.00 96.19 341 GLU A N 1
ATOM 2807 C CA . GLU A 1 341 ? 4.003 -5.021 -1.584 1.00 96.19 341 GLU A CA 1
ATOM 2808 C C . GLU A 1 341 ? 3.754 -4.215 -2.866 1.00 96.19 341 GLU A C 1
ATOM 2810 O O . GLU A 1 341 ? 4.464 -4.380 -3.862 1.00 96.19 341 GLU A O 1
ATOM 2815 N N . ARG A 1 342 ? 2.813 -3.263 -2.818 1.00 95.81 342 ARG A N 1
ATOM 2816 C CA . ARG A 1 342 ? 2.523 -2.355 -3.934 1.00 95.81 342 ARG A CA 1
ATOM 2817 C C . ARG A 1 342 ? 3.744 -1.527 -4.335 1.00 95.81 342 ARG A C 1
ATOM 2819 O O . ARG A 1 342 ? 4.075 -1.452 -5.518 1.00 95.81 342 ARG A O 1
ATOM 2826 N N . LYS A 1 343 ? 4.443 -0.943 -3.360 1.00 96.31 343 LYS A N 1
ATOM 2827 C CA . LYS A 1 343 ? 5.659 -0.147 -3.578 1.00 96.31 343 LYS A CA 1
ATOM 2828 C C . LYS A 1 343 ? 6.781 -0.977 -4.204 1.00 96.31 343 LYS A C 1
ATOM 2830 O O . LYS A 1 343 ? 7.427 -0.518 -5.146 1.00 96.31 343 LYS A O 1
ATOM 2835 N N . ALA A 1 344 ? 6.987 -2.202 -3.726 1.00 96.94 344 ALA A N 1
ATOM 2836 C CA . ALA A 1 344 ? 7.974 -3.124 -4.279 1.00 96.94 344 ALA A CA 1
ATOM 2837 C C . ALA A 1 344 ? 7.644 -3.503 -5.732 1.00 96.94 344 ALA A C 1
ATOM 2839 O O . ALA A 1 344 ? 8.531 -3.523 -6.588 1.00 96.94 344 ALA A O 1
ATOM 2840 N N . LEU A 1 345 ? 6.365 -3.745 -6.031 1.00 96.00 345 LEU A N 1
ATOM 2841 C CA . LEU A 1 345 ? 5.904 -4.052 -7.382 1.00 96.00 345 LEU A CA 1
ATOM 2842 C C . LEU A 1 345 ? 6.132 -2.879 -8.347 1.00 96.00 345 LEU A C 1
ATOM 2844 O O . LEU A 1 345 ? 6.658 -3.094 -9.440 1.00 96.00 345 LEU A O 1
ATOM 2848 N N . PHE A 1 346 ? 5.813 -1.648 -7.939 1.00 95.94 346 PHE A N 1
ATOM 2849 C CA . PHE A 1 346 ? 6.093 -0.446 -8.734 1.00 95.94 346 PHE A CA 1
ATOM 2850 C C . PHE A 1 346 ? 7.592 -0.234 -8.977 1.00 95.94 346 PHE A C 1
ATOM 2852 O O . PHE A 1 346 ? 7.985 -0.011 -10.123 1.00 95.94 346 PHE A O 1
ATOM 2859 N N . SER A 1 347 ? 8.437 -0.401 -7.950 1.00 96.00 347 SER A N 1
ATOM 2860 C CA . SER A 1 347 ? 9.901 -0.326 -8.106 1.00 96.00 347 SER A CA 1
ATOM 2861 C C . SER A 1 347 ? 10.399 -1.325 -9.149 1.00 96.00 347 SER A C 1
ATOM 2863 O O . SER A 1 347 ? 11.071 -0.950 -10.106 1.00 96.00 347 SER A O 1
ATOM 2865 N N . LYS A 1 348 ? 9.970 -2.588 -9.040 1.00 96.94 348 LYS A N 1
ATOM 2866 C CA . LYS A 1 348 ? 10.358 -3.652 -9.972 1.00 96.94 348 LYS A CA 1
ATOM 2867 C C . LYS A 1 348 ? 9.918 -3.369 -11.412 1.00 96.94 348 LYS A C 1
ATOM 2869 O O . LYS A 1 348 ? 10.644 -3.680 -12.357 1.00 96.94 348 LYS A O 1
ATOM 2874 N N . GLN A 1 349 ? 8.724 -2.808 -11.603 1.00 94.25 349 GLN A N 1
ATOM 2875 C CA . GLN A 1 349 ? 8.234 -2.420 -12.929 1.00 94.25 349 GLN A CA 1
ATOM 2876 C C . GLN A 1 349 ? 9.072 -1.286 -13.534 1.00 94.25 349 GLN A C 1
ATOM 2878 O O . GLN A 1 349 ? 9.450 -1.376 -14.705 1.00 94.25 349 GLN A O 1
ATOM 2883 N N . LEU A 1 350 ? 9.398 -0.257 -12.745 1.00 95.00 350 LEU A N 1
ATOM 2884 C CA . LEU A 1 350 ? 10.242 0.856 -13.189 1.00 95.00 350 LEU A CA 1
ATOM 2885 C C . LEU A 1 350 ? 11.671 0.414 -13.500 1.00 95.00 350 LEU A C 1
ATOM 2887 O O . LEU A 1 350 ? 12.197 0.790 -14.543 1.00 95.00 350 LEU A O 1
ATOM 2891 N N . GLU A 1 351 ? 12.272 -0.422 -12.654 1.00 96.44 351 GLU A N 1
ATOM 2892 C CA . GLU A 1 351 ? 13.609 -0.987 -12.875 1.00 96.44 351 GLU A CA 1
ATOM 2893 C C . GLU A 1 351 ? 13.671 -1.777 -14.185 1.00 96.44 351 GLU A C 1
ATOM 2895 O O . GLU A 1 351 ? 14.616 -1.638 -14.965 1.00 96.44 351 GLU A O 1
ATOM 2900 N N . LYS A 1 352 ? 12.635 -2.578 -14.472 1.00 95.69 352 LYS A N 1
ATOM 2901 C CA . LYS A 1 352 ? 12.539 -3.312 -15.738 1.00 95.69 352 LYS A CA 1
ATOM 2902 C C . LYS A 1 352 ? 12.448 -2.358 -16.930 1.00 95.69 352 LYS A C 1
ATOM 2904 O O . LYS A 1 352 ? 13.160 -2.559 -17.912 1.00 95.69 352 LYS A O 1
ATOM 2909 N N . LEU A 1 353 ? 11.594 -1.336 -16.851 1.00 93.56 353 LEU A N 1
ATOM 2910 C CA . LEU A 1 353 ? 11.449 -0.332 -17.909 1.00 93.56 353 LEU A CA 1
ATOM 2911 C C . LEU A 1 353 ? 12.773 0.408 -18.156 1.00 93.56 353 LEU A C 1
ATOM 2913 O O . LEU A 1 353 ? 13.209 0.528 -19.298 1.00 93.56 353 LEU A O 1
ATOM 2917 N N . GLU A 1 354 ? 13.440 0.844 -17.090 1.00 95.06 354 GLU A N 1
ATOM 2918 C CA . GLU A 1 354 ? 14.737 1.518 -17.143 1.00 95.06 354 GLU A CA 1
ATOM 2919 C C . GLU A 1 354 ? 15.825 0.642 -17.759 1.00 95.06 354 GLU A C 1
ATOM 2921 O O . GLU A 1 354 ? 16.520 1.080 -18.674 1.00 95.06 354 GLU A O 1
ATOM 2926 N N . SER A 1 355 ? 15.935 -0.611 -17.319 1.00 95.88 355 SER A N 1
ATOM 2927 C CA . SER A 1 355 ? 16.895 -1.560 -17.881 1.00 95.88 355 SER A CA 1
ATOM 2928 C C . SER A 1 355 ? 16.663 -1.777 -19.380 1.00 95.88 355 SER A C 1
ATOM 2930 O O . SER A 1 355 ? 17.614 -1.765 -20.163 1.00 95.88 355 SER A O 1
ATOM 2932 N N . CYS A 1 356 ? 15.404 -1.919 -19.809 1.00 93.19 356 CYS A N 1
ATOM 2933 C CA . CYS A 1 356 ? 15.063 -2.051 -21.224 1.00 93.19 356 CYS A CA 1
ATOM 2934 C C . CYS A 1 356 ? 15.460 -0.811 -22.041 1.00 93.19 356 CYS A C 1
ATOM 2936 O O . CYS A 1 356 ? 16.055 -0.967 -23.108 1.00 93.19 356 CYS A O 1
ATOM 2938 N N . ILE A 1 357 ? 15.171 0.395 -21.541 1.00 91.69 357 ILE A N 1
ATOM 2939 C CA . ILE A 1 357 ? 15.525 1.664 -22.200 1.00 91.69 357 ILE A CA 1
ATOM 2940 C C . ILE A 1 357 ? 17.047 1.797 -22.330 1.00 91.69 357 ILE A C 1
ATOM 2942 O O . ILE A 1 357 ? 17.555 2.017 -23.430 1.00 91.69 357 ILE A O 1
ATOM 2946 N N . LEU A 1 358 ? 17.786 1.596 -21.235 1.00 94.12 358 LEU A N 1
ATOM 2947 C CA . LEU A 1 358 ? 19.247 1.717 -21.217 1.00 94.12 358 LEU A CA 1
ATOM 2948 C C . LEU A 1 358 ? 19.914 0.725 -22.175 1.00 94.12 358 LEU A C 1
ATOM 2950 O O . LEU A 1 358 ? 20.774 1.112 -22.968 1.00 94.12 358 LEU A O 1
ATOM 2954 N N . ASN A 1 359 ? 19.485 -0.540 -22.153 1.00 94.12 359 ASN A N 1
ATOM 2955 C CA . ASN A 1 359 ? 20.023 -1.571 -23.039 1.00 94.12 359 ASN A CA 1
ATOM 2956 C C . ASN A 1 359 ? 19.723 -1.271 -24.516 1.00 94.12 359 ASN A C 1
ATOM 2958 O O . ASN A 1 359 ? 20.591 -1.453 -25.373 1.00 94.12 359 ASN A O 1
ATOM 2962 N N . ALA A 1 360 ? 18.512 -0.798 -24.828 1.00 91.06 360 ALA A N 1
ATOM 2963 C CA . ALA A 1 360 ? 18.133 -0.440 -26.192 1.00 91.06 360 ALA A CA 1
ATOM 2964 C C . ALA A 1 360 ? 18.935 0.764 -26.711 1.00 91.06 360 ALA A C 1
ATOM 2966 O O . ALA A 1 360 ? 19.480 0.694 -27.814 1.00 91.06 360 ALA A O 1
ATOM 2967 N N . SER A 1 361 ? 19.061 1.832 -25.917 1.00 92.44 361 SER A N 1
ATOM 2968 C CA . SER A 1 361 ? 19.836 3.028 -26.280 1.00 92.44 361 SER A CA 1
ATOM 2969 C C . SER A 1 361 ? 21.321 2.696 -26.480 1.00 92.44 361 SER A C 1
ATOM 2971 O O . SER A 1 361 ? 21.901 3.042 -27.514 1.00 92.44 361 SER A O 1
ATOM 2973 N N . ALA A 1 362 ? 21.922 1.914 -25.574 1.00 94.19 362 ALA A N 1
ATOM 2974 C CA . ALA A 1 362 ? 23.308 1.462 -25.708 1.00 94.19 362 ALA A CA 1
ATOM 2975 C C . ALA A 1 362 ? 23.532 0.658 -27.000 1.00 94.19 362 ALA A C 1
ATOM 2977 O O . ALA A 1 362 ? 24.476 0.929 -27.747 1.00 94.19 362 ALA A O 1
ATOM 2978 N N . LYS A 1 363 ? 22.624 -0.280 -27.308 1.00 93.75 363 LYS A N 1
ATOM 2979 C CA . LYS A 1 363 ? 22.687 -1.085 -28.534 1.00 93.75 363 LYS A CA 1
ATOM 2980 C C . LYS A 1 363 ? 22.525 -0.233 -29.792 1.00 93.75 363 LYS A C 1
ATOM 2982 O O . LYS A 1 363 ? 23.272 -0.421 -30.749 1.00 93.75 363 LYS A O 1
ATOM 2987 N N . HIS A 1 364 ? 21.582 0.711 -29.808 1.00 91.50 364 HIS A N 1
ATOM 2988 C CA . HIS A 1 364 ? 21.414 1.625 -30.940 1.00 91.50 364 HIS A CA 1
ATOM 2989 C C . HIS A 1 364 ? 22.674 2.465 -31.169 1.00 91.50 364 HIS A C 1
ATOM 2991 O O . HIS A 1 364 ? 23.155 2.534 -32.297 1.00 91.50 364 HIS A O 1
ATOM 2997 N N . LYS A 1 365 ? 23.244 3.045 -30.108 1.00 92.62 365 LYS A N 1
ATOM 2998 C CA . LYS A 1 365 ? 24.460 3.860 -30.194 1.00 92.62 365 LYS A CA 1
ATOM 2999 C C . LYS A 1 365 ? 25.646 3.063 -30.737 1.00 92.62 365 LYS A C 1
ATOM 3001 O O . LYS A 1 365 ? 26.346 3.546 -31.623 1.00 92.62 365 LYS A O 1
ATOM 3006 N N . GLN A 1 366 ? 25.846 1.841 -30.244 1.00 95.31 366 GLN A N 1
ATOM 3007 C CA . GLN A 1 366 ? 26.906 0.959 -30.732 1.00 95.31 366 GLN A CA 1
ATOM 3008 C C . GLN A 1 366 ? 26.715 0.618 -32.215 1.00 95.31 366 GLN A C 1
ATOM 3010 O O . GLN A 1 366 ? 27.645 0.764 -33.003 1.00 95.31 366 GLN A O 1
ATOM 3015 N N . ASN A 1 367 ? 25.506 0.210 -32.609 1.00 93.94 367 ASN A N 1
ATOM 3016 C CA . ASN A 1 367 ? 25.213 -0.161 -33.993 1.00 93.94 367 ASN A CA 1
ATOM 3017 C C . ASN A 1 367 ? 25.384 1.015 -34.963 1.00 93.94 367 ASN A C 1
ATOM 3019 O O . ASN A 1 367 ? 25.928 0.828 -36.048 1.00 93.94 367 ASN A O 1
ATOM 3023 N N . LEU A 1 368 ? 24.948 2.219 -34.579 1.00 94.75 368 LEU A N 1
ATOM 3024 C CA . LEU A 1 368 ? 25.122 3.418 -35.402 1.00 94.75 368 LEU A CA 1
ATOM 3025 C C . LEU A 1 368 ? 26.595 3.812 -35.538 1.00 94.75 368 LEU A C 1
ATOM 3027 O O . LEU A 1 368 ? 27.000 4.202 -36.626 1.00 94.75 368 LEU A O 1
ATOM 3031 N N . SER A 1 369 ? 27.402 3.654 -34.481 1.00 95.38 369 SER A N 1
ATOM 3032 C CA . SER A 1 369 ? 28.853 3.888 -34.548 1.00 95.38 369 SER A CA 1
ATOM 3033 C C . SER A 1 369 ? 29.524 2.958 -35.558 1.00 95.38 369 SER A C 1
ATOM 3035 O O . SER A 1 369 ? 30.259 3.422 -36.424 1.00 95.38 369 SER A O 1
ATOM 3037 N N . LEU A 1 370 ? 29.221 1.657 -35.491 1.00 95.69 370 LEU A N 1
ATOM 3038 C CA . LEU A 1 370 ? 29.771 0.663 -36.418 1.00 95.69 370 LEU A CA 1
ATOM 3039 C C . LEU A 1 370 ? 29.325 0.924 -37.862 1.00 95.69 370 LEU A C 1
ATOM 3041 O O . LEU A 1 370 ? 30.129 0.839 -38.787 1.00 95.69 370 LEU A O 1
ATOM 3045 N N . LEU A 1 371 ? 28.048 1.262 -38.061 1.00 94.75 371 LEU A N 1
ATOM 3046 C CA . LEU A 1 371 ? 27.518 1.567 -39.388 1.00 94.75 371 LEU A CA 1
ATOM 3047 C C . LEU A 1 371 ? 28.136 2.850 -39.962 1.00 94.75 371 LEU A C 1
ATOM 3049 O O . LEU A 1 371 ? 28.454 2.894 -41.147 1.00 94.75 371 LEU A O 1
ATOM 3053 N N . PHE A 1 372 ? 28.346 3.870 -39.128 1.00 95.38 372 PHE A N 1
ATOM 3054 C CA . PHE A 1 372 ? 29.044 5.087 -39.525 1.00 95.38 372 PHE A CA 1
ATOM 3055 C C . PHE A 1 372 ? 30.481 4.792 -39.964 1.00 95.38 372 PHE A C 1
ATOM 3057 O O . PHE A 1 372 ? 30.856 5.191 -41.062 1.00 95.38 372 PHE A O 1
ATOM 3064 N N . GLU A 1 373 ? 31.261 4.065 -39.159 1.00 94.38 373 GLU A N 1
ATOM 3065 C CA . GLU A 1 373 ? 32.644 3.693 -39.496 1.00 94.38 373 GLU A CA 1
ATOM 3066 C C . GLU A 1 373 ? 32.721 2.930 -40.826 1.00 94.38 373 GLU A C 1
ATOM 3068 O O . GLU A 1 373 ? 33.582 3.213 -41.662 1.00 94.38 373 GLU A O 1
ATOM 3073 N N . TYR A 1 374 ? 31.779 2.009 -41.043 1.00 92.69 374 TYR A N 1
ATOM 3074 C CA . TYR A 1 374 ? 31.680 1.211 -42.262 1.00 92.69 374 TYR A CA 1
ATOM 3075 C C . TYR A 1 374 ? 31.387 2.057 -43.512 1.00 92.69 374 TYR A C 1
ATOM 3077 O O . TYR A 1 374 ? 32.054 1.939 -44.539 1.00 92.69 374 TYR A O 1
ATOM 3085 N N . VAL A 1 375 ? 30.398 2.948 -43.448 1.00 92.69 375 VAL A N 1
ATOM 3086 C CA . VAL A 1 375 ? 30.015 3.767 -44.611 1.00 92.69 375 VAL A CA 1
ATOM 3087 C C . VAL A 1 375 ? 31.043 4.872 -44.856 1.00 92.69 375 VAL A C 1
ATOM 3089 O O . VAL A 1 375 ? 31.389 5.161 -46.001 1.00 92.69 375 VAL A O 1
ATOM 3092 N N . HIS A 1 376 ? 31.573 5.470 -43.788 1.00 94.12 376 HIS A N 1
ATOM 3093 C CA . HIS A 1 376 ? 32.600 6.502 -43.874 1.00 94.12 376 HIS A CA 1
ATOM 3094 C C . HIS A 1 376 ? 33.873 5.967 -44.534 1.00 94.12 376 HIS A C 1
ATOM 3096 O O . HIS A 1 376 ? 34.447 6.645 -45.382 1.00 94.12 376 HIS A O 1
ATOM 3102 N N . GLY A 1 377 ? 34.304 4.745 -44.199 1.00 93.25 377 GLY A N 1
ATOM 3103 C CA . GLY A 1 377 ? 35.463 4.130 -44.849 1.00 93.25 377 GLY A CA 1
ATOM 3104 C C . GLY A 1 377 ? 35.270 3.956 -46.358 1.00 93.25 377 GLY A C 1
ATOM 3105 O O . GLY A 1 377 ? 36.156 4.322 -47.129 1.00 93.25 377 GLY A O 1
ATOM 3106 N N . ALA A 1 378 ? 34.092 3.506 -46.798 1.00 92.31 378 ALA A N 1
ATOM 3107 C CA . ALA A 1 378 ? 33.770 3.412 -48.223 1.00 92.31 378 ALA A CA 1
ATOM 3108 C C . ALA A 1 378 ? 33.750 4.791 -48.920 1.00 92.31 378 ALA A C 1
ATOM 3110 O O . ALA A 1 378 ? 34.300 4.947 -50.014 1.00 92.31 378 ALA A O 1
ATOM 3111 N N . ALA A 1 379 ? 33.175 5.809 -48.271 1.00 93.56 379 ALA A N 1
ATOM 3112 C CA . ALA A 1 379 ? 33.151 7.184 -48.777 1.00 93.56 379 ALA A CA 1
ATOM 3113 C C . ALA A 1 379 ? 34.548 7.819 -48.863 1.00 93.56 379 ALA A C 1
ATOM 3115 O O . ALA A 1 379 ? 34.828 8.587 -49.788 1.00 93.56 379 ALA A O 1
ATOM 3116 N N . HIS A 1 380 ? 35.440 7.476 -47.933 1.00 94.06 380 HIS A N 1
ATOM 3117 C CA . HIS A 1 380 ? 36.825 7.937 -47.929 1.00 94.06 380 HIS A CA 1
ATOM 3118 C C . HIS A 1 380 ? 37.609 7.387 -49.131 1.00 94.06 380 HIS A C 1
ATOM 3120 O O . HIS A 1 380 ? 38.311 8.135 -49.811 1.00 94.06 380 HIS A O 1
ATOM 3126 N N . ILE A 1 381 ? 37.433 6.100 -49.461 1.00 93.81 381 ILE A N 1
ATOM 3127 C CA . ILE A 1 381 ? 38.052 5.484 -50.650 1.00 93.81 381 ILE A CA 1
ATOM 3128 C C . ILE A 1 381 ? 37.593 6.202 -51.929 1.00 93.81 381 ILE A C 1
ATOM 3130 O O . ILE A 1 381 ? 38.415 6.530 -52.787 1.00 93.81 381 ILE A O 1
ATOM 3134 N N . TRP A 1 382 ? 36.294 6.500 -52.050 1.00 94.25 382 TRP A N 1
ATOM 3135 C CA . TRP A 1 382 ? 35.772 7.265 -53.188 1.00 94.25 382 TRP A CA 1
ATOM 3136 C C . TRP A 1 382 ? 36.331 8.694 -53.245 1.00 94.25 382 TRP A C 1
ATOM 3138 O O . TRP A 1 382 ? 36.779 9.126 -54.306 1.00 94.25 382 TRP A O 1
ATOM 3148 N N . SER A 1 383 ? 36.379 9.401 -52.113 1.00 92.94 383 SER A N 1
ATOM 3149 C CA . SER A 1 383 ? 36.935 10.763 -52.029 1.00 92.94 383 SER A CA 1
ATOM 3150 C C . SER A 1 383 ? 38.406 10.812 -52.467 1.00 92.94 383 SER A C 1
ATOM 3152 O O . SER A 1 383 ? 38.814 11.715 -53.202 1.00 92.94 383 SER A O 1
ATOM 3154 N N . ASN A 1 384 ? 39.202 9.808 -52.082 1.0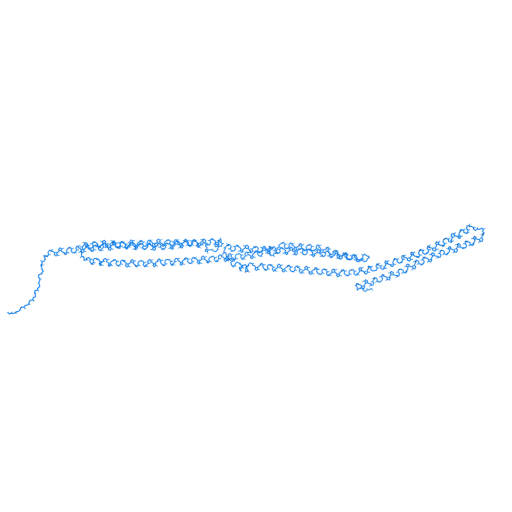0 92.25 384 ASN A N 1
ATOM 3155 C CA . ASN A 1 384 ? 40.595 9.682 -52.514 1.00 92.25 384 ASN A CA 1
ATOM 3156 C C . ASN A 1 384 ? 40.698 9.467 -54.032 1.00 92.25 384 ASN A C 1
ATOM 3158 O O . ASN A 1 384 ? 41.466 10.166 -54.698 1.00 92.25 384 ASN A O 1
ATOM 3162 N N . HIS A 1 385 ? 39.887 8.561 -54.591 1.00 93.00 385 HIS A N 1
ATOM 3163 C CA . HIS A 1 385 ? 39.822 8.336 -56.037 1.00 93.00 385 HIS A CA 1
ATOM 3164 C C . HIS A 1 385 ? 39.432 9.610 -56.801 1.00 93.00 385 HIS A C 1
ATOM 3166 O O . HIS A 1 385 ? 40.088 9.979 -57.779 1.00 93.00 385 HIS A O 1
ATOM 3172 N N . GLU A 1 386 ? 38.385 10.309 -56.356 1.00 92.12 386 GLU A N 1
ATOM 3173 C CA . GLU A 1 386 ? 37.916 11.545 -56.982 1.00 92.12 386 GLU A CA 1
ATOM 3174 C C . GLU A 1 386 ? 39.006 12.626 -56.978 1.00 92.12 386 GLU A C 1
ATOM 3176 O O . GLU A 1 386 ? 39.267 13.245 -58.017 1.00 92.12 386 GLU A O 1
ATOM 3181 N N . SER A 1 387 ? 39.692 12.803 -55.845 1.00 91.75 387 SER A N 1
ATOM 3182 C CA . SER A 1 387 ? 40.813 13.735 -55.697 1.00 91.75 387 SER A CA 1
ATOM 3183 C C . SER A 1 387 ? 41.960 13.408 -56.663 1.00 91.75 387 SER A C 1
ATOM 3185 O O . SER A 1 387 ? 42.408 14.277 -57.420 1.00 91.75 387 SER A O 1
ATOM 3187 N N . GLU A 1 388 ? 42.376 12.138 -56.735 1.00 92.12 388 GLU A N 1
ATOM 3188 C CA . GLU A 1 388 ? 43.430 11.689 -57.652 1.00 92.12 388 GLU A CA 1
ATOM 3189 C C . GLU A 1 388 ? 43.055 11.882 -59.129 1.00 92.12 388 GLU A C 1
ATOM 3191 O O . GLU A 1 388 ? 43.881 12.302 -59.951 1.00 92.12 388 GLU A O 1
ATOM 3196 N N . VAL A 1 389 ? 41.809 11.577 -59.499 1.00 91.44 389 VAL A N 1
ATOM 3197 C CA . VAL A 1 389 ? 41.299 11.791 -60.858 1.00 91.44 389 VAL A CA 1
ATOM 3198 C C . VAL A 1 389 ? 41.253 13.281 -61.187 1.00 91.44 389 VAL A C 1
ATOM 3200 O O . VAL A 1 389 ? 41.627 13.666 -62.300 1.00 91.44 389 VAL A O 1
ATOM 3203 N N . CYS A 1 390 ? 40.829 14.125 -60.245 1.00 92.50 390 CYS A N 1
ATOM 3204 C CA . CYS A 1 390 ? 40.796 15.575 -60.404 1.00 92.50 390 CYS A CA 1
ATOM 3205 C C . CYS A 1 390 ? 42.203 16.138 -60.646 1.00 92.50 390 CYS A C 1
ATOM 3207 O O . CYS A 1 390 ? 42.416 16.847 -61.633 1.00 92.50 390 CYS A O 1
ATOM 3209 N N . GLU A 1 391 ? 43.190 15.746 -59.837 1.00 92.56 391 GLU A N 1
ATOM 3210 C CA . GLU A 1 391 ? 44.580 16.177 -60.006 1.00 92.56 391 GLU A CA 1
ATOM 3211 C C . GLU A 1 391 ? 45.143 15.749 -61.373 1.00 92.56 391 GLU A C 1
ATOM 3213 O O . GLU A 1 391 ? 45.732 16.552 -62.106 1.00 92.56 391 GLU A O 1
ATOM 3218 N N . LYS A 1 392 ? 44.918 14.491 -61.775 1.00 90.06 392 LYS A N 1
ATOM 3219 C CA . LYS A 1 392 ? 45.351 13.978 -63.086 1.00 90.06 392 LYS A CA 1
ATOM 3220 C C . LYS A 1 392 ? 44.676 14.736 -64.239 1.00 90.06 392 LYS A C 1
ATOM 3222 O O . LYS A 1 392 ? 45.347 15.030 -65.231 1.00 90.06 392 LYS A O 1
ATOM 3227 N N . LYS A 1 393 ? 43.385 15.082 -64.123 1.00 92.06 393 LYS A N 1
ATOM 3228 C CA . LYS A 1 393 ? 42.649 15.897 -65.114 1.00 92.06 393 LYS A CA 1
ATOM 3229 C C . LYS A 1 393 ? 43.206 17.319 -65.205 1.00 92.06 393 LYS A C 1
ATOM 3231 O O . LYS A 1 393 ? 43.393 17.825 -66.309 1.00 92.06 393 LYS A O 1
ATOM 3236 N N . GLN A 1 394 ? 43.532 17.946 -64.076 1.00 92.88 394 GLN A N 1
ATOM 3237 C CA . GLN A 1 394 ? 44.155 19.274 -64.059 1.00 92.88 394 GLN A CA 1
ATOM 3238 C C . GLN A 1 394 ? 45.534 19.259 -64.731 1.00 92.88 394 GLN A C 1
ATOM 3240 O O . GLN A 1 394 ? 45.826 20.120 -65.561 1.00 92.88 394 GLN A O 1
ATOM 3245 N N . ARG A 1 395 ? 46.364 18.247 -64.448 1.00 91.12 395 ARG A N 1
ATOM 3246 C CA . ARG A 1 395 ? 47.663 18.070 -65.121 1.00 91.12 395 ARG A CA 1
ATOM 3247 C C . ARG A 1 395 ? 47.505 17.848 -66.626 1.00 91.12 395 ARG A C 1
ATOM 3249 O O . ARG A 1 395 ? 48.273 18.413 -67.402 1.00 91.12 395 ARG A O 1
ATOM 3256 N N . LEU A 1 396 ? 46.514 17.057 -67.054 1.00 92.81 396 LEU A N 1
ATOM 3257 C CA . LEU A 1 396 ? 46.184 16.898 -68.475 1.00 92.81 396 LEU A CA 1
ATOM 3258 C C . LEU A 1 396 ? 45.893 18.260 -69.113 1.00 92.81 396 LEU A C 1
ATOM 3260 O O . LEU A 1 396 ? 46.521 18.597 -70.114 1.00 92.81 396 LEU A O 1
ATOM 3264 N N . GLN A 1 397 ? 44.995 19.042 -68.511 1.00 93.75 397 GLN A N 1
ATOM 3265 C CA . GLN A 1 397 ? 44.627 20.367 -69.004 1.00 93.75 397 GLN A CA 1
ATOM 3266 C C . GLN A 1 397 ? 45.864 21.265 -69.163 1.00 93.75 397 GLN A C 1
ATOM 3268 O O . GLN A 1 397 ? 46.084 21.825 -70.234 1.00 93.75 397 GLN A O 1
ATOM 3273 N N . GLN A 1 398 ? 46.739 21.306 -68.153 1.00 93.44 398 GLN A N 1
ATOM 3274 C CA . GLN A 1 398 ? 47.995 22.061 -68.204 1.00 93.44 398 GLN A CA 1
ATOM 3275 C C . GLN A 1 398 ? 48.915 21.621 -69.353 1.00 93.44 398 GLN A C 1
ATOM 3277 O O . GLN A 1 398 ? 49.519 22.469 -70.013 1.00 93.44 398 GLN A O 1
ATOM 3282 N N . TYR A 1 399 ? 49.033 20.316 -69.623 1.00 92.69 399 TYR A N 1
ATOM 3283 C CA . TYR A 1 399 ? 49.847 19.820 -70.737 1.00 92.69 399 TYR A CA 1
ATOM 3284 C C . TYR A 1 399 ? 49.247 20.161 -72.104 1.00 92.69 399 TYR A C 1
ATOM 3286 O O . TYR A 1 399 ? 49.995 20.553 -73.005 1.00 92.69 399 TYR A O 1
ATOM 3294 N N . LEU A 1 400 ? 47.927 20.028 -72.269 1.00 93.25 400 LEU A N 1
ATOM 3295 C CA . LEU A 1 400 ? 47.242 20.372 -73.520 1.00 93.25 400 LEU A CA 1
ATOM 3296 C C . LEU A 1 400 ? 47.365 21.875 -73.805 1.00 93.25 400 LEU A C 1
ATOM 3298 O O . LEU A 1 400 ? 47.744 22.250 -74.919 1.00 93.25 400 LEU A O 1
ATOM 3302 N N . ASP A 1 401 ? 47.133 22.713 -72.791 1.00 93.88 401 ASP A N 1
ATOM 3303 C CA . ASP A 1 401 ? 47.234 24.172 -72.883 1.00 93.88 401 ASP A CA 1
ATOM 3304 C C . ASP A 1 401 ? 48.677 24.623 -73.116 1.00 93.88 401 ASP A C 1
ATOM 3306 O O . ASP A 1 401 ? 48.933 25.454 -73.985 1.00 93.88 401 ASP A O 1
ATOM 3310 N N . GLY A 1 402 ? 49.647 24.037 -72.408 1.00 93.25 402 GLY A N 1
ATOM 3311 C CA . GLY A 1 402 ? 51.066 24.332 -72.607 1.00 93.25 402 GLY A CA 1
ATOM 3312 C C . GLY A 1 402 ? 51.553 23.961 -74.009 1.00 93.25 402 GLY A C 1
ATOM 3313 O O . GLY A 1 402 ? 52.309 24.717 -74.625 1.00 93.25 402 GLY A O 1
ATOM 3314 N N . ASN A 1 403 ? 51.092 22.827 -74.547 1.00 92.12 403 ASN A N 1
ATOM 3315 C CA . ASN A 1 403 ? 51.380 22.437 -75.925 1.00 92.12 403 ASN A CA 1
ATOM 3316 C C . ASN A 1 403 ? 50.719 23.398 -76.931 1.00 92.12 403 ASN A C 1
ATOM 3318 O O . ASN A 1 403 ? 51.366 23.835 -77.881 1.00 92.12 403 ASN A O 1
ATOM 3322 N N . ARG A 1 404 ? 49.462 23.799 -76.689 1.00 93.50 404 ARG A N 1
ATOM 3323 C CA . ARG A 1 404 ? 48.743 24.780 -77.518 1.00 93.50 404 ARG A CA 1
ATOM 3324 C C . ARG A 1 404 ? 49.454 26.128 -77.550 1.00 93.50 404 ARG A C 1
ATOM 3326 O O . ARG A 1 404 ? 49.776 26.619 -78.622 1.00 93.50 404 ARG A O 1
ATOM 3333 N N . GLN A 1 405 ? 49.808 26.668 -76.388 1.00 93.88 405 GLN A N 1
ATOM 3334 C CA . GLN A 1 405 ? 50.534 27.933 -76.280 1.00 93.88 405 GLN A CA 1
ATOM 3335 C C . GLN A 1 405 ? 51.896 27.895 -76.980 1.00 93.88 405 GLN A C 1
ATOM 3337 O O . GLN A 1 405 ? 52.317 28.900 -77.552 1.00 93.88 405 GLN A O 1
ATOM 3342 N N . ARG A 1 406 ? 52.612 26.764 -76.919 1.00 92.31 406 ARG A N 1
ATOM 3343 C CA . ARG A 1 406 ? 53.894 26.604 -77.619 1.00 92.31 406 ARG A CA 1
ATOM 3344 C C . ARG A 1 406 ? 53.698 26.634 -79.129 1.00 92.31 406 ARG A C 1
ATOM 3346 O O . ARG A 1 406 ? 54.360 27.423 -79.796 1.00 92.31 406 ARG A O 1
ATOM 3353 N N . HIS A 1 407 ? 52.763 25.832 -79.631 1.00 92.38 407 HIS A N 1
ATOM 3354 C CA . HIS A 1 407 ? 52.430 25.810 -81.048 1.00 92.38 407 HIS A CA 1
ATOM 3355 C C . HIS A 1 407 ? 51.975 27.189 -81.538 1.00 92.38 407 HIS A C 1
ATOM 3357 O O . HIS A 1 407 ? 52.481 27.661 -82.547 1.00 92.38 407 HIS A O 1
ATOM 3363 N N . ASP A 1 408 ? 51.104 27.881 -80.803 1.00 92.25 408 ASP A N 1
ATOM 3364 C CA . ASP A 1 408 ? 50.606 29.206 -81.192 1.00 92.25 408 ASP A CA 1
ATOM 3365 C C . ASP A 1 408 ? 51.729 30.255 -81.244 1.00 92.25 408 ASP A C 1
ATOM 3367 O O . ASP A 1 408 ? 51.765 31.079 -82.157 1.00 92.25 408 ASP A O 1
ATOM 3371 N N . LYS A 1 409 ? 52.688 30.212 -80.307 1.00 91.81 409 LYS A N 1
ATOM 3372 C CA . LYS A 1 409 ? 53.876 31.087 -80.331 1.00 91.81 409 LYS A CA 1
ATOM 3373 C C . LYS A 1 409 ? 54.762 30.810 -81.542 1.00 91.81 409 LYS A C 1
ATOM 3375 O O . LYS A 1 409 ? 55.175 31.750 -82.220 1.00 91.81 409 LYS A O 1
ATOM 3380 N N . GLU A 1 410 ? 55.056 29.539 -81.805 1.00 90.12 410 GLU A N 1
ATOM 3381 C CA . GLU A 1 410 ? 55.862 29.130 -82.958 1.00 90.12 410 GLU A CA 1
ATOM 3382 C C . GLU A 1 410 ? 55.161 29.466 -84.275 1.00 90.12 410 GLU A C 1
ATOM 3384 O O . GLU A 1 410 ? 55.794 29.980 -85.194 1.00 90.12 410 GLU A O 1
ATOM 3389 N N . ASN A 1 411 ? 53.854 29.226 -84.361 1.00 90.25 411 ASN A N 1
ATOM 3390 C CA . ASN A 1 411 ? 53.054 29.528 -85.537 1.00 90.25 411 ASN A CA 1
ATOM 3391 C C . ASN A 1 411 ? 52.996 31.037 -85.791 1.00 90.25 411 ASN A C 1
ATOM 3393 O O . ASN A 1 411 ? 53.275 31.467 -86.901 1.00 90.25 411 ASN A O 1
ATOM 3397 N N . LYS A 1 412 ? 52.776 31.858 -84.757 1.00 90.56 412 LYS A N 1
ATOM 3398 C CA . LYS A 1 412 ? 52.788 33.324 -84.882 1.00 90.56 412 LYS A CA 1
ATOM 3399 C C . LYS A 1 412 ? 54.144 33.872 -85.340 1.00 90.56 412 LYS A C 1
ATOM 3401 O O . LYS A 1 412 ? 54.199 34.819 -86.121 1.00 90.56 412 LYS A O 1
ATOM 3406 N N . ALA A 1 413 ? 55.248 33.289 -84.869 1.00 90.12 413 ALA A N 1
ATOM 3407 C CA . ALA A 1 413 ? 56.583 33.656 -85.343 1.00 90.12 413 ALA A CA 1
ATOM 3408 C C . ALA A 1 413 ? 56.759 33.328 -86.836 1.00 90.12 413 ALA A C 1
ATOM 3410 O O . ALA A 1 413 ? 57.309 34.138 -87.583 1.00 90.12 413 ALA A O 1
ATOM 3411 N N . LYS A 1 414 ? 56.248 32.172 -87.279 1.00 86.94 414 LYS A N 1
ATOM 3412 C CA . LYS A 1 414 ? 56.266 31.764 -88.691 1.00 86.94 414 LYS A CA 1
ATOM 3413 C C . LYS A 1 414 ? 55.334 32.616 -89.551 1.00 86.94 414 LYS A C 1
ATOM 3415 O O . LYS A 1 414 ? 55.727 32.980 -90.648 1.00 86.94 414 LYS A O 1
ATOM 3420 N N . GLU A 1 415 ? 54.154 32.988 -89.065 1.00 87.75 415 GLU A N 1
ATOM 3421 C CA . GLU A 1 415 ? 53.244 33.919 -89.749 1.00 87.75 415 GLU A CA 1
ATOM 3422 C C . GLU A 1 415 ? 53.908 35.287 -89.957 1.00 87.75 415 GLU A C 1
ATOM 3424 O O . GLU A 1 415 ? 53.901 35.803 -91.066 1.00 87.75 415 GLU A O 1
ATOM 3429 N N . CYS A 1 416 ? 54.608 35.817 -88.949 1.00 89.69 416 CYS A N 1
ATOM 3430 C CA . CYS A 1 416 ? 55.384 37.055 -89.090 1.00 89.69 416 CYS A CA 1
ATOM 3431 C C . CYS A 1 416 ? 56.513 36.932 -90.140 1.00 89.69 416 CYS A C 1
ATOM 3433 O O . CYS A 1 416 ? 56.762 37.853 -90.925 1.00 89.69 416 CYS A O 1
ATOM 3435 N N . MET A 1 417 ? 57.193 35.779 -90.195 1.00 88.38 417 MET A N 1
ATOM 3436 C CA . MET A 1 417 ? 58.174 35.491 -91.250 1.00 88.38 417 MET A CA 1
ATOM 3437 C C . MET A 1 417 ? 57.518 35.395 -92.632 1.00 88.38 417 MET A C 1
ATOM 3439 O O . MET A 1 417 ? 58.084 35.899 -93.601 1.00 88.38 417 MET A O 1
ATOM 3443 N N . LEU A 1 418 ? 56.331 34.789 -92.719 1.00 88.94 418 LEU A N 1
ATOM 3444 C CA . LEU A 1 418 ? 55.550 34.681 -93.948 1.00 88.94 418 LEU A CA 1
ATOM 3445 C C . LEU A 1 418 ? 55.157 36.069 -94.451 1.00 88.94 418 LEU A C 1
ATOM 3447 O O . LEU A 1 418 ? 55.427 36.374 -95.607 1.00 88.94 418 LEU A O 1
ATOM 3451 N N . ASP A 1 419 ? 54.622 36.926 -93.582 1.00 89.06 419 ASP A N 1
ATOM 3452 C CA . ASP A 1 419 ? 54.293 38.319 -93.903 1.00 89.06 419 ASP A CA 1
ATOM 3453 C C . ASP A 1 419 ? 55.524 39.071 -94.427 1.00 89.06 419 ASP A C 1
ATOM 3455 O O . ASP A 1 419 ? 55.464 39.734 -95.461 1.00 89.06 419 ASP A O 1
ATOM 3459 N N . THR A 1 420 ? 56.682 38.882 -93.783 1.00 88.69 420 THR A N 1
ATOM 3460 C CA . THR A 1 420 ? 57.950 39.492 -94.215 1.00 88.69 420 THR A CA 1
ATOM 3461 C C . THR A 1 420 ? 58.380 39.019 -95.612 1.00 88.69 420 THR A C 1
ATOM 3463 O O . THR A 1 420 ? 58.857 39.819 -96.420 1.00 88.69 420 THR A O 1
ATOM 3466 N N . ILE A 1 421 ? 58.250 37.722 -95.919 1.00 86.75 421 ILE A N 1
ATOM 3467 C CA . ILE A 1 421 ? 58.595 37.159 -97.237 1.00 86.75 421 ILE A CA 1
ATOM 3468 C C . ILE A 1 421 ? 57.579 37.608 -98.297 1.00 86.75 421 ILE A C 1
ATOM 3470 O O . ILE A 1 421 ? 57.974 37.947 -99.414 1.00 86.75 421 ILE A O 1
ATOM 3474 N N . LEU A 1 422 ? 56.292 37.674 -97.952 1.00 86.88 422 LEU A N 1
ATOM 3475 C CA . LEU A 1 422 ? 55.236 38.170 -98.834 1.00 86.88 422 LEU A CA 1
ATOM 3476 C C . LEU A 1 422 ? 55.427 39.654 -99.166 1.00 86.88 422 LEU A C 1
ATOM 3478 O O . LEU A 1 422 ? 55.257 40.045 -100.320 1.00 86.88 422 LEU A O 1
ATOM 3482 N N . ASP A 1 423 ? 55.843 40.476 -98.204 1.00 86.88 423 ASP A N 1
ATOM 3483 C CA . ASP A 1 423 ? 56.162 41.882 -98.457 1.00 86.88 423 ASP A CA 1
ATOM 3484 C C . ASP A 1 423 ? 57.414 42.043 -99.330 1.00 86.88 423 ASP A C 1
ATOM 3486 O O . ASP A 1 423 ? 57.409 42.860 -100.254 1.00 86.88 423 ASP A O 1
ATOM 3490 N N . LYS A 1 424 ? 58.454 41.217 -99.135 1.00 83.94 424 LYS A N 1
ATOM 3491 C CA . LYS A 1 424 ? 59.608 41.158 -100.057 1.00 83.94 424 LYS A CA 1
ATOM 3492 C C . LYS A 1 424 ? 59.190 40.762 -101.471 1.00 83.94 424 LYS A C 1
ATOM 3494 O O . LYS A 1 424 ? 59.678 41.347 -102.434 1.00 83.94 424 LYS A O 1
ATOM 3499 N N . MET A 1 425 ? 58.263 39.814 -101.599 1.00 83.75 425 MET A N 1
ATOM 3500 C CA . MET A 1 425 ? 57.708 39.407 -102.889 1.00 83.75 425 MET A CA 1
ATOM 3501 C C . MET A 1 425 ? 56.930 40.553 -103.550 1.00 83.75 425 MET A C 1
ATOM 3503 O O . MET A 1 425 ? 57.129 40.811 -104.731 1.00 83.75 425 MET A O 1
ATOM 3507 N N . ARG A 1 426 ? 56.103 41.298 -102.802 1.00 84.19 426 ARG A N 1
ATOM 3508 C CA . ARG A 1 426 ? 55.383 42.480 -103.322 1.00 84.19 426 ARG A CA 1
ATOM 3509 C C . ARG A 1 426 ? 56.320 43.586 -103.819 1.00 84.19 426 ARG A C 1
ATOM 3511 O O . ARG A 1 426 ? 55.956 44.304 -104.744 1.00 84.19 426 ARG A O 1
ATOM 3518 N N . GLN A 1 427 ? 57.489 43.742 -103.197 1.00 83.44 427 GLN A N 1
ATOM 3519 C CA . GLN A 1 427 ? 58.475 44.785 -103.515 1.00 83.44 427 GLN A CA 1
ATOM 3520 C C . GLN A 1 427 ? 59.534 44.347 -104.547 1.00 83.44 427 GLN A C 1
ATOM 3522 O O . GLN A 1 427 ? 60.374 45.157 -104.942 1.00 83.44 427 GLN A O 1
ATOM 3527 N N . GLY A 1 428 ? 59.525 43.083 -104.981 1.00 78.44 428 GLY A N 1
ATOM 3528 C CA . GLY A 1 428 ? 60.517 42.532 -105.905 1.00 78.44 428 GLY A CA 1
ATOM 3529 C C . GLY A 1 428 ? 60.409 43.121 -107.316 1.00 78.44 428 GLY A C 1
ATOM 3530 O O . GLY A 1 428 ? 59.337 43.126 -107.914 1.00 78.44 428 GLY A O 1
ATOM 3531 N N . SER A 1 429 ? 61.531 43.587 -107.871 1.00 70.44 429 SER A N 1
ATOM 3532 C CA . SER A 1 429 ? 61.605 44.221 -109.200 1.00 70.44 429 SER A CA 1
ATOM 3533 C C . SER A 1 429 ? 62.174 43.315 -110.304 1.00 70.44 429 SER A C 1
ATOM 3535 O O . SER A 1 429 ? 62.200 43.720 -111.467 1.00 70.44 429 SER A O 1
ATOM 3537 N N . THR A 1 430 ? 62.601 42.087 -109.975 1.00 79.12 430 THR A N 1
ATOM 3538 C CA . THR A 1 430 ? 63.118 41.097 -110.935 1.00 79.12 430 THR A CA 1
ATOM 3539 C C . THR A 1 430 ? 62.434 39.736 -110.784 1.00 79.12 430 THR A C 1
ATOM 3541 O O . THR A 1 430 ? 62.054 39.325 -109.685 1.00 79.12 430 THR A O 1
ATOM 3544 N N . ASN A 1 431 ? 62.305 39.000 -111.896 1.00 76.25 431 ASN A N 1
ATOM 3545 C CA . ASN A 1 431 ? 61.719 37.649 -111.902 1.00 76.25 431 ASN A CA 1
ATOM 3546 C C . ASN A 1 431 ? 62.480 36.669 -110.996 1.00 76.25 431 ASN A C 1
ATOM 3548 O O . ASN A 1 431 ? 61.865 35.800 -110.388 1.00 76.25 431 ASN A O 1
ATOM 3552 N N . GLU A 1 432 ? 63.798 36.822 -110.877 1.00 77.88 432 GLU A N 1
ATOM 3553 C CA . GLU A 1 432 ? 64.639 35.990 -110.011 1.00 77.88 432 GLU A CA 1
ATOM 3554 C C . GLU A 1 432 ? 64.320 36.223 -108.526 1.00 77.88 432 GLU A C 1
ATOM 3556 O O . GLU A 1 432 ? 64.129 35.263 -107.782 1.00 77.88 432 GLU A O 1
ATOM 3561 N N . MET A 1 433 ? 64.150 37.484 -108.101 1.00 74.88 433 MET A N 1
ATOM 3562 C CA . MET A 1 433 ? 63.748 37.820 -106.726 1.00 74.88 433 MET A CA 1
ATOM 3563 C C . MET A 1 433 ? 62.338 37.321 -106.380 1.00 74.88 433 MET A C 1
ATOM 3565 O O . MET A 1 433 ? 62.097 36.865 -105.257 1.00 74.88 433 MET A O 1
ATOM 3569 N N . LEU A 1 434 ? 61.406 37.387 -107.337 1.00 78.44 434 LEU A N 1
ATOM 3570 C CA . LEU A 1 434 ? 60.045 36.868 -107.178 1.00 78.44 434 LEU A CA 1
ATOM 3571 C C . LEU A 1 434 ? 60.032 35.337 -107.061 1.00 78.44 434 LEU A C 1
ATOM 3573 O O . LEU A 1 434 ? 59.352 34.803 -106.186 1.00 78.44 434 LEU A O 1
ATOM 3577 N N . ALA A 1 435 ? 60.809 34.635 -107.891 1.00 81.75 435 ALA A N 1
ATOM 3578 C CA . ALA A 1 435 ? 60.917 33.176 -107.861 1.00 81.75 435 ALA A CA 1
ATOM 3579 C C . ALA A 1 435 ? 61.546 32.661 -106.552 1.00 81.75 435 ALA A C 1
ATOM 3581 O O . ALA A 1 435 ? 61.038 31.707 -105.961 1.00 81.75 435 ALA A O 1
ATOM 3582 N N . GLU A 1 436 ? 62.599 33.323 -106.063 1.00 82.75 436 GLU A N 1
ATOM 3583 C CA . GLU A 1 436 ? 63.247 33.014 -104.779 1.00 82.75 436 GLU A CA 1
ATOM 3584 C C . GLU A 1 436 ? 62.279 33.227 -103.600 1.00 82.75 436 GLU A C 1
ATOM 3586 O O . GLU A 1 436 ? 62.113 32.345 -102.755 1.00 82.75 436 GLU A O 1
ATOM 3591 N N . SER A 1 437 ? 61.568 34.361 -103.574 1.00 82.75 437 SER A N 1
ATOM 3592 C CA . SER A 1 437 ? 60.586 34.666 -102.521 1.00 82.75 437 SER A CA 1
ATOM 3593 C C . SER A 1 437 ? 59.400 33.693 -102.544 1.00 82.75 437 SER A C 1
ATOM 3595 O O . SER A 1 437 ? 58.898 33.295 -101.490 1.00 82.75 437 SER A O 1
ATOM 3597 N N . LEU A 1 438 ? 58.950 33.272 -103.733 1.00 83.88 438 LEU A N 1
ATOM 3598 C CA . LEU A 1 438 ? 57.868 32.296 -103.897 1.00 83.88 438 LEU A CA 1
ATOM 3599 C C . LEU A 1 438 ? 58.280 30.919 -103.383 1.00 83.88 438 LEU A C 1
ATOM 3601 O O . LEU A 1 438 ? 57.518 30.287 -102.653 1.00 83.88 438 LEU A O 1
ATOM 3605 N N . LYS A 1 439 ? 59.501 30.486 -103.701 1.00 86.81 439 LYS A N 1
ATOM 3606 C CA . LYS A 1 439 ? 60.070 29.244 -103.178 1.00 86.81 439 LYS A CA 1
ATOM 3607 C C . LYS A 1 439 ? 60.124 29.259 -101.647 1.00 86.81 439 LYS A C 1
ATOM 3609 O O . LYS A 1 439 ? 59.609 28.338 -101.021 1.00 86.81 439 LYS A O 1
ATOM 3614 N N . GLN A 1 440 ? 60.637 30.336 -101.049 1.00 86.50 440 GLN A N 1
ATOM 3615 C CA . GLN A 1 440 ? 60.680 30.502 -99.589 1.00 86.50 440 GLN A CA 1
ATOM 3616 C C . GLN A 1 440 ? 59.277 30.504 -98.956 1.00 86.50 440 GLN A C 1
ATOM 3618 O O . GLN A 1 440 ? 59.079 29.928 -97.889 1.00 86.50 440 GLN A O 1
ATOM 3623 N N . THR A 1 441 ? 58.286 31.107 -99.622 1.00 87.19 441 THR A N 1
ATOM 3624 C CA . THR A 1 441 ? 56.879 31.106 -99.177 1.00 87.19 441 THR A CA 1
ATOM 3625 C C . THR A 1 441 ? 56.299 29.691 -99.165 1.00 87.19 441 THR A C 1
ATOM 3627 O O . THR A 1 441 ? 55.681 29.289 -98.182 1.00 87.19 441 THR A O 1
ATOM 3630 N N . ILE A 1 442 ? 56.510 28.916 -100.234 1.00 86.81 442 ILE A N 1
ATOM 3631 C CA . ILE A 1 442 ? 56.021 27.533 -100.341 1.00 86.81 442 ILE A CA 1
ATOM 3632 C C . ILE A 1 442 ? 56.681 26.647 -99.279 1.00 86.81 442 ILE A C 1
ATOM 3634 O O . ILE A 1 442 ? 55.977 25.933 -98.566 1.00 86.81 442 ILE A O 1
ATOM 3638 N N . GLU A 1 443 ? 58.002 26.746 -99.108 1.00 87.75 443 GLU A N 1
ATOM 3639 C CA . GLU A 1 443 ? 58.743 26.003 -98.080 1.00 87.75 443 GLU A CA 1
ATOM 3640 C C . GLU A 1 443 ? 58.247 26.342 -96.662 1.00 87.75 443 GLU A C 1
ATOM 3642 O O . GLU A 1 443 ? 58.050 25.448 -95.832 1.00 87.75 443 GLU A O 1
ATOM 3647 N N . LEU A 1 444 ? 57.973 27.623 -96.381 1.00 88.06 444 LEU A N 1
ATOM 3648 C CA . LEU A 1 444 ? 57.443 28.055 -95.087 1.00 88.06 444 LEU A CA 1
ATOM 3649 C C . LEU A 1 444 ? 56.005 27.557 -94.853 1.00 88.06 444 LEU A C 1
ATOM 3651 O O . LEU A 1 444 ? 55.689 27.117 -93.747 1.00 88.06 444 LEU A O 1
ATOM 3655 N N . LEU A 1 445 ? 55.144 27.562 -95.877 1.00 87.88 445 LEU A N 1
ATOM 3656 C CA . LEU A 1 445 ? 53.779 27.021 -95.798 1.00 87.88 445 LEU A CA 1
ATOM 3657 C C . LEU A 1 445 ? 53.768 25.500 -95.586 1.00 87.88 445 LEU A C 1
ATOM 3659 O O . LEU A 1 445 ? 52.976 24.995 -94.784 1.00 87.88 445 LEU A O 1
ATOM 3663 N N . GLU A 1 446 ? 54.658 24.760 -96.249 1.00 88.75 446 GLU A N 1
ATOM 3664 C CA . GLU A 1 446 ? 54.842 23.324 -96.009 1.00 88.75 446 GLU A CA 1
ATOM 3665 C C . GLU A 1 446 ? 55.313 23.050 -94.579 1.00 88.75 446 GLU A C 1
ATOM 3667 O O . GLU A 1 446 ? 54.811 22.133 -93.917 1.00 88.75 446 GLU A O 1
ATOM 3672 N N . PHE A 1 447 ? 56.223 23.878 -94.064 1.00 86.25 447 PHE A N 1
ATOM 3673 C CA . PHE A 1 447 ? 56.683 23.783 -92.686 1.00 86.25 447 PHE A CA 1
ATOM 3674 C C . PHE A 1 447 ? 55.573 24.092 -91.671 1.00 86.25 447 PHE A C 1
ATOM 3676 O O . PHE A 1 447 ? 55.425 23.355 -90.693 1.00 86.25 447 PHE A O 1
ATOM 3683 N N . ILE A 1 448 ? 54.750 25.122 -91.910 1.00 87.94 448 ILE A N 1
ATOM 3684 C CA . ILE A 1 448 ? 53.573 25.442 -91.085 1.00 87.94 448 ILE A CA 1
ATOM 3685 C C . ILE A 1 448 ? 52.605 24.252 -91.070 1.00 87.94 448 ILE A C 1
ATOM 3687 O O . ILE A 1 448 ? 52.247 23.758 -89.996 1.00 87.94 448 ILE A O 1
ATOM 3691 N N . LYS A 1 449 ? 52.250 23.721 -92.247 1.00 89.81 449 LYS A N 1
ATOM 3692 C CA . LYS A 1 449 ? 51.391 22.534 -92.385 1.00 89.81 449 LYS A CA 1
ATOM 3693 C C . LYS A 1 449 ? 51.943 21.343 -91.596 1.00 89.81 449 LYS A C 1
ATOM 3695 O O . LYS A 1 449 ? 51.192 20.685 -90.876 1.00 89.81 449 LYS A O 1
ATOM 3700 N N . LYS A 1 450 ? 53.250 21.078 -91.685 1.00 89.94 450 LYS A N 1
ATOM 3701 C CA . LYS A 1 450 ? 53.914 20.016 -90.916 1.00 89.94 450 LYS A CA 1
ATOM 3702 C C . LYS A 1 450 ? 53.823 20.255 -89.406 1.00 89.94 450 LYS A C 1
ATOM 3704 O O . LYS A 1 450 ? 53.512 19.310 -88.681 1.00 89.94 450 LYS A O 1
ATOM 3709 N N . SER A 1 451 ? 54.009 21.491 -88.932 1.00 89.19 451 SER A N 1
ATOM 3710 C CA . SER A 1 451 ? 53.889 21.790 -87.498 1.00 89.19 451 SER A CA 1
ATOM 3711 C C . SER A 1 451 ? 52.484 21.570 -86.937 1.00 89.19 451 SER A C 1
ATOM 3713 O O . SER A 1 451 ? 52.372 21.072 -85.820 1.00 89.19 451 SER A O 1
ATOM 3715 N N . TYR A 1 452 ? 51.420 21.810 -87.714 1.00 90.06 452 TYR A N 1
ATOM 3716 C CA . TYR A 1 452 ? 50.056 21.461 -87.292 1.00 90.06 452 TYR A CA 1
ATOM 3717 C C . TYR A 1 452 ? 49.867 19.944 -87.136 1.00 90.06 452 TYR A C 1
ATOM 3719 O O . TYR A 1 452 ? 49.275 19.493 -86.152 1.00 90.06 452 TYR A O 1
ATOM 3727 N N . TYR A 1 453 ? 50.398 19.130 -88.058 1.00 91.50 453 TYR A N 1
ATOM 3728 C CA . TYR A 1 453 ? 50.355 17.667 -87.917 1.00 91.50 453 TYR A CA 1
ATOM 3729 C C . TYR A 1 453 ? 51.131 17.182 -86.689 1.00 91.50 453 TYR A C 1
ATOM 3731 O O . TYR A 1 453 ? 50.650 16.318 -85.953 1.00 91.50 453 TYR A O 1
ATOM 3739 N N . GLU A 1 454 ? 52.319 17.738 -86.447 1.00 90.69 454 GLU A N 1
ATOM 3740 C CA . GLU A 1 454 ? 53.128 17.414 -85.269 1.00 90.69 454 GLU A CA 1
ATOM 3741 C C . GLU A 1 454 ? 52.418 17.818 -83.973 1.00 90.69 454 GLU A C 1
ATOM 3743 O O . GLU A 1 454 ? 52.361 17.021 -83.035 1.00 90.69 454 GLU A O 1
ATOM 3748 N N . PHE A 1 455 ? 51.799 18.998 -83.940 1.00 92.50 455 PHE A N 1
ATOM 3749 C CA . PHE A 1 455 ? 50.987 19.461 -82.820 1.00 92.50 455 PHE A CA 1
ATOM 3750 C C . PHE A 1 455 ? 49.818 18.518 -82.521 1.00 92.50 455 PHE A C 1
ATOM 3752 O O . PHE A 1 455 ? 49.670 18.074 -81.381 1.00 92.50 455 PHE A O 1
ATOM 3759 N N . HIS A 1 456 ? 49.018 18.156 -83.529 1.00 92.12 456 HIS A N 1
ATOM 3760 C CA . HIS A 1 456 ? 47.896 17.232 -83.347 1.00 92.12 456 HIS A CA 1
ATOM 3761 C C . HIS A 1 456 ? 48.358 15.854 -82.867 1.00 92.12 456 HIS A C 1
ATOM 3763 O O . HIS A 1 456 ? 47.758 15.291 -81.950 1.00 92.12 456 HIS A O 1
ATOM 3769 N N . LYS A 1 457 ? 49.467 15.340 -83.410 1.00 93.00 457 LYS A N 1
ATOM 3770 C CA . LYS A 1 457 ? 50.071 14.085 -82.948 1.00 93.00 457 LYS A CA 1
ATOM 3771 C C . LYS A 1 457 ? 50.502 14.168 -81.480 1.00 93.00 457 LYS A C 1
ATOM 3773 O O . LYS A 1 457 ? 50.294 13.220 -80.720 1.00 93.00 457 LYS A O 1
ATOM 3778 N N . GLN A 1 458 ? 51.073 15.296 -81.054 1.00 92.19 458 GLN A N 1
ATOM 3779 C CA . GLN A 1 458 ? 51.441 15.527 -79.654 1.00 92.19 458 GLN A CA 1
ATOM 3780 C C . GLN A 1 458 ? 50.207 15.610 -78.744 1.00 92.19 458 GLN A C 1
ATOM 3782 O O . GLN A 1 458 ? 50.190 14.956 -77.704 1.00 92.19 458 GLN A O 1
ATOM 3787 N N . GLN A 1 459 ? 49.155 16.334 -79.146 1.00 91.88 459 GLN A N 1
ATOM 3788 C CA . GLN A 1 459 ? 47.878 16.399 -78.417 1.00 91.88 459 GLN A CA 1
ATOM 3789 C C . GLN A 1 459 ? 47.268 15.002 -78.232 1.00 91.88 459 GLN A C 1
ATOM 3791 O O . GLN A 1 459 ? 46.930 14.614 -77.115 1.00 91.88 459 GLN A O 1
ATOM 3796 N N . GLN A 1 460 ? 47.212 14.206 -79.303 1.00 92.06 460 GLN A N 1
ATOM 3797 C CA . GLN A 1 460 ? 46.723 12.829 -79.248 1.00 92.06 460 GLN A CA 1
ATOM 3798 C C . GLN A 1 460 ? 47.551 11.968 -78.285 1.00 92.06 460 GLN A C 1
ATOM 3800 O O . GLN A 1 460 ? 46.991 11.267 -77.445 1.00 92.06 460 GLN A O 1
ATOM 3805 N N . THR A 1 461 ? 48.882 12.074 -78.341 1.00 92.56 461 THR A N 1
ATOM 3806 C CA . THR A 1 461 ? 49.785 11.329 -77.447 1.00 92.56 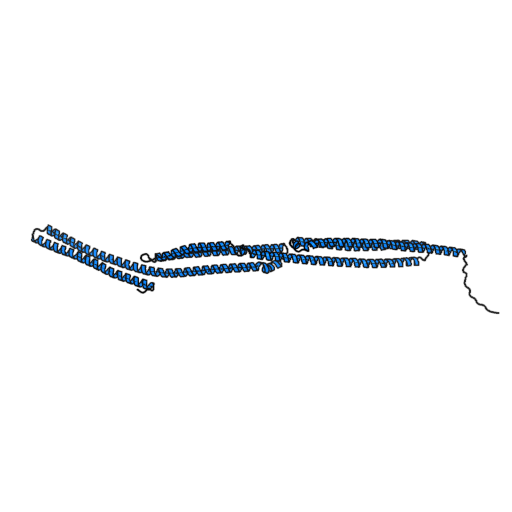461 THR A CA 1
ATOM 3807 C C . THR A 1 461 ? 49.554 11.691 -75.973 1.00 92.56 461 THR A C 1
ATOM 3809 O O . THR A 1 461 ? 49.576 10.817 -75.102 1.00 92.56 461 THR A O 1
ATOM 3812 N N . ILE A 1 462 ? 49.312 12.974 -75.675 1.00 91.94 462 ILE A N 1
ATOM 3813 C CA . ILE A 1 462 ? 48.994 13.451 -74.321 1.00 91.94 462 ILE A CA 1
ATOM 3814 C C . ILE A 1 462 ? 47.669 12.832 -73.835 1.00 91.94 462 ILE A C 1
ATOM 3816 O O . ILE A 1 462 ? 47.620 12.295 -72.724 1.00 91.94 462 ILE A O 1
ATOM 3820 N N . CYS A 1 463 ? 46.628 12.826 -74.673 1.00 92.31 463 CYS A N 1
ATOM 3821 C CA . CYS A 1 463 ? 45.331 12.221 -74.351 1.00 92.31 463 CYS A CA 1
ATOM 3822 C C . CYS A 1 463 ? 45.414 10.698 -74.148 1.00 92.31 463 CYS A C 1
ATOM 3824 O O . CYS A 1 463 ? 44.877 10.173 -73.171 1.00 92.31 463 CYS A O 1
ATOM 3826 N N . GLU A 1 464 ? 46.129 9.975 -75.013 1.00 92.12 464 GLU A N 1
ATOM 3827 C CA . GLU A 1 464 ? 46.326 8.522 -74.888 1.00 92.12 464 GLU A CA 1
ATOM 3828 C C . GLU A 1 464 ? 47.062 8.148 -73.594 1.00 92.12 464 GLU A C 1
ATOM 3830 O O . GLU A 1 464 ? 46.729 7.159 -72.931 1.00 92.12 464 GLU A O 1
ATOM 3835 N N . ARG A 1 465 ? 48.058 8.951 -73.198 1.00 90.31 465 ARG A N 1
ATOM 3836 C CA . ARG A 1 465 ? 48.770 8.763 -71.929 1.00 90.31 465 ARG A CA 1
ATOM 3837 C C . ARG A 1 465 ? 47.839 8.955 -70.736 1.00 90.31 465 ARG A C 1
ATOM 3839 O O . ARG A 1 465 ? 47.909 8.165 -69.794 1.00 90.31 465 ARG A O 1
ATOM 3846 N N . PHE A 1 466 ? 46.978 9.970 -70.776 1.00 91.75 466 PHE A N 1
ATOM 3847 C CA . PHE A 1 466 ? 45.994 10.200 -69.724 1.00 91.75 466 PHE A CA 1
ATOM 3848 C C . PHE A 1 466 ? 44.993 9.048 -69.617 1.00 91.75 466 PHE A C 1
ATOM 3850 O O . PHE A 1 466 ? 44.769 8.562 -68.513 1.00 91.75 466 PHE A O 1
ATOM 3857 N N . LEU A 1 467 ? 44.474 8.537 -70.740 1.00 91.06 467 LEU A N 1
ATOM 3858 C CA . LEU A 1 467 ? 43.551 7.396 -70.737 1.00 91.06 467 LEU A CA 1
ATOM 3859 C C . LEU A 1 467 ? 44.160 6.174 -70.026 1.00 91.06 467 LEU A C 1
ATOM 3861 O O . LEU A 1 467 ? 43.518 5.563 -69.175 1.00 91.06 467 LEU A O 1
ATOM 3865 N N . LYS A 1 468 ? 45.435 5.861 -70.300 1.00 90.25 468 LYS A N 1
ATOM 3866 C CA . LYS A 1 468 ? 46.158 4.772 -69.617 1.00 90.25 468 LYS A CA 1
ATOM 3867 C C . LYS A 1 468 ? 46.312 5.014 -68.113 1.00 90.25 468 LYS A C 1
ATOM 3869 O O . LYS A 1 468 ? 46.247 4.065 -67.338 1.00 90.25 468 LYS A O 1
ATOM 3874 N N . MET A 1 469 ? 46.550 6.257 -67.694 1.00 90.12 469 MET A N 1
ATOM 3875 C CA . MET A 1 469 ? 46.635 6.614 -66.272 1.00 90.12 469 MET A CA 1
ATOM 3876 C C . MET A 1 469 ? 45.272 6.535 -65.580 1.00 90.12 469 MET A C 1
ATOM 3878 O O . MET A 1 469 ? 45.201 6.031 -64.465 1.00 90.12 469 MET A O 1
ATOM 3882 N N . TYR A 1 470 ? 44.205 6.981 -66.244 1.00 91.00 470 TYR A N 1
ATOM 3883 C CA . TYR A 1 470 ? 42.843 6.927 -65.718 1.00 91.00 470 TYR A CA 1
ATOM 3884 C C . TYR A 1 470 ? 42.368 5.484 -65.512 1.00 91.00 470 TYR A C 1
ATOM 3886 O O . TYR A 1 470 ? 41.861 5.162 -64.446 1.00 91.00 470 TYR A O 1
ATOM 3894 N N . ILE A 1 471 ? 42.624 4.587 -66.473 1.00 91.38 471 ILE A N 1
ATOM 3895 C CA . ILE A 1 471 ? 42.299 3.155 -66.333 1.00 91.38 471 ILE A CA 1
ATOM 3896 C C . ILE A 1 471 ? 43.047 2.529 -65.148 1.00 91.38 471 ILE A C 1
ATOM 3898 O O . ILE A 1 471 ? 42.461 1.771 -64.381 1.00 91.38 471 ILE A O 1
ATOM 3902 N N . LYS A 1 472 ? 44.334 2.858 -64.961 1.00 91.38 472 LYS A N 1
ATOM 3903 C CA . LYS A 1 472 ? 45.096 2.385 -63.792 1.00 91.38 472 LYS A CA 1
ATOM 3904 C C . LYS A 1 472 ? 44.475 2.850 -62.479 1.00 91.38 472 LYS A C 1
ATOM 3906 O O . LYS A 1 472 ? 44.421 2.069 -61.538 1.00 91.38 472 LYS A O 1
ATOM 3911 N N . GLU A 1 473 ? 44.011 4.094 -62.436 1.00 92.38 473 GLU A N 1
ATOM 3912 C CA . GLU A 1 473 ? 43.376 4.653 -61.246 1.00 92.38 473 GLU A CA 1
ATOM 3913 C C . GLU A 1 473 ? 42.016 4.021 -60.951 1.00 92.38 473 GLU A C 1
ATOM 3915 O O . GLU A 1 473 ? 41.702 3.726 -59.804 1.00 92.38 473 GLU A O 1
ATOM 3920 N N . LEU A 1 474 ? 41.234 3.743 -61.991 1.00 91.88 474 LEU A N 1
ATOM 3921 C CA . LEU A 1 474 ? 39.959 3.046 -61.861 1.00 91.88 474 LEU A CA 1
ATOM 3922 C C . LEU A 1 474 ? 40.155 1.609 -61.353 1.00 91.88 474 LEU A C 1
ATOM 3924 O O . LEU A 1 474 ? 39.429 1.166 -60.469 1.00 91.88 474 LEU A O 1
ATOM 3928 N N . ASN A 1 475 ? 41.181 0.904 -61.838 1.00 92.44 475 ASN A N 1
ATOM 3929 C CA . ASN A 1 475 ? 41.531 -0.431 -61.342 1.00 92.44 475 ASN A CA 1
ATOM 3930 C C . ASN A 1 475 ? 42.029 -0.405 -59.888 1.00 92.44 475 ASN A C 1
ATOM 3932 O O . ASN A 1 475 ? 41.719 -1.317 -59.122 1.00 92.44 475 ASN A O 1
ATOM 3936 N N . LYS A 1 476 ? 42.786 0.632 -59.503 1.00 93.12 476 LYS A N 1
ATOM 3937 C CA . LYS A 1 476 ? 43.219 0.845 -58.115 1.00 93.12 476 LYS A CA 1
ATOM 3938 C C . LYS A 1 476 ? 42.006 1.027 -57.203 1.00 93.12 476 LYS A C 1
ATOM 3940 O O . LYS A 1 476 ? 41.866 0.265 -56.254 1.00 93.12 476 LYS A O 1
ATOM 3945 N N . TYR A 1 477 ? 41.100 1.942 -57.552 1.00 93.44 477 TYR A N 1
ATOM 3946 C CA . TYR A 1 477 ? 39.846 2.144 -56.822 1.00 93.44 477 TYR A CA 1
ATOM 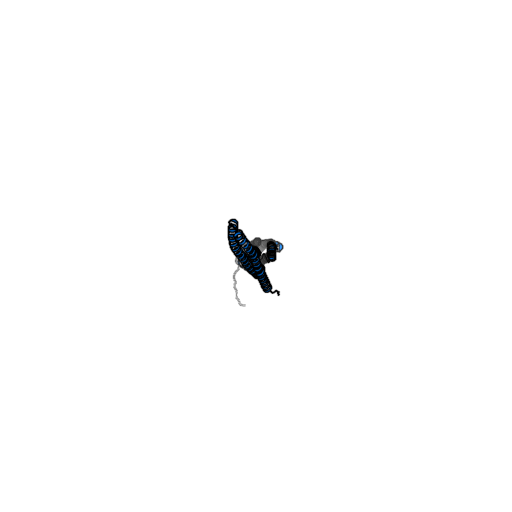3947 C C . TYR A 1 477 ? 39.033 0.850 -56.710 1.00 93.44 477 TYR A C 1
ATOM 3949 O O . TYR A 1 477 ? 38.638 0.472 -55.611 1.00 93.44 477 TYR A O 1
ATOM 3957 N N . SER A 1 478 ? 38.851 0.130 -57.825 1.00 92.44 478 SER A N 1
ATOM 3958 C CA . SER A 1 478 ? 38.155 -1.162 -57.833 1.00 92.44 478 SER A CA 1
ATOM 3959 C C . SER A 1 478 ? 38.805 -2.168 -56.884 1.00 92.44 478 SER A C 1
ATOM 3961 O O . SER A 1 478 ? 38.100 -2.912 -56.217 1.00 92.44 478 SER A O 1
ATOM 3963 N N . SER A 1 479 ? 40.136 -2.189 -56.792 1.00 92.69 479 SER A N 1
ATOM 3964 C CA . SER A 1 479 ? 40.841 -3.113 -55.901 1.00 92.69 479 SER A CA 1
ATOM 3965 C C . SER A 1 479 ? 40.701 -2.725 -54.433 1.00 92.69 479 SER A C 1
ATOM 3967 O O . SER A 1 479 ? 40.466 -3.587 -53.591 1.00 92.69 479 SER A O 1
ATOM 3969 N N . GLU A 1 480 ? 40.813 -1.433 -54.123 1.00 93.44 480 GLU A N 1
ATOM 3970 C CA . GLU A 1 480 ? 40.678 -0.910 -52.761 1.00 93.44 480 GLU A CA 1
ATOM 3971 C C . GLU A 1 480 ? 39.257 -1.092 -52.221 1.00 93.44 480 GLU A C 1
ATOM 3973 O O . GLU A 1 480 ? 39.091 -1.536 -51.085 1.00 93.44 480 GLU A O 1
ATOM 3978 N N . ILE A 1 481 ? 38.231 -0.817 -53.034 1.00 91.88 481 ILE A N 1
ATOM 3979 C CA . ILE A 1 481 ? 36.832 -0.964 -52.615 1.00 91.88 481 ILE A CA 1
ATOM 3980 C C . ILE A 1 481 ? 36.432 -2.439 -52.460 1.00 91.88 481 ILE A C 1
ATOM 3982 O O . ILE A 1 481 ? 35.759 -2.792 -51.493 1.00 91.88 481 ILE A O 1
ATOM 3986 N N . CYS A 1 482 ? 36.902 -3.321 -53.351 1.00 91.69 482 CYS A N 1
ATOM 3987 C CA . CYS A 1 482 ? 36.712 -4.768 -53.235 1.00 91.69 482 CYS A CA 1
ATOM 3988 C C . CYS A 1 482 ? 37.391 -5.320 -51.975 1.00 91.69 482 CYS A C 1
ATOM 3990 O O . CYS A 1 482 ? 36.746 -6.013 -51.189 1.00 91.69 482 CYS A O 1
ATOM 3992 N N . ALA A 1 483 ? 38.646 -4.937 -51.715 1.00 92.31 483 ALA A N 1
ATOM 3993 C CA . ALA A 1 483 ? 39.360 -5.331 -50.502 1.00 92.31 483 ALA A CA 1
ATOM 3994 C C . ALA A 1 483 ? 38.671 -4.821 -49.225 1.00 92.31 483 ALA A C 1
ATOM 3996 O O . ALA A 1 483 ? 38.568 -5.566 -48.251 1.00 92.31 483 ALA A O 1
ATOM 3997 N N . TYR A 1 484 ? 38.156 -3.586 -49.234 1.00 92.69 484 TYR A N 1
ATOM 3998 C CA . TYR A 1 484 ? 37.426 -3.005 -48.103 1.00 92.69 484 TYR A CA 1
ATOM 3999 C C . TYR A 1 484 ? 36.156 -3.792 -47.758 1.00 92.69 484 TYR A C 1
ATOM 4001 O O . TYR A 1 484 ? 35.870 -4.028 -46.584 1.00 92.69 484 TYR A O 1
ATOM 4009 N N . PHE A 1 485 ? 35.417 -4.244 -48.774 1.00 90.56 485 PHE A N 1
ATOM 4010 C CA . PHE A 1 485 ? 34.218 -5.063 -48.589 1.00 90.56 485 PHE A CA 1
ATOM 4011 C C . PHE A 1 485 ? 34.492 -6.572 -48.492 1.00 90.56 485 PHE A C 1
ATOM 4013 O O . PHE A 1 485 ? 33.551 -7.342 -48.306 1.00 90.56 485 PHE A O 1
ATOM 4020 N N . GLY A 1 486 ? 35.754 -7.005 -48.588 1.00 87.94 486 GLY A N 1
ATOM 4021 C CA . GLY A 1 486 ? 36.132 -8.420 -48.548 1.00 87.94 486 GLY A CA 1
ATOM 4022 C C . GLY A 1 486 ? 35.614 -9.227 -49.743 1.00 87.94 486 GLY A C 1
ATOM 4023 O O . GLY A 1 486 ? 35.293 -10.403 -49.591 1.00 87.94 486 GLY A O 1
ATOM 4024 N N . VAL A 1 487 ? 35.485 -8.589 -50.908 1.00 88.38 487 VAL A N 1
ATOM 4025 C CA . VAL A 1 487 ? 35.041 -9.209 -52.162 1.00 88.38 487 VAL A CA 1
ATOM 4026 C C . VAL A 1 487 ? 36.260 -9.432 -53.055 1.00 88.38 487 VAL A C 1
ATOM 4028 O O . VAL A 1 487 ? 37.029 -8.500 -53.281 1.00 88.38 487 VAL A O 1
ATOM 4031 N N . ASP A 1 488 ? 36.438 -10.648 -53.571 1.00 71.69 488 ASP A N 1
ATOM 4032 C CA . ASP A 1 488 ? 37.477 -10.936 -54.566 1.00 71.69 488 ASP A CA 1
ATOM 4033 C C . ASP A 1 488 ? 37.081 -10.360 -55.941 1.00 71.69 488 ASP A C 1
ATOM 4035 O O . ASP A 1 488 ? 35.906 -10.391 -56.314 1.00 71.69 488 ASP A O 1
ATOM 4039 N N . ILE A 1 489 ? 38.061 -9.811 -56.671 1.00 57.38 489 ILE A N 1
ATOM 4040 C CA . ILE A 1 489 ? 37.890 -9.177 -57.998 1.00 57.38 489 ILE A CA 1
ATOM 4041 C C . ILE A 1 489 ? 37.723 -10.219 -59.102 1.00 57.38 489 ILE A C 1
ATOM 4043 O O . ILE A 1 489 ? 38.543 -11.168 -59.136 1.00 57.38 489 ILE A O 1
#

Secondary structure (DSSP, 8-state):
----------------HHHHHHHHHHHHHHHHHHHHHHHHHHHHHHHHHHHHHHHHHHHHHHHHHHHHHHHHHHHHHHHTTTSHHHHHT--HHHHHHHHHHHHHHHHHHHHHHHHHHHHHHHHHHHHHHHHHHHHHHHHHHHHHHTSS-HHHHHHHHHHHHHHHHHHHHHHHHHHHHHHHHHHHHHHHHHHHHHHHHHHHHHHHHHHHHHHHHHHHHHHHTSHHHHS-HHHHHHHHHHHHHHHHHHHHHHHHHHHGGG--TTS--HHHHHHHHHHHHHHHHHHHHHHHHHHHHHHHHHHHHHHHHHHHHHHHHHHHHHTTSS-TTTHHHHIIIIIHHHHHHHHHHHHHHHHHHHHHHHHHHHHHHHHHHHHHHHHHHHHHHHHHHHHHHHHHHHHHHHHHHHHHHHHHHHHHHHHHHHHHHHHHHHH--SHHHHHHHHHHHHHHHHHHHHHHHHHHHHHHHHHHHHHHHHHHHHHHHHHHHHHHHT---